Protein AF-A0A1C5LSB3-F1 (afdb_monomer_lite)

Secondary structure (DSSP, 8-state):
--BGGGBSSSEEEEEEEHHHHHTT---EEEEEES--HHHHHHHHHHHTTTSB-TTS-B---EEEEEEEE-STTGGGG--TT--HHHHHHHHHHHHH--HHHHHHHHHHHTT-S--SSHHHHHHHHHTGGGEEEETT--SHHHHHHIIIIIS-SS---HHHHTT--HHHHHHHHHHHHT-EEETTEEEEE--PPPP-S--S-GGGS-GGG--THHHHHT-TT-----HHHHHHHHHHHHHHHHHHTT---EEEEEEEEEETTEEEEEEEEEETT-S--EEEEHHHHHHHHHHH--HHHHHHHHHHHHHHHHHT-----HHHHT-HHHHGGGEEEEEEETTTTHHHHTTS-EEEETTEEEEEEEEEEEETTEEEEEEPPHHHHHHHT--HHHHHHHHHHHHHHHS--EEEEHHHHHHHHH-HHHHHHTT--TTPPPS-EEEE-TT-SSGGGGGGSTTHHHHHHHHHTS-EEEEE--SS-EEEEE-SSSS-HHHHHHHHHHHHHHTS-TTT---S--EEEETTTTEEEEHHHHHHHHHHHHHHHHHHHHHHHHHHHHHHHHHHHHHTSPP-----------------

Foldseek 3Di:
DQFPPRDPFQKKWWKFQPVVVVVVDTQTDIDGAPDALVVVVVRCVRSQQQHADPVGDGRPDIWTPAMGGSQPPVRVADDGHDDQLLRNLLRVLCVPDDPVLSLLLSQCCVPPPQRNHSLSSSLSSVPSVQKDFDAPAQAQLSQLCCCCPVVVVDDDDPVCPVVDPSSVNSVVVCVVQVWDGDPRHIMGGPPDDRDRPDDPDSVSRPPRSRSNCVVCVVVVPDDLQPLVSLVVVLVVLLQVLVVVVPAAGWDWDWDWDDDFLDIAIWIWIGGPPDPDADTHGSVVLSVVCVVPVCNPVSSVVRSVVRNVCVVPPDPDPVVCLLACVNQLLQKAKFKAQCVSCVVVPVWFQWDDDARMIIFMWGFDDQDLVGTDIDTHTPVSCVSSVHDSVRSVVSRLVNHCVNWNKDKAFPLRVVCVVCPVVVSVVVVDDPPDQGQKIKIATPSLAQGCRCVVHPCSLVVVCVVNVFKWKWAPLWSSIIMTGDPPPPDAQVRSLVVSVVCCVPPNDSSGHGDSFMWIAHNVVRDIDTSVVVVVVVVVVVVVVVVVVVVVVVVVVVVVVVVVVVVPDDDDDDDDDDDDDDDDDDDD

Radius of gyration: 38.53 Å; chains: 1; bounding box: 81×89×125 Å

pLDDT: mean 85.52, std 13.93, range [32.59, 98.0]

Structure (mmCIF, N/CA/C/O backbone):
data_AF-A0A1C5LSB3-F1
#
_entry.id   AF-A0A1C5LSB3-F1
#
loop_
_atom_site.group_PDB
_atom_site.id
_atom_site.type_symbol
_atom_site.label_atom_id
_atom_site.label_alt_id
_atom_site.label_comp_id
_atom_site.label_asym_id
_atom_site.label_entity_id
_atom_site.label_seq_id
_atom_site.pdbx_PDB_ins_code
_atom_site.Cartn_x
_atom_site.Cartn_y
_atom_site.Cartn_z
_atom_site.occupancy
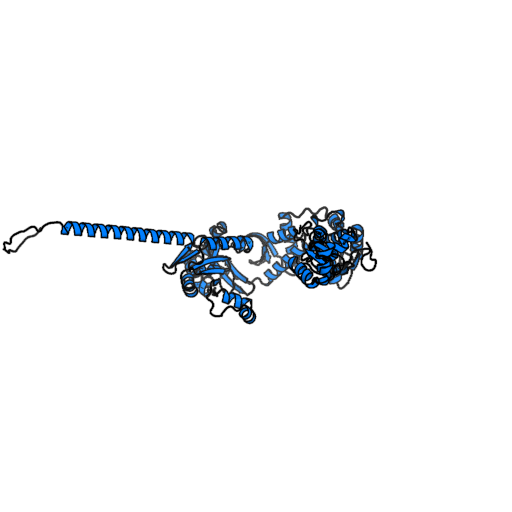_atom_site.B_iso_or_equiv
_atom_site.auth_seq_id
_atom_site.auth_comp_id
_atom_site.auth_asym_id
_atom_site.auth_atom_id
_atom_site.pdbx_PDB_model_num
ATOM 1 N N . MET A 1 1 ? 29.524 -7.918 -32.718 1.00 50.97 1 MET A N 1
ATOM 2 C CA . MET A 1 1 ? 28.368 -8.592 -33.330 1.00 50.97 1 MET A CA 1
ATOM 3 C C . MET A 1 1 ? 27.783 -7.723 -34.425 1.00 50.97 1 MET A C 1
ATOM 5 O O . MET A 1 1 ? 28.102 -6.543 -34.473 1.00 50.97 1 MET A O 1
ATOM 9 N N . ALA A 1 2 ? 26.999 -8.314 -35.318 1.00 51.28 2 ALA A N 1
ATOM 10 C CA . ALA A 1 2 ? 26.075 -7.592 -36.179 1.00 51.28 2 ALA A CA 1
ATOM 11 C C . ALA A 1 2 ? 24.682 -8.019 -35.712 1.00 51.28 2 ALA A C 1
ATOM 13 O O . ALA A 1 2 ? 24.393 -9.217 -35.742 1.00 51.28 2 ALA A O 1
ATOM 14 N N . TYR A 1 3 ? 23.880 -7.079 -35.212 1.00 61.69 3 TYR A N 1
ATOM 15 C CA . TYR A 1 3 ? 22.488 -7.349 -34.839 1.00 61.69 3 TYR A CA 1
ATOM 16 C C . TYR A 1 3 ? 21.677 -7.674 -36.103 1.00 61.69 3 TYR A C 1
ATOM 18 O O . TYR A 1 3 ? 22.217 -7.605 -37.219 1.00 61.69 3 TYR A O 1
ATOM 26 N N . GLU A 1 4 ? 20.402 -8.058 -35.969 1.00 60.97 4 GLU A N 1
ATOM 27 C CA . GLU A 1 4 ? 19.581 -8.336 -37.152 1.00 60.97 4 GLU A CA 1
ATOM 28 C C . GLU A 1 4 ? 19.728 -7.224 -38.207 1.00 60.97 4 GLU A C 1
ATOM 30 O O . GLU A 1 4 ? 19.787 -6.037 -37.893 1.00 60.97 4 GLU A O 1
ATOM 35 N N . TYR A 1 5 ? 19.833 -7.616 -39.479 1.00 56.50 5 TYR A N 1
ATOM 36 C CA . TYR A 1 5 ? 20.020 -6.703 -40.616 1.00 56.50 5 TYR A CA 1
ATOM 37 C C . TYR A 1 5 ? 21.330 -5.877 -40.636 1.00 56.50 5 TYR A C 1
ATOM 39 O O . TYR A 1 5 ? 21.414 -4.918 -41.403 1.00 56.50 5 TYR A O 1
ATOM 47 N N . ASP A 1 6 ? 22.381 -6.306 -39.920 1.00 62.25 6 ASP A N 1
ATOM 48 C CA . ASP A 1 6 ? 23.736 -5.705 -39.930 1.00 62.25 6 ASP A CA 1
ATOM 49 C C . ASP A 1 6 ? 23.804 -4.319 -39.255 1.00 62.25 6 ASP A C 1
ATOM 51 O O . ASP A 1 6 ? 24.592 -3.453 -39.645 1.00 62.25 6 ASP A O 1
ATOM 55 N N . HIS A 1 7 ? 22.954 -4.106 -38.243 1.00 73.75 7 HIS A N 1
ATOM 56 C CA . HIS A 1 7 ? 22.948 -2.888 -37.431 1.00 73.75 7 HIS A CA 1
ATOM 57 C C . HIS A 1 7 ? 24.112 -2.846 -36.430 1.00 73.75 7 HIS A C 1
ATOM 59 O O . HIS A 1 7 ? 24.609 -3.877 -35.971 1.00 73.75 7 HIS A O 1
ATOM 65 N N . ASP A 1 8 ? 24.557 -1.626 -36.115 1.00 83.19 8 ASP A N 1
ATOM 66 C CA . ASP A 1 8 ? 25.724 -1.316 -35.280 1.00 83.19 8 ASP A CA 1
ATOM 67 C C . ASP A 1 8 ? 25.386 -1.069 -33.801 1.00 83.19 8 ASP A C 1
ATOM 69 O O . ASP A 1 8 ? 26.274 -0.706 -33.033 1.00 83.19 8 ASP A O 1
ATOM 73 N N . CYS A 1 9 ? 24.126 -1.256 -33.402 1.00 90.38 9 CYS A N 1
ATOM 74 C CA . CYS A 1 9 ? 23.649 -1.072 -32.035 1.00 90.38 9 CYS A CA 1
ATOM 75 C C . CYS A 1 9 ? 22.472 -2.020 -31.715 1.00 90.38 9 CYS A C 1
ATOM 77 O O . CYS A 1 9 ? 21.782 -2.433 -32.648 1.00 90.38 9 CYS A O 1
ATOM 79 N N . PRO A 1 10 ? 22.221 -2.362 -30.433 1.00 92.94 10 PRO A N 1
ATOM 80 C CA . PRO A 1 10 ? 21.069 -3.171 -30.024 1.00 92.94 10 PRO A CA 1
ATOM 81 C C . PRO A 1 10 ? 19.705 -2.546 -30.343 1.00 92.94 10 PRO A C 1
ATOM 83 O O . PRO A 1 10 ? 18.787 -3.246 -30.771 1.00 92.94 10 PRO A O 1
ATOM 86 N N . PHE A 1 11 ? 19.551 -1.239 -30.115 1.00 96.00 11 PHE A N 1
ATOM 87 C CA . PHE A 1 11 ? 18.311 -0.510 -30.384 1.00 96.00 11 PHE A CA 1
ATOM 88 C C . PHE A 1 11 ? 18.537 1.005 -30.479 1.00 96.00 11 PHE A C 1
ATOM 90 O O . PHE A 1 11 ? 19.579 1.538 -30.082 1.00 96.00 11 PHE A O 1
ATOM 97 N N . GLU A 1 12 ? 17.534 1.703 -31.001 1.00 96.88 12 GLU A N 1
ATOM 98 C CA . GLU A 1 12 ? 17.419 3.159 -31.015 1.00 96.88 12 GLU A CA 1
ATOM 99 C C . GLU A 1 12 ? 16.106 3.574 -30.336 1.00 96.88 12 GLU A C 1
ATOM 101 O O . GLU A 1 12 ? 15.113 2.853 -30.409 1.00 96.88 12 GLU A O 1
ATOM 106 N N . ALA A 1 13 ? 16.087 4.738 -29.687 1.00 97.19 13 ALA A N 1
ATOM 107 C CA . ALA A 1 13 ? 14.891 5.306 -29.067 1.00 97.19 13 ALA A CA 1
ATOM 108 C C . ALA A 1 13 ? 14.610 6.706 -29.624 1.00 97.19 13 ALA A C 1
ATOM 110 O O . ALA A 1 13 ? 15.528 7.522 -29.757 1.00 97.19 13 ALA A O 1
ATOM 111 N N . PHE A 1 14 ? 13.350 7.008 -29.932 1.00 96.94 14 PHE A N 1
ATOM 112 C CA . PHE A 1 14 ? 12.933 8.337 -30.369 1.00 96.94 14 PHE A CA 1
ATOM 113 C C . PHE A 1 14 ? 12.558 9.203 -29.165 1.00 96.94 14 PHE A C 1
ATOM 115 O O . PHE A 1 14 ? 11.461 9.089 -28.615 1.00 96.94 14 PHE A O 1
ATOM 122 N N . ILE A 1 15 ? 13.470 10.089 -28.765 1.00 96.50 15 ILE A N 1
ATOM 123 C CA . ILE A 1 15 ? 13.298 10.955 -27.596 1.00 96.50 15 ILE A CA 1
ATOM 124 C C . ILE A 1 15 ? 12.574 12.234 -28.015 1.00 96.50 15 ILE A C 1
ATOM 126 O O . ILE A 1 15 ? 13.093 13.012 -28.820 1.00 96.50 15 ILE A O 1
ATOM 130 N N . THR A 1 16 ? 11.400 12.475 -27.435 1.00 91.56 16 THR A N 1
ATOM 131 C CA . THR A 1 16 ? 10.520 13.607 -27.747 1.00 91.56 16 THR A CA 1
ATOM 132 C C . THR A 1 16 ? 10.443 14.588 -26.583 1.00 91.56 16 THR A C 1
ATOM 134 O O . THR A 1 16 ? 10.286 14.202 -25.430 1.00 91.56 16 THR A O 1
ATOM 137 N N . ASN A 1 17 ? 10.507 15.884 -26.889 1.00 92.94 17 ASN A N 1
ATOM 138 C CA . ASN A 1 17 ? 10.313 16.965 -25.926 1.00 92.94 17 ASN A CA 1
ATOM 139 C C . ASN A 1 17 ? 8.825 17.082 -25.547 1.00 92.94 17 ASN A C 1
ATOM 141 O O . ASN A 1 17 ? 7.998 17.451 -26.388 1.00 92.94 17 ASN A O 1
ATOM 145 N N . LEU A 1 18 ? 8.492 16.799 -24.285 1.00 83.69 18 LEU A N 1
ATOM 146 C CA . LEU A 1 18 ? 7.107 16.751 -23.810 1.00 83.69 18 LEU A CA 1
ATOM 147 C C . LEU A 1 18 ? 6.460 18.141 -23.781 1.00 83.69 18 LEU A C 1
ATOM 149 O O . LEU A 1 18 ? 5.311 18.301 -24.194 1.00 83.69 18 LEU A O 1
ATOM 153 N N . GLY A 1 19 ? 7.203 19.167 -23.360 1.00 82.50 19 GLY A N 1
ATOM 154 C CA . GLY A 1 19 ? 6.690 20.536 -23.306 1.00 82.50 19 GLY A CA 1
ATOM 155 C C . GLY A 1 19 ? 6.300 21.060 -24.688 1.00 82.50 19 GLY A C 1
ATOM 156 O O . GLY A 1 19 ? 5.177 21.518 -24.881 1.00 82.50 19 GLY A O 1
ATOM 157 N N . LYS A 1 20 ? 7.171 20.892 -25.689 1.00 84.75 20 LYS A N 1
ATOM 158 C CA . LYS A 1 20 ? 6.853 21.275 -27.076 1.00 84.75 20 LYS A CA 1
ATOM 159 C C . LYS A 1 20 ? 5.725 20.445 -27.675 1.00 84.75 20 LYS A C 1
ATOM 161 O O . LYS A 1 20 ? 4.886 20.982 -28.398 1.00 84.75 20 LYS A O 1
ATOM 166 N N . TYR A 1 21 ? 5.660 19.160 -27.338 1.00 81.19 21 TYR A N 1
ATOM 167 C CA . TYR A 1 21 ? 4.552 18.307 -27.751 1.00 81.19 21 TYR A CA 1
ATOM 168 C C . TYR A 1 21 ? 3.207 18.833 -27.225 1.00 81.19 21 TYR A C 1
ATOM 170 O O . TYR A 1 21 ? 2.244 18.931 -27.989 1.00 81.19 21 TYR A O 1
ATOM 178 N N . ASN A 1 22 ? 3.158 19.274 -25.964 1.00 75.00 22 ASN A N 1
ATOM 179 C CA . ASN A 1 22 ? 1.978 19.897 -25.354 1.00 75.00 22 ASN A CA 1
ATOM 180 C C . ASN A 1 22 ? 1.605 21.248 -25.995 1.00 75.00 22 ASN A C 1
ATOM 182 O O . ASN A 1 22 ? 0.432 21.626 -26.009 1.00 75.00 22 ASN A O 1
ATOM 186 N N . GLU A 1 23 ? 2.570 21.947 -26.592 1.00 84.25 23 GLU A N 1
ATOM 187 C CA . GLU A 1 23 ? 2.350 23.151 -27.407 1.00 84.25 23 GLU A CA 1
ATOM 188 C C . GLU A 1 23 ? 1.897 22.844 -28.848 1.00 84.25 23 GLU A C 1
ATOM 190 O O . GLU A 1 23 ? 1.594 23.752 -29.627 1.00 84.25 23 GLU A O 1
ATOM 195 N N . GLY A 1 24 ? 1.794 21.562 -29.210 1.00 84.75 24 GLY A N 1
ATOM 196 C CA . GLY A 1 24 ? 1.402 21.099 -30.540 1.00 84.75 24 GLY A CA 1
ATOM 197 C C . GLY A 1 24 ? 2.562 20.976 -31.533 1.00 84.75 24 GLY A C 1
ATOM 198 O O . GLY A 1 24 ? 2.313 20.808 -32.730 1.00 84.75 24 GLY A O 1
ATOM 199 N N . GLU A 1 25 ? 3.813 21.040 -31.070 1.00 85.88 25 GLU A N 1
ATOM 200 C CA . GLU A 1 25 ? 5.018 20.826 -31.873 1.00 85.88 25 GLU A CA 1
ATOM 201 C C . GLU A 1 25 ? 5.652 19.458 -31.570 1.00 85.88 25 GLU A C 1
ATOM 203 O O . GLU A 1 25 ? 6.214 19.228 -30.502 1.00 85.88 25 GLU A O 1
ATOM 208 N N . LEU A 1 26 ? 5.627 18.539 -32.540 1.00 87.62 26 LEU A N 1
ATOM 209 C CA . LEU A 1 26 ? 6.330 17.259 -32.419 1.00 87.62 26 LEU A CA 1
ATOM 210 C C . LEU A 1 26 ? 7.833 17.464 -32.667 1.00 87.62 26 LEU A C 1
ATOM 212 O O . LEU A 1 26 ? 8.283 17.485 -33.817 1.00 87.62 26 LEU A O 1
ATOM 216 N N . VAL A 1 27 ? 8.600 17.637 -31.590 1.00 94.00 27 VAL A N 1
ATOM 217 C CA . VAL A 1 27 ? 10.057 17.820 -31.632 1.00 94.00 27 VAL A CA 1
ATOM 218 C C . VAL A 1 27 ? 10.739 16.677 -30.888 1.00 94.00 27 VAL A C 1
ATOM 220 O O . VAL A 1 27 ? 10.650 16.595 -29.667 1.00 94.00 27 VAL A O 1
ATOM 223 N N . GLY A 1 28 ? 11.448 15.828 -31.628 1.00 94.88 28 GLY A N 1
ATOM 224 C CA . GLY A 1 28 ? 12.202 14.702 -31.087 1.00 94.88 28 GLY A CA 1
ATOM 225 C C . GLY A 1 28 ? 13.298 14.228 -32.038 1.00 94.88 28 GLY A C 1
ATOM 226 O O . GLY A 1 28 ? 13.391 14.708 -33.175 1.00 94.88 28 GLY A O 1
ATOM 227 N N . GLU A 1 29 ? 14.147 13.319 -31.569 1.00 97.50 29 GLU A N 1
ATOM 228 C CA . GLU A 1 29 ? 15.274 12.774 -32.329 1.00 97.50 29 GLU A CA 1
ATOM 229 C C . GLU A 1 29 ? 15.554 11.312 -31.948 1.00 97.50 29 GLU A C 1
ATOM 231 O O . GLU A 1 29 ? 15.423 10.930 -30.787 1.00 97.50 29 GLU A O 1
ATOM 236 N N . TRP A 1 30 ? 15.959 10.509 -32.937 1.00 97.19 30 TRP A N 1
ATOM 237 C CA . TRP A 1 30 ? 16.430 9.138 -32.730 1.00 97.19 30 TRP A CA 1
ATOM 238 C C . TRP A 1 30 ? 17.809 9.129 -32.069 1.00 97.19 30 TRP A C 1
ATOM 240 O O . TRP A 1 30 ? 18.738 9.789 -32.544 1.00 97.19 30 TRP A O 1
ATOM 250 N N . VAL A 1 31 ? 17.943 8.351 -30.998 1.00 97.44 31 VAL A N 1
ATOM 251 C CA . VAL A 1 31 ? 19.196 8.128 -30.274 1.00 97.44 31 VAL A CA 1
ATOM 252 C C . VAL A 1 31 ? 19.535 6.649 -30.300 1.00 97.44 31 VAL A C 1
ATOM 254 O O . VAL A 1 31 ? 18.741 5.821 -29.865 1.00 97.44 31 VAL A O 1
ATOM 257 N N . LYS A 1 32 ? 20.735 6.333 -30.784 1.00 96.81 32 LYS A N 1
ATOM 258 C CA . LYS A 1 32 ? 21.295 4.982 -30.745 1.00 96.81 32 LYS A CA 1
ATOM 259 C C . LYS A 1 32 ? 21.814 4.670 -29.352 1.00 96.81 32 LYS A C 1
ATOM 261 O O . LYS A 1 32 ? 22.516 5.508 -28.796 1.00 96.81 32 LYS A O 1
ATOM 266 N N . PHE A 1 33 ? 21.537 3.478 -28.834 1.00 96.56 33 PHE A N 1
ATOM 267 C CA . PHE A 1 33 ? 22.115 2.997 -27.580 1.00 96.56 33 PHE A CA 1
ATOM 268 C C . PHE A 1 33 ? 23.006 1.773 -27.837 1.00 96.56 33 PHE A C 1
ATOM 270 O O . PHE A 1 33 ? 22.601 0.923 -28.623 1.00 96.56 33 PHE A O 1
ATOM 277 N N . PRO A 1 34 ? 24.184 1.651 -27.195 1.00 96.56 34 PRO A N 1
ATOM 278 C CA . PRO A 1 34 ? 24.713 2.577 -26.196 1.00 96.56 34 PRO A CA 1
ATOM 279 C C . PRO A 1 34 ? 25.178 3.910 -26.813 1.00 96.56 34 PRO A C 1
ATOM 281 O O . PRO A 1 34 ? 25.605 3.974 -27.964 1.00 96.56 34 PRO A O 1
ATOM 284 N N . THR A 1 35 ? 25.075 4.985 -26.036 1.00 95.88 35 THR A N 1
ATOM 285 C CA . THR A 1 35 ? 25.453 6.360 -26.389 1.00 95.88 35 THR A CA 1
ATOM 286 C C . THR A 1 35 ? 26.433 6.925 -25.364 1.00 95.88 35 THR A C 1
ATOM 288 O O . THR A 1 35 ? 26.713 6.328 -24.325 1.00 95.88 35 THR A O 1
ATOM 291 N N . THR A 1 36 ? 26.960 8.115 -25.638 1.00 95.00 36 THR A N 1
ATOM 292 C CA . THR A 1 36 ? 27.749 8.884 -24.677 1.00 95.00 36 THR A CA 1
ATOM 293 C C . THR A 1 36 ? 26.967 10.060 -24.103 1.00 95.00 36 THR A C 1
ATOM 295 O O . THR A 1 36 ? 26.097 10.648 -24.749 1.00 95.00 36 THR A O 1
ATOM 298 N N . SER A 1 37 ? 27.357 10.475 -22.898 1.00 93.31 37 SER A N 1
ATOM 299 C CA . SER A 1 37 ? 26.815 11.660 -22.227 1.00 93.31 37 SER A CA 1
ATOM 300 C C . SER A 1 37 ? 26.905 12.927 -23.096 1.00 93.31 37 SER A C 1
ATOM 302 O O . SER A 1 37 ? 25.954 13.697 -23.205 1.00 93.31 37 SER A O 1
ATOM 304 N N . GLU A 1 38 ? 28.023 13.106 -23.812 1.00 92.25 38 GLU A N 1
ATOM 305 C CA . GLU A 1 38 ? 28.218 14.237 -24.728 1.00 92.25 38 GLU A CA 1
ATOM 306 C C . GLU A 1 38 ? 27.300 14.194 -25.959 1.00 92.25 38 GLU A C 1
ATOM 308 O O . GLU A 1 38 ? 26.938 15.241 -26.502 1.00 92.25 38 GLU A O 1
ATOM 313 N N . GLU A 1 39 ? 26.988 13.008 -26.478 1.00 94.44 39 GLU A N 1
ATOM 314 C CA . GLU A 1 39 ? 26.101 12.851 -27.632 1.00 94.44 39 GLU A CA 1
ATOM 315 C C . GLU A 1 39 ? 24.651 13.083 -27.233 1.00 94.44 39 GLU A C 1
ATOM 317 O O . GLU A 1 39 ? 23.963 13.856 -27.907 1.00 94.44 39 GLU A O 1
ATOM 322 N N . LEU A 1 40 ? 24.232 12.512 -26.103 1.00 95.62 40 LEU A N 1
ATOM 323 C CA . LEU A 1 40 ? 22.892 12.689 -25.559 1.00 95.62 40 LEU A CA 1
ATOM 324 C C . LEU A 1 40 ? 22.622 14.152 -25.180 1.00 95.62 40 LEU A C 1
ATOM 326 O O . LEU A 1 40 ? 21.587 14.701 -25.555 1.00 95.62 40 LEU A O 1
ATOM 330 N N . GLN A 1 41 ? 23.594 14.840 -24.573 1.00 93.50 41 GLN A N 1
ATOM 331 C CA . GLN A 1 41 ? 23.499 16.278 -24.308 1.00 93.50 41 GLN A CA 1
ATOM 332 C C . GLN A 1 41 ? 23.260 17.088 -25.589 1.00 93.50 41 GLN A C 1
ATOM 334 O O . GLN A 1 41 ? 22.401 17.968 -25.629 1.00 93.50 41 GLN A O 1
ATOM 339 N N . LYS A 1 42 ? 23.984 16.782 -26.672 1.00 93.88 42 LYS A N 1
ATOM 340 C CA . LYS A 1 42 ? 23.784 17.473 -27.955 1.00 93.88 42 LYS A CA 1
ATOM 341 C C . LYS A 1 42 ? 22.422 17.157 -28.571 1.00 93.88 42 LYS A C 1
ATOM 343 O O . LYS A 1 42 ? 21.909 17.998 -29.307 1.00 93.88 42 LYS A O 1
ATOM 348 N N . VAL A 1 43 ? 21.872 15.960 -28.354 1.00 96.00 43 VAL A N 1
ATOM 349 C CA . VAL A 1 43 ? 20.499 15.624 -28.768 1.00 96.00 43 VAL A CA 1
ATOM 350 C C . VAL A 1 43 ? 19.517 16.510 -28.010 1.00 96.00 43 VAL A C 1
ATOM 352 O O . VAL A 1 43 ? 18.727 17.204 -28.644 1.00 96.00 43 VAL A O 1
ATOM 355 N N . PHE A 1 44 ? 19.638 16.582 -26.683 1.00 94.38 44 PHE A N 1
ATOM 356 C CA . PHE A 1 44 ? 18.792 17.410 -25.818 1.00 94.38 44 PHE A CA 1
ATOM 357 C C . PHE A 1 44 ? 18.796 18.880 -26.252 1.00 94.38 44 PHE A C 1
ATOM 359 O O . PHE A 1 44 ? 17.733 19.469 -26.452 1.00 94.38 44 PHE A O 1
ATOM 366 N N . GLU A 1 45 ? 19.975 19.443 -26.533 1.00 92.31 45 GLU A N 1
ATOM 367 C CA . GLU A 1 45 ? 20.112 20.80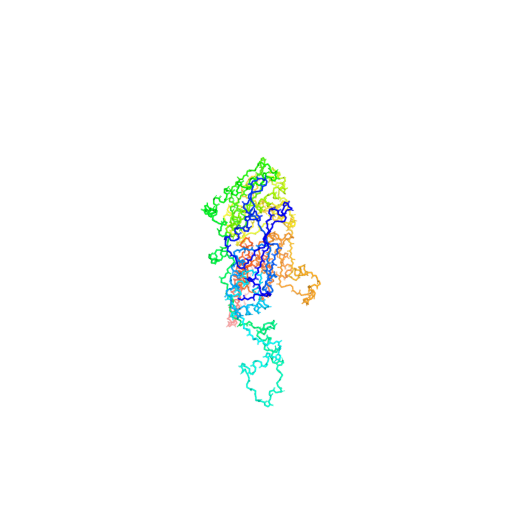0 -27.077 1.00 92.31 45 GLU A CA 1
ATOM 368 C C . GLU A 1 45 ? 19.369 20.989 -28.414 1.00 92.31 45 GLU A C 1
ATOM 370 O O . GLU A 1 45 ? 18.766 22.041 -28.643 1.00 92.31 45 GLU A O 1
ATOM 375 N N . ARG A 1 46 ? 19.393 19.990 -29.310 1.00 95.06 46 ARG A N 1
ATOM 376 C CA . ARG A 1 46 ? 18.720 20.052 -30.622 1.00 95.06 46 ARG A CA 1
ATOM 377 C C . ARG A 1 46 ? 17.203 19.958 -30.506 1.00 95.06 46 ARG A C 1
ATOM 379 O O . ARG A 1 46 ? 16.507 20.711 -31.191 1.00 95.06 46 ARG A O 1
ATOM 386 N N . ILE A 1 47 ? 16.695 19.084 -29.640 1.00 94.56 47 ILE A N 1
ATOM 387 C CA . ILE A 1 47 ? 15.250 18.938 -29.402 1.00 94.56 47 ILE A CA 1
ATOM 388 C C . ILE A 1 47 ? 14.702 20.041 -28.474 1.00 94.56 47 ILE A C 1
ATOM 390 O O . ILE A 1 47 ? 13.495 20.279 -28.395 1.00 94.56 47 ILE A O 1
ATOM 394 N N . GLY A 1 48 ? 15.590 20.816 -27.848 1.00 89.75 48 GLY A N 1
ATOM 395 C CA . GLY A 1 48 ? 15.267 22.003 -27.063 1.00 89.75 48 GLY A CA 1
ATOM 396 C C . GLY A 1 48 ? 15.066 21.743 -25.572 1.00 89.75 48 GLY A C 1
ATOM 397 O O . GLY A 1 48 ? 14.549 22.630 -24.897 1.00 89.75 48 GLY A O 1
ATOM 398 N N . ILE A 1 49 ? 15.478 20.586 -25.057 1.00 87.62 49 ILE A N 1
ATOM 399 C CA . ILE A 1 49 ? 15.570 20.345 -23.612 1.00 87.62 49 ILE A CA 1
ATOM 400 C C . ILE A 1 49 ? 16.676 21.249 -23.035 1.00 87.62 49 ILE A C 1
ATOM 402 O O . ILE A 1 49 ? 17.741 21.412 -23.632 1.00 87.62 49 ILE A O 1
ATOM 406 N N . GLY A 1 50 ? 16.382 21.934 -21.930 1.00 80.00 50 GLY A N 1
ATOM 407 C CA . GLY A 1 50 ? 17.192 23.000 -21.330 1.00 80.00 50 GLY A CA 1
ATOM 408 C C . GLY A 1 50 ? 17.019 24.393 -21.963 1.00 80.00 50 GLY A C 1
ATOM 409 O O . GLY A 1 50 ? 17.539 25.380 -21.435 1.00 80.00 50 GLY A O 1
ATOM 410 N N . SER A 1 51 ? 16.287 24.520 -23.079 1.00 82.81 51 SER A N 1
ATOM 411 C CA . SER A 1 51 ? 15.933 25.825 -23.668 1.00 82.81 51 SER A CA 1
ATOM 412 C C . SER A 1 51 ? 14.660 26.402 -23.037 1.00 82.81 51 SER A C 1
ATOM 414 O O . SER A 1 51 ? 13.887 25.653 -22.458 1.00 82.81 51 SER A O 1
ATOM 416 N N . LYS A 1 52 ? 14.447 27.725 -23.112 1.00 79.81 52 LYS A N 1
ATOM 417 C CA . LYS A 1 52 ? 13.301 28.391 -22.465 1.00 79.81 52 LYS A CA 1
ATOM 418 C C . LYS A 1 52 ? 12.077 28.493 -23.377 1.00 79.81 52 LYS A C 1
ATOM 420 O O . LYS A 1 52 ? 12.235 28.829 -24.551 1.00 79.81 52 LYS A O 1
ATOM 425 N N . ASP A 1 53 ? 10.897 28.278 -22.806 1.00 77.75 53 ASP A N 1
ATOM 426 C CA . ASP A 1 53 ? 9.588 28.537 -23.406 1.00 77.75 53 ASP A CA 1
ATOM 427 C C . ASP A 1 53 ? 9.283 30.050 -23.523 1.00 77.75 53 ASP A C 1
ATOM 429 O O . ASP A 1 53 ? 10.075 30.916 -23.117 1.00 77.75 53 ASP A O 1
ATOM 433 N N . ASP A 1 54 ? 8.107 30.377 -24.067 1.00 75.75 54 ASP A N 1
ATOM 434 C CA . ASP A 1 54 ? 7.618 31.756 -24.224 1.00 75.75 54 ASP A CA 1
ATOM 435 C C . ASP A 1 54 ? 7.392 32.490 -22.882 1.00 75.75 54 ASP A C 1
ATOM 437 O O . ASP A 1 54 ? 7.298 33.724 -22.849 1.00 75.75 54 ASP A O 1
ATOM 441 N N . PHE A 1 55 ? 7.344 31.756 -21.768 1.00 70.94 55 PHE A N 1
ATOM 442 C CA . PHE A 1 55 ? 7.170 32.260 -20.405 1.00 70.94 55 PHE A CA 1
ATOM 443 C C . PHE A 1 55 ? 8.496 32.351 -19.626 1.00 70.94 55 PHE A C 1
ATOM 445 O O . PHE A 1 55 ? 8.547 32.953 -18.553 1.00 70.94 55 PHE A O 1
ATOM 452 N N . GLY A 1 56 ? 9.598 31.861 -20.199 1.00 72.38 56 GLY A N 1
ATOM 453 C CA . GLY A 1 56 ? 10.935 31.879 -19.619 1.00 72.38 56 GLY A CA 1
ATOM 454 C C . GLY A 1 56 ? 11.301 30.648 -18.781 1.00 72.38 56 GLY A C 1
ATOM 455 O O . GLY A 1 56 ? 12.379 30.679 -18.166 1.00 72.38 56 GLY A O 1
ATOM 456 N N . ASN A 1 57 ? 10.470 29.603 -18.774 1.00 68.50 57 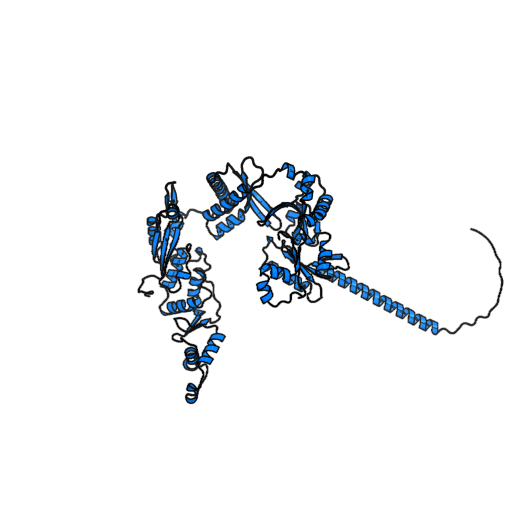ASN A N 1
ATOM 457 C CA . ASN A 1 57 ? 10.704 28.329 -18.091 1.00 68.50 57 ASN A CA 1
ATOM 458 C C . ASN A 1 57 ? 11.512 27.381 -18.987 1.00 68.50 57 ASN A C 1
ATOM 460 O O . ASN A 1 57 ? 11.265 27.343 -20.191 1.00 68.50 57 ASN A O 1
ATOM 464 N N . PRO A 1 58 ? 12.498 26.646 -18.457 1.00 74.56 58 PRO A N 1
ATOM 465 C CA . PRO A 1 58 ? 13.221 25.642 -19.232 1.00 74.56 58 PRO A CA 1
ATOM 466 C C . PRO A 1 58 ? 12.330 24.431 -19.569 1.00 74.56 58 PRO A C 1
ATOM 468 O O . PRO A 1 58 ? 11.553 23.974 -18.739 1.00 74.56 58 PRO A O 1
ATOM 471 N N . TYR A 1 59 ? 12.471 23.884 -20.777 1.00 75.25 59 TYR A N 1
ATOM 472 C CA . TYR A 1 59 ? 11.928 22.571 -21.123 1.00 75.25 59 TYR A CA 1
ATOM 473 C C . TYR A 1 59 ? 12.779 21.485 -20.471 1.00 75.25 59 TYR A C 1
ATOM 475 O O . TYR A 1 59 ? 13.911 21.270 -20.898 1.00 75.25 59 TYR A O 1
ATOM 483 N N . GLU A 1 60 ? 12.255 20.814 -19.454 1.00 79.56 60 GLU A N 1
ATOM 484 C CA . GLU A 1 60 ? 13.001 19.800 -18.693 1.00 79.56 60 GLU A CA 1
ATOM 485 C C . GLU A 1 60 ? 12.459 18.382 -18.903 1.00 79.56 60 GLU A C 1
ATOM 487 O O . GLU A 1 60 ? 13.169 17.426 -18.631 1.00 79.56 60 GLU A O 1
ATOM 492 N N . GLU A 1 61 ? 11.253 18.237 -19.458 1.00 81.88 61 GLU A N 1
ATOM 493 C CA . GLU A 1 61 ? 10.568 16.948 -19.590 1.00 81.88 61 GLU A CA 1
ATOM 494 C C . GLU A 1 61 ? 10.657 16.368 -21.011 1.00 81.88 61 GLU A C 1
ATOM 496 O O . GLU A 1 61 ? 10.450 17.061 -22.018 1.00 81.88 61 GLU A O 1
ATOM 501 N N . TRP A 1 62 ? 10.895 15.061 -21.093 1.00 90.19 62 TRP A N 1
ATOM 502 C CA . TRP A 1 62 ? 10.887 14.275 -22.325 1.00 90.19 62 TRP A CA 1
ATOM 503 C C . TRP A 1 62 ? 10.195 12.928 -22.098 1.00 90.19 62 TRP A C 1
ATOM 505 O O . TRP A 1 62 ? 9.992 12.499 -20.966 1.00 90.19 62 TRP A O 1
ATOM 515 N N . PHE A 1 63 ? 9.844 12.260 -23.189 1.00 88.75 63 PHE A N 1
ATOM 516 C CA . PHE A 1 63 ? 9.372 10.876 -23.186 1.00 88.75 63 PHE A CA 1
ATOM 517 C C . PHE A 1 63 ? 9.861 10.173 -24.453 1.00 88.75 63 PHE A C 1
ATOM 519 O O . PHE A 1 63 ? 10.300 10.827 -25.407 1.00 88.75 63 PHE A O 1
ATOM 526 N N . ILE A 1 64 ? 9.796 8.849 -24.472 1.00 93.50 64 ILE A N 1
ATOM 527 C CA . ILE A 1 64 ? 10.183 8.036 -25.620 1.00 93.50 64 ILE A CA 1
ATOM 528 C C . ILE A 1 64 ? 8.919 7.687 -26.390 1.00 93.50 64 ILE A C 1
ATOM 530 O O . ILE A 1 64 ? 8.002 7.069 -25.861 1.00 93.50 64 ILE A O 1
ATOM 534 N N . SER A 1 65 ? 8.841 8.145 -27.636 1.00 89.88 65 SER A N 1
ATOM 535 C CA . SER A 1 65 ? 7.638 7.956 -28.455 1.00 89.88 65 SER A CA 1
ATOM 536 C C . SER A 1 65 ? 7.663 6.681 -29.285 1.00 89.88 65 SER A C 1
ATOM 538 O O . SER A 1 65 ? 6.610 6.253 -29.746 1.00 89.88 65 SER A O 1
ATOM 540 N N . ASP A 1 66 ? 8.851 6.142 -29.552 1.00 95.38 66 ASP A N 1
ATOM 541 C CA . ASP A 1 66 ? 9.019 4.917 -30.329 1.00 95.38 66 ASP A CA 1
ATOM 542 C C . ASP A 1 66 ? 10.417 4.321 -30.123 1.00 95.38 66 ASP A C 1
ATOM 544 O O . ASP A 1 66 ? 11.341 5.020 -29.687 1.00 95.38 66 ASP A O 1
ATOM 548 N N . TYR A 1 67 ? 10.570 3.054 -30.500 1.00 96.31 67 TYR A N 1
ATOM 549 C CA . TYR A 1 67 ? 11.833 2.320 -30.481 1.00 96.31 67 TYR A CA 1
ATOM 550 C C . TYR A 1 67 ? 12.065 1.591 -31.807 1.00 96.31 67 TYR A C 1
ATOM 552 O O . TYR A 1 67 ? 11.146 1.023 -32.386 1.00 96.31 67 TYR A O 1
ATOM 560 N N . ASP A 1 68 ? 13.315 1.536 -32.250 1.00 95.00 68 ASP A N 1
ATOM 561 C CA . ASP A 1 68 ? 13.761 0.630 -33.308 1.00 95.00 68 ASP A CA 1
ATOM 562 C C . ASP A 1 68 ? 14.690 -0.397 -32.649 1.00 95.00 68 ASP A C 1
ATOM 564 O O . ASP A 1 68 ? 15.841 -0.096 -32.334 1.00 95.00 68 ASP A O 1
ATOM 568 N N . CYS A 1 69 ? 14.175 -1.599 -32.378 1.00 93.69 69 CYS A N 1
ATOM 569 C CA . CYS A 1 69 ? 14.919 -2.668 -31.707 1.00 93.69 69 CYS A CA 1
ATOM 570 C C . CYS A 1 69 ? 15.440 -3.705 -32.707 1.00 93.69 69 CYS A C 1
ATOM 572 O O . CYS A 1 69 ? 14.695 -4.190 -33.554 1.00 93.69 69 CYS A O 1
ATOM 574 N N . TYR A 1 70 ? 16.704 -4.101 -32.546 1.00 91.69 70 TYR A N 1
ATOM 575 C CA . TYR A 1 70 ? 17.375 -5.131 -33.353 1.00 91.69 70 TYR A CA 1
ATOM 576 C C . TYR A 1 70 ? 17.700 -6.393 -32.533 1.00 91.69 70 TYR A C 1
ATOM 578 O O . TYR A 1 70 ? 18.480 -7.250 -32.951 1.00 91.69 70 TYR A O 1
ATOM 586 N N . VAL A 1 71 ? 17.104 -6.475 -31.343 1.00 91.00 71 VAL A N 1
ATOM 587 C CA . VAL A 1 71 ? 17.117 -7.602 -30.413 1.00 91.00 71 VAL A CA 1
ATOM 588 C C . VAL A 1 71 ? 15.690 -8.136 -30.375 1.00 91.00 71 VAL A C 1
ATOM 590 O O . VAL A 1 71 ? 14.770 -7.386 -30.039 1.00 91.00 71 VAL A O 1
ATOM 593 N N . ASP A 1 72 ? 15.504 -9.400 -30.758 1.00 88.94 72 ASP A N 1
ATOM 594 C CA . ASP A 1 72 ? 14.167 -9.987 -30.872 1.00 88.94 72 ASP A CA 1
ATOM 595 C C . ASP A 1 72 ? 13.423 -9.966 -29.526 1.00 88.94 72 ASP A C 1
ATOM 597 O O . ASP A 1 72 ? 14.025 -10.077 -28.456 1.00 88.94 72 ASP A O 1
ATOM 601 N N . GLY A 1 73 ? 12.116 -9.712 -29.582 1.00 88.19 73 GLY A N 1
ATOM 602 C CA . GLY A 1 73 ? 11.242 -9.560 -28.415 1.00 88.19 73 GLY A CA 1
ATOM 603 C C . GLY A 1 73 ? 11.494 -8.335 -27.521 1.00 88.19 73 GLY A C 1
ATOM 604 O O . GLY A 1 73 ? 10.663 -8.059 -26.657 1.00 88.19 73 GLY A O 1
ATOM 605 N N . LEU A 1 74 ? 12.580 -7.570 -27.707 1.00 91.94 74 LEU A N 1
ATOM 606 C CA . LEU A 1 74 ? 12.941 -6.469 -26.801 1.00 91.94 74 LEU A CA 1
ATOM 607 C C . LEU A 1 74 ? 11.953 -5.296 -26.858 1.00 91.94 74 LEU A C 1
ATOM 609 O O . LEU A 1 74 ? 11.639 -4.731 -25.817 1.00 91.94 74 LEU A O 1
ATOM 613 N N . TYR A 1 75 ? 11.428 -4.959 -28.042 1.00 91.12 75 TYR A N 1
ATOM 614 C CA . TYR A 1 75 ? 10.478 -3.846 -28.220 1.00 91.12 75 TYR A CA 1
ATOM 615 C C . TYR A 1 75 ? 9.262 -3.963 -27.290 1.00 91.12 75 TYR A C 1
ATOM 617 O O . TYR A 1 75 ? 8.801 -2.975 -26.731 1.00 91.12 75 TYR A O 1
ATOM 625 N N . GLU A 1 76 ? 8.766 -5.184 -27.072 1.00 88.62 76 GLU A N 1
ATOM 626 C CA . GLU A 1 76 ? 7.595 -5.448 -26.227 1.00 88.62 76 GLU A CA 1
ATOM 627 C C . GLU A 1 76 ? 7.867 -5.243 -24.726 1.00 88.62 76 GLU A C 1
ATOM 629 O O . GLU A 1 76 ? 6.939 -5.313 -23.920 1.00 88.62 76 GLU A O 1
ATOM 634 N N . LYS A 1 77 ? 9.133 -5.031 -24.341 1.00 87.50 77 LYS A N 1
ATOM 635 C CA . LYS A 1 77 ? 9.587 -4.900 -22.950 1.00 87.50 77 LYS A CA 1
ATOM 636 C C . LYS A 1 77 ? 9.944 -3.465 -22.557 1.00 87.50 77 LYS A C 1
ATOM 638 O O . LYS A 1 77 ? 10.308 -3.251 -21.406 1.00 87.50 77 LYS A O 1
ATOM 643 N N . LEU A 1 78 ? 9.874 -2.514 -23.491 1.00 90.31 78 LEU A N 1
ATOM 644 C CA . LEU A 1 78 ? 10.264 -1.117 -23.284 1.00 90.31 78 LEU A CA 1
ATOM 645 C C . LEU A 1 78 ? 9.028 -0.203 -23.258 1.00 90.31 78 LEU A C 1
ATOM 647 O O . LEU A 1 78 ? 8.149 -0.310 -24.113 1.00 90.31 78 LEU A O 1
ATOM 651 N N . GLY A 1 79 ? 8.956 0.695 -22.275 1.00 85.69 79 GLY A N 1
ATOM 652 C CA . GLY A 1 79 ? 7.879 1.671 -22.092 1.00 85.69 79 GLY A CA 1
ATOM 653 C C . GLY A 1 79 ? 8.200 3.093 -22.574 1.00 85.69 79 GLY A C 1
ATOM 654 O O . GLY A 1 79 ? 9.298 3.411 -23.005 1.00 85.69 79 GLY A O 1
ATOM 655 N N . GLU A 1 80 ? 7.233 4.007 -22.474 1.00 85.00 80 GLU A N 1
ATOM 656 C CA . GLU A 1 80 ? 7.393 5.404 -22.935 1.00 85.00 80 GLU A CA 1
ATOM 657 C C . GLU A 1 80 ? 8.227 6.287 -21.980 1.00 85.00 80 GLU A C 1
ATOM 659 O O . GLU A 1 80 ? 8.649 7.385 -22.347 1.00 85.00 80 GLU A O 1
ATOM 664 N N . TYR A 1 81 ? 8.468 5.822 -20.750 1.00 87.50 81 TYR A N 1
ATOM 665 C CA . TYR A 1 81 ? 9.091 6.593 -19.663 1.00 87.50 81 TYR A CA 1
ATOM 666 C C . TYR A 1 81 ? 10.343 5.918 -19.091 1.00 87.50 81 TYR A C 1
ATOM 668 O O . TYR A 1 81 ? 10.681 6.111 -17.925 1.00 87.50 81 TYR A O 1
ATOM 676 N N . GLU A 1 82 ? 11.026 5.113 -19.903 1.00 89.94 82 GLU A N 1
ATOM 677 C CA . GLU A 1 82 ? 12.232 4.408 -19.469 1.00 89.94 82 GLU A CA 1
ATOM 678 C C . GLU A 1 82 ? 13.378 5.369 -19.135 1.00 89.94 82 GLU A C 1
ATOM 680 O O . GLU A 1 82 ? 13.588 6.398 -19.791 1.00 89.94 82 GLU A O 1
ATOM 685 N N . ASN A 1 83 ? 14.165 5.004 -18.122 1.00 92.81 83 ASN A N 1
ATOM 686 C CA . ASN A 1 83 ? 15.332 5.774 -17.716 1.00 92.81 83 ASN A CA 1
ATOM 687 C C . ASN A 1 83 ? 16.448 5.653 -18.774 1.00 92.81 83 ASN A C 1
ATOM 689 O O . ASN A 1 83 ? 16.853 4.556 -19.154 1.00 92.81 83 ASN A O 1
ATOM 693 N N . LEU A 1 84 ? 16.979 6.787 -19.248 1.00 95.56 84 LEU A N 1
ATOM 694 C CA . LEU A 1 84 ? 17.996 6.798 -20.310 1.00 95.56 84 LEU A CA 1
ATOM 695 C C . LEU A 1 84 ? 19.352 6.220 -19.869 1.00 95.56 84 LEU A C 1
ATOM 697 O O . LEU A 1 84 ? 20.079 5.703 -20.716 1.00 95.56 84 LEU A O 1
ATOM 701 N N . ASP A 1 85 ? 19.691 6.279 -18.577 1.00 96.25 85 ASP A N 1
ATOM 702 C CA . ASP A 1 85 ? 20.882 5.612 -18.034 1.00 96.25 85 ASP A CA 1
ATOM 703 C C . ASP A 1 85 ? 20.682 4.096 -17.975 1.00 96.25 85 ASP A C 1
ATOM 705 O O . ASP A 1 85 ? 21.602 3.348 -18.302 1.00 96.25 85 ASP A O 1
ATOM 709 N N . GLU A 1 86 ? 19.478 3.631 -17.634 1.00 96.00 86 GLU A N 1
ATOM 710 C CA . GLU A 1 86 ? 19.144 2.202 -17.654 1.00 96.00 86 GLU A CA 1
ATOM 711 C C . GLU A 1 86 ? 19.108 1.632 -19.069 1.00 96.00 86 GLU A C 1
ATOM 713 O O . GLU A 1 86 ? 19.690 0.576 -19.314 1.00 96.00 86 GLU A O 1
ATOM 718 N N . LEU A 1 87 ? 18.503 2.345 -20.026 1.00 97.06 87 LEU A N 1
ATOM 719 C CA . LEU A 1 87 ? 18.550 1.971 -21.442 1.00 97.06 87 LEU A CA 1
ATOM 720 C C . LEU A 1 87 ? 19.992 1.892 -21.938 1.00 97.06 87 LEU A C 1
ATOM 722 O O . LEU A 1 87 ? 20.356 0.957 -22.652 1.00 97.06 87 LEU A O 1
ATOM 726 N N . ASN A 1 88 ? 20.828 2.853 -21.541 1.00 97.75 88 ASN A N 1
ATOM 727 C CA . ASN A 1 88 ? 22.233 2.834 -21.905 1.00 97.75 88 ASN A CA 1
ATOM 728 C C . ASN A 1 88 ? 22.979 1.658 -21.272 1.00 97.75 88 ASN A C 1
ATOM 730 O O . ASN A 1 88 ? 23.760 1.003 -21.956 1.00 97.75 88 ASN A O 1
ATOM 734 N N . TYR A 1 89 ? 22.698 1.345 -20.010 1.00 97.69 89 TYR A N 1
ATOM 735 C CA . TYR A 1 89 ? 23.298 0.211 -19.321 1.00 97.69 89 TYR A CA 1
ATOM 736 C C . TYR A 1 89 ? 22.884 -1.130 -19.938 1.00 97.69 89 TYR A C 1
ATOM 738 O O . TYR A 1 89 ? 23.748 -1.959 -20.227 1.00 97.69 89 TYR A O 1
ATOM 746 N N . LEU A 1 90 ? 21.593 -1.320 -20.229 1.00 97.38 90 LEU A N 1
ATOM 747 C CA . LEU A 1 90 ? 21.087 -2.489 -20.946 1.00 97.38 90 LEU A CA 1
ATOM 748 C C . LEU A 1 90 ? 21.769 -2.639 -22.310 1.00 97.38 90 LEU A C 1
ATOM 750 O O . LEU A 1 90 ? 22.273 -3.713 -22.635 1.00 97.38 90 LEU A O 1
ATOM 754 N N . ALA A 1 91 ? 21.815 -1.569 -23.104 1.00 97.12 91 ALA A N 1
ATOM 755 C CA . ALA A 1 91 ? 22.426 -1.615 -24.425 1.00 97.12 91 ALA A CA 1
ATOM 756 C C . ALA A 1 91 ? 23.929 -1.916 -24.360 1.00 97.12 91 ALA A C 1
ATOM 758 O O . ALA A 1 91 ? 24.427 -2.688 -25.173 1.00 97.12 91 ALA A O 1
ATOM 759 N N . SER A 1 92 ? 24.645 -1.361 -23.378 1.00 96.25 92 SER A N 1
ATOM 760 C CA . SER A 1 92 ? 26.052 -1.689 -23.147 1.00 96.25 92 SER A CA 1
ATOM 761 C C . SER A 1 92 ? 26.250 -3.154 -22.773 1.00 96.25 92 SER A C 1
ATOM 763 O O . SER A 1 92 ? 27.128 -3.794 -23.342 1.00 96.25 92 SER A O 1
ATOM 765 N N . LYS A 1 93 ? 25.409 -3.718 -21.897 1.00 96.25 93 LYS A N 1
ATOM 766 C CA . LYS A 1 93 ? 25.468 -5.151 -21.579 1.00 96.25 93 LYS A CA 1
ATOM 767 C C . LYS A 1 93 ? 25.239 -6.020 -22.805 1.00 96.25 93 LYS A C 1
ATOM 769 O O . LYS A 1 93 ? 25.992 -6.959 -23.024 1.00 96.25 93 LYS A O 1
ATOM 774 N N . LEU A 1 94 ? 24.236 -5.689 -23.616 1.00 95.56 94 LEU A N 1
ATOM 775 C CA . LEU A 1 94 ? 23.946 -6.406 -24.858 1.00 95.56 94 LEU A CA 1
ATOM 776 C C . LEU A 1 94 ? 25.115 -6.333 -25.853 1.00 95.56 94 LEU A C 1
ATOM 778 O O . LEU A 1 94 ? 25.406 -7.328 -26.512 1.00 95.56 94 LEU A O 1
ATOM 782 N N . ASP A 1 95 ? 25.800 -5.189 -25.929 1.00 92.31 95 ASP A N 1
ATOM 783 C CA . ASP A 1 95 ? 26.953 -4.986 -26.815 1.00 92.31 95 ASP A CA 1
ATOM 784 C C . ASP A 1 95 ? 28.232 -5.692 -26.345 1.00 92.31 95 ASP A C 1
ATOM 786 O O . ASP A 1 95 ? 29.098 -6.026 -27.157 1.00 92.31 95 ASP A O 1
ATOM 790 N N . GLU A 1 96 ? 28.336 -5.963 -25.044 1.00 92.75 96 GLU A N 1
ATOM 791 C CA . GLU A 1 96 ? 29.449 -6.690 -24.431 1.00 92.75 96 GLU A CA 1
ATOM 792 C C . GLU A 1 96 ? 29.330 -8.215 -24.530 1.00 92.75 96 GLU A C 1
ATOM 794 O O . GLU A 1 96 ? 30.342 -8.904 -24.352 1.00 92.75 96 GLU A O 1
ATOM 799 N N . LEU A 1 97 ? 28.140 -8.748 -24.829 1.00 93.56 97 LEU A N 1
ATOM 800 C CA . LEU A 1 97 ? 27.960 -10.184 -25.049 1.00 93.56 97 LEU A CA 1
ATOM 801 C C . LEU A 1 97 ? 28.840 -10.658 -26.212 1.00 93.56 97 LEU A C 1
ATOM 803 O O . LEU A 1 97 ? 29.261 -9.883 -27.072 1.00 93.56 97 LEU A O 1
ATOM 807 N N . ASP A 1 98 ? 29.136 -11.953 -26.257 1.00 90.62 98 ASP A N 1
ATOM 808 C CA . ASP A 1 98 ? 29.659 -12.591 -27.462 1.00 90.62 98 ASP A CA 1
ATOM 809 C C . ASP A 1 98 ? 28.538 -13.334 -28.211 1.00 90.62 98 ASP A C 1
ATOM 811 O O . ASP A 1 98 ? 27.405 -13.417 -27.740 1.00 90.62 98 ASP A O 1
ATOM 815 N N . ASP A 1 99 ? 28.828 -13.860 -29.407 1.00 88.38 99 ASP A N 1
ATOM 816 C CA . ASP A 1 99 ? 27.816 -14.556 -30.216 1.00 88.38 99 ASP A CA 1
ATOM 817 C C . ASP A 1 99 ? 27.182 -15.748 -29.463 1.00 88.38 99 ASP A C 1
ATOM 819 O O . ASP A 1 99 ? 26.048 -16.131 -29.750 1.00 88.38 99 ASP A O 1
ATOM 823 N N . HIS A 1 100 ? 27.914 -16.378 -28.536 1.00 88.88 100 HIS A N 1
ATOM 824 C CA . HIS A 1 100 ? 27.402 -17.495 -27.750 1.00 88.88 100 HIS A CA 1
ATOM 825 C C . HIS A 1 100 ? 26.417 -16.987 -26.696 1.00 88.88 100 HIS A C 1
ATOM 827 O O . HIS A 1 100 ? 25.264 -17.420 -26.686 1.00 88.88 100 HIS A O 1
ATOM 833 N N . ASP A 1 101 ? 26.840 -16.031 -25.874 1.00 93.00 101 ASP A N 1
ATOM 834 C CA . ASP A 1 101 ? 26.036 -15.513 -24.769 1.00 93.00 101 ASP A CA 1
ATOM 835 C C . ASP A 1 101 ? 24.830 -14.705 -25.268 1.00 93.00 101 ASP A C 1
ATOM 837 O O . ASP A 1 101 ? 23.766 -14.747 -24.656 1.00 93.00 101 ASP A O 1
ATOM 841 N N . TYR A 1 102 ? 24.930 -14.051 -26.429 1.00 92.38 102 TYR A N 1
ATOM 842 C CA . TYR A 1 102 ? 23.796 -13.379 -27.068 1.00 92.38 102 TYR A CA 1
ATOM 843 C C . TYR A 1 102 ? 22.702 -14.359 -27.504 1.00 92.38 102 TYR A C 1
ATOM 845 O O . TYR A 1 102 ? 21.524 -14.147 -27.217 1.00 92.38 102 TYR A O 1
ATOM 853 N N . ASN A 1 103 ? 23.075 -15.461 -28.167 1.00 90.44 103 ASN A N 1
ATOM 854 C CA . ASN A 1 103 ? 22.113 -16.513 -28.512 1.00 90.44 103 ASN A CA 1
ATOM 855 C C . ASN A 1 103 ? 21.526 -17.153 -27.250 1.00 90.44 103 ASN A C 1
ATOM 857 O O . ASN A 1 103 ? 20.356 -17.530 -27.231 1.00 90.44 103 ASN A O 1
ATOM 861 N N . HIS A 1 104 ? 22.331 -17.249 -26.189 1.00 93.31 104 HIS A N 1
ATOM 862 C CA . HIS A 1 104 ? 21.880 -17.774 -24.910 1.00 93.31 104 HIS A CA 1
ATOM 863 C C . HIS A 1 104 ? 20.833 -16.869 -24.262 1.00 93.31 104 HIS A C 1
ATOM 865 O O . HIS A 1 104 ? 19.765 -17.330 -23.860 1.00 93.31 104 HIS A O 1
ATOM 871 N N . PHE A 1 105 ? 21.103 -15.569 -24.240 1.00 95.31 105 PHE A N 1
ATOM 872 C CA . PHE A 1 105 ? 20.182 -14.540 -23.780 1.00 95.31 105 PHE A CA 1
ATOM 873 C C . PHE A 1 105 ? 18.870 -14.530 -24.571 1.00 95.31 105 PHE A C 1
ATOM 875 O O . PHE A 1 105 ? 17.801 -14.534 -23.966 1.00 95.31 105 PHE A O 1
ATOM 882 N N . GLN A 1 106 ? 18.932 -14.596 -25.901 1.00 93.31 106 GLN A N 1
ATOM 883 C CA . GLN A 1 106 ? 17.744 -14.662 -26.756 1.00 93.31 106 GLN A CA 1
ATOM 884 C C . GLN A 1 106 ? 16.872 -15.889 -26.456 1.00 93.31 106 GLN A C 1
ATOM 886 O O . GLN A 1 106 ? 15.653 -15.785 -26.312 1.00 93.31 106 GLN A O 1
ATOM 891 N N . ALA A 1 107 ? 17.496 -17.054 -26.279 1.00 93.06 107 ALA A N 1
ATOM 892 C CA . ALA A 1 107 ? 16.787 -18.269 -25.901 1.00 93.06 107 ALA A CA 1
ATOM 893 C C . ALA A 1 107 ? 16.127 -18.141 -24.515 1.00 93.06 107 ALA A C 1
ATOM 895 O O . ALA A 1 107 ? 14.984 -18.562 -24.331 1.00 93.06 107 ALA A O 1
ATOM 896 N N . ALA A 1 108 ? 16.826 -17.531 -23.552 1.00 94.00 108 ALA A N 1
ATOM 897 C CA . ALA A 1 108 ? 16.304 -17.276 -22.214 1.00 94.00 108 ALA A CA 1
ATOM 898 C C . ALA A 1 108 ? 15.141 -16.268 -22.229 1.00 94.00 108 ALA A C 1
ATOM 900 O O . ALA A 1 108 ? 14.149 -16.480 -21.533 1.00 94.00 108 ALA A O 1
ATOM 901 N N . MET A 1 109 ? 15.202 -15.217 -23.054 1.00 93.62 109 MET A N 1
ATOM 902 C CA . MET A 1 109 ? 14.130 -14.223 -23.196 1.00 93.62 109 MET A CA 1
ATOM 903 C C . MET A 1 109 ? 12.786 -14.831 -23.616 1.00 93.62 109 MET A C 1
ATOM 905 O O . MET A 1 109 ? 11.746 -14.319 -23.205 1.00 93.62 109 MET A O 1
ATOM 909 N N . GLN A 1 110 ? 12.786 -15.917 -24.399 1.00 91.88 110 GLN A N 1
ATOM 910 C CA . GLN A 1 110 ? 11.548 -16.562 -24.855 1.00 91.88 110 GLN A CA 1
ATOM 911 C C . GLN A 1 110 ? 10.828 -17.362 -23.755 1.00 91.88 110 GLN A C 1
ATOM 913 O O . GLN A 1 110 ? 9.629 -17.611 -23.881 1.00 91.88 110 GLN A O 1
ATOM 918 N N . ILE A 1 111 ? 11.532 -17.777 -22.693 1.00 90.88 111 ILE A N 1
ATOM 919 C CA . ILE A 1 111 ? 10.982 -18.695 -21.677 1.00 90.88 111 ILE A CA 1
ATOM 920 C C . ILE A 1 111 ? 11.046 -18.164 -20.240 1.00 90.88 111 ILE A C 1
ATOM 922 O O . ILE A 1 111 ? 10.403 -18.731 -19.361 1.00 90.88 111 ILE A O 1
ATOM 926 N N . SER A 1 112 ? 11.843 -17.124 -19.988 1.00 90.88 112 SER A N 1
ATOM 927 C CA . SER A 1 112 ? 12.077 -16.560 -18.658 1.00 90.88 112 SER A CA 1
ATOM 928 C C . SER A 1 112 ? 10.879 -15.745 -18.172 1.00 90.88 112 SER A C 1
ATOM 930 O O . SER A 1 112 ? 10.421 -14.823 -18.853 1.00 90.88 112 SER A O 1
ATOM 932 N N . ASP A 1 113 ? 10.459 -15.998 -16.932 1.00 89.44 113 ASP A N 1
ATOM 933 C CA . ASP A 1 113 ? 9.488 -15.156 -16.223 1.00 89.44 113 ASP A CA 1
ATOM 934 C C . ASP A 1 113 ? 10.084 -13.785 -15.818 1.00 89.44 113 ASP A C 1
ATOM 936 O O . ASP A 1 113 ? 9.350 -12.841 -15.528 1.00 89.44 113 ASP A O 1
ATOM 940 N N . TYR A 1 114 ? 11.416 -13.634 -15.847 1.00 89.31 114 TYR A N 1
ATOM 941 C CA . TYR A 1 114 ? 12.146 -12.404 -15.508 1.00 89.31 114 TYR A CA 1
ATOM 942 C C . TYR A 1 114 ? 12.368 -11.519 -16.742 1.00 89.31 114 TYR A C 1
ATOM 944 O O . TYR A 1 114 ? 13.499 -11.260 -17.149 1.00 89.31 114 TYR A O 1
ATOM 952 N N . THR A 1 115 ? 11.281 -11.088 -17.383 1.00 89.31 115 THR A N 1
ATOM 953 C CA . THR A 1 115 ? 11.324 -10.193 -18.558 1.00 89.31 115 THR A CA 1
ATOM 954 C C . THR A 1 115 ? 10.289 -9.066 -18.476 1.00 89.31 115 THR A C 1
ATOM 956 O O . THR A 1 115 ? 9.864 -8.545 -19.504 1.00 89.31 115 THR A O 1
ATOM 959 N N . GLY A 1 116 ? 9.824 -8.720 -17.269 1.00 85.50 116 GLY A N 1
ATOM 960 C CA . GLY A 1 116 ? 8.729 -7.765 -17.054 1.00 85.50 116 GLY A CA 1
ATOM 961 C C . GLY A 1 116 ? 9.135 -6.289 -17.073 1.00 85.50 116 GLY A C 1
ATOM 962 O O . GLY A 1 116 ? 8.263 -5.430 -17.162 1.00 85.50 116 GLY A O 1
ATOM 963 N N . SER A 1 117 ? 10.431 -5.993 -16.982 1.00 90.19 117 SER A N 1
ATOM 964 C CA . SER A 1 117 ? 10.985 -4.636 -16.919 1.00 90.19 117 SER A CA 1
ATOM 965 C C . SER A 1 117 ? 12.424 -4.595 -17.444 1.00 90.19 117 SER A C 1
ATOM 967 O O . SER A 1 117 ? 13.070 -5.642 -17.542 1.00 90.19 117 SER A O 1
ATOM 969 N N . ILE A 1 118 ? 12.968 -3.399 -17.718 1.00 92.81 118 ILE A N 1
ATOM 970 C CA . ILE A 1 118 ? 14.393 -3.229 -18.066 1.00 92.81 118 ILE A CA 1
ATOM 971 C C . ILE A 1 118 ? 15.295 -3.834 -16.989 1.00 92.81 118 ILE A C 1
ATOM 973 O O . ILE A 1 118 ? 16.224 -4.574 -17.314 1.00 92.81 118 ILE A O 1
ATOM 977 N N . LYS A 1 119 ? 14.982 -3.588 -15.711 1.00 94.06 119 LYS A N 1
ATOM 978 C CA . LYS A 1 119 ? 15.679 -4.193 -14.574 1.00 94.06 119 LYS A CA 1
ATOM 979 C C . LYS A 1 119 ? 15.746 -5.716 -14.700 1.00 94.06 119 LYS A C 1
ATOM 981 O O . LYS A 1 119 ? 16.820 -6.298 -14.546 1.00 94.06 119 LYS A O 1
ATOM 986 N N . ASP A 1 120 ? 14.621 -6.369 -14.981 1.00 94.75 120 ASP A N 1
ATOM 987 C CA . ASP A 1 120 ? 14.579 -7.830 -15.087 1.00 94.75 120 ASP A CA 1
ATOM 988 C C . ASP A 1 120 ? 15.407 -8.329 -16.274 1.00 94.75 120 ASP A C 1
ATOM 990 O O . ASP A 1 120 ? 16.162 -9.287 -16.129 1.00 94.75 120 ASP A O 1
ATOM 994 N N . VAL A 1 121 ? 15.338 -7.641 -17.420 1.00 95.62 121 VAL A N 1
ATOM 995 C CA . VAL A 1 121 ? 16.120 -7.986 -18.619 1.00 95.62 121 VAL A CA 1
ATOM 996 C C . VAL A 1 121 ? 17.624 -7.810 -18.377 1.00 95.62 121 VAL A C 1
ATOM 998 O O . VAL A 1 121 ? 18.405 -8.673 -18.772 1.00 95.62 121 VAL A O 1
ATOM 1001 N N . ILE A 1 122 ? 18.049 -6.749 -17.682 1.00 96.56 122 ILE A N 1
ATOM 1002 C CA . ILE A 1 122 ? 19.452 -6.551 -17.280 1.00 96.56 122 ILE A CA 1
ATOM 1003 C C . ILE A 1 122 ? 19.915 -7.703 -16.386 1.00 96.56 122 ILE A C 1
ATOM 1005 O O . ILE A 1 122 ? 20.967 -8.289 -16.632 1.00 96.56 122 ILE A O 1
ATOM 1009 N N . ASN A 1 123 ? 19.122 -8.060 -15.373 1.00 96.75 123 ASN A N 1
ATOM 1010 C CA . ASN A 1 123 ? 19.459 -9.173 -14.489 1.00 96.75 123 ASN A CA 1
ATOM 1011 C C . ASN A 1 123 ? 19.442 -10.519 -15.221 1.00 96.75 123 ASN A C 1
ATOM 1013 O O . ASN A 1 123 ? 20.237 -11.394 -14.889 1.00 96.75 123 ASN A O 1
ATOM 1017 N N . LEU A 1 124 ? 18.586 -10.699 -16.229 1.00 96.44 124 LEU A N 1
ATOM 1018 C CA . LEU A 1 124 ? 18.555 -11.912 -17.041 1.00 96.44 124 LEU A CA 1
ATOM 1019 C C . LEU A 1 124 ? 19.889 -12.143 -17.761 1.00 96.44 124 LEU A C 1
ATOM 1021 O O . LEU A 1 124 ? 20.364 -13.276 -17.786 1.00 96.44 124 LEU A O 1
ATOM 1025 N N . ILE A 1 125 ? 20.520 -11.080 -18.274 1.00 96.31 125 ILE A N 1
ATOM 1026 C CA . ILE A 1 125 ? 21.856 -11.145 -18.891 1.00 96.31 125 ILE A CA 1
ATOM 1027 C C . ILE A 1 125 ? 22.911 -11.653 -17.892 1.00 96.31 125 ILE A C 1
ATOM 1029 O O . ILE A 1 125 ? 23.823 -12.382 -18.272 1.00 96.31 125 ILE A O 1
ATOM 1033 N N . ASP A 1 126 ? 22.775 -11.322 -16.607 1.00 94.81 126 ASP A N 1
ATOM 1034 C CA . ASP A 1 126 ? 23.702 -11.766 -15.557 1.00 94.81 126 ASP A CA 1
ATOM 1035 C C . ASP A 1 126 ? 23.375 -13.154 -14.974 1.00 94.81 126 ASP A C 1
ATOM 1037 O O . ASP A 1 126 ? 24.140 -13.665 -14.158 1.00 94.81 126 ASP A O 1
ATOM 1041 N N . ASN A 1 127 ? 22.255 -13.766 -15.373 1.00 96.06 127 ASN A N 1
ATOM 1042 C CA . ASN A 1 127 ? 21.768 -15.053 -14.856 1.00 96.06 127 ASN A CA 1
ATOM 1043 C C . ASN A 1 127 ? 21.535 -16.080 -15.983 1.00 96.06 127 ASN A C 1
ATOM 1045 O O . ASN A 1 127 ? 20.629 -16.915 -15.907 1.00 96.06 127 ASN A O 1
ATOM 1049 N N . LEU A 1 128 ? 22.319 -16.019 -17.064 1.00 94.44 128 LEU A N 1
ATOM 1050 C CA . LEU A 1 128 ? 22.173 -16.945 -18.197 1.00 94.44 128 LEU A CA 1
ATOM 1051 C C . LEU A 1 128 ? 22.435 -18.409 -17.814 1.00 94.44 128 LEU A C 1
ATOM 1053 O O . LEU A 1 128 ? 21.855 -19.310 -18.414 1.00 94.44 128 LEU A O 1
ATOM 1057 N N . ASP A 1 129 ? 23.236 -18.659 -16.780 1.00 91.75 129 ASP A N 1
ATOM 1058 C CA . ASP A 1 129 ? 23.524 -19.983 -16.214 1.00 91.75 129 ASP A CA 1
ATOM 1059 C C . ASP A 1 129 ? 22.294 -20.695 -15.623 1.00 91.75 129 ASP A C 1
ATOM 1061 O O . ASP A 1 129 ? 22.258 -21.928 -15.551 1.00 91.75 129 ASP A O 1
ATOM 1065 N N . LYS A 1 130 ? 21.236 -19.946 -15.293 1.00 93.56 130 LYS A N 1
ATOM 1066 C CA . LYS A 1 130 ? 19.929 -20.508 -14.930 1.00 93.56 130 LYS A CA 1
ATOM 1067 C C . LYS A 1 130 ? 19.265 -21.272 -16.082 1.00 93.56 130 LYS A C 1
ATOM 1069 O O . LYS A 1 130 ? 18.402 -22.117 -15.849 1.00 93.56 130 LYS A O 1
ATOM 1074 N N . TYR A 1 131 ? 19.658 -21.000 -17.321 1.00 94.19 131 TYR A N 1
ATOM 1075 C CA . TYR A 1 131 ? 19.061 -21.600 -18.505 1.00 94.19 131 TYR A CA 1
ATOM 1076 C C . TYR A 1 131 ? 20.086 -22.486 -19.200 1.00 94.19 131 TYR A C 1
ATOM 1078 O O . TYR A 1 131 ? 21.179 -22.044 -19.528 1.00 94.19 131 TYR A O 1
ATOM 1086 N N . GLU A 1 132 ? 19.748 -23.748 -19.446 1.00 93.50 132 GLU A N 1
ATOM 1087 C CA . GLU A 1 132 ? 20.576 -24.621 -20.277 1.00 93.50 132 GLU A CA 1
ATOM 1088 C C . GLU A 1 132 ? 19.924 -24.799 -21.644 1.00 93.50 132 GLU A C 1
ATOM 1090 O O . GLU A 1 132 ? 18.720 -25.042 -21.736 1.00 93.50 132 GLU A O 1
ATOM 1095 N N . ILE A 1 133 ? 20.729 -24.687 -22.700 1.00 94.25 133 ILE A N 1
ATOM 1096 C CA . ILE A 1 133 ? 20.274 -24.738 -24.088 1.00 94.25 133 ILE A CA 1
ATOM 1097 C C . ILE A 1 133 ? 20.867 -25.969 -24.758 1.00 94.25 133 ILE A C 1
ATOM 1099 O O . ILE A 1 133 ? 22.070 -26.221 -24.667 1.00 94.25 133 ILE A O 1
ATOM 1103 N N . TYR A 1 134 ? 20.028 -26.697 -25.489 1.00 93.94 134 TYR A N 1
ATOM 1104 C CA . TYR A 1 134 ? 20.421 -27.775 -26.390 1.00 93.94 134 TYR A CA 1
ATOM 1105 C C . TYR A 1 134 ? 20.179 -27.337 -27.838 1.00 93.94 134 TYR A C 1
ATOM 1107 O O . TYR A 1 134 ? 19.073 -27.503 -28.369 1.00 93.94 134 TYR A O 1
ATOM 1115 N N . PRO A 1 135 ? 21.207 -26.763 -28.496 1.00 91.38 135 PRO A N 1
ATOM 1116 C CA . PRO A 1 135 ? 21.082 -26.282 -29.864 1.00 91.38 135 PRO A CA 1
ATOM 1117 C C . PRO A 1 135 ? 20.753 -27.420 -30.834 1.00 91.38 135 PRO A C 1
ATOM 1119 O O . PRO A 1 135 ? 21.324 -28.509 -30.747 1.00 91.38 135 PRO A O 1
ATOM 1122 N N . GLY A 1 136 ? 19.862 -27.157 -31.792 1.00 90.19 136 GLY A N 1
ATOM 1123 C CA . GLY A 1 136 ? 19.454 -28.128 -32.818 1.00 90.19 136 GLY A CA 1
ATOM 1124 C C . GLY A 1 136 ? 18.476 -29.206 -32.337 1.00 90.19 136 GLY A C 1
ATOM 1125 O O . GLY A 1 136 ? 18.162 -30.120 -33.097 1.00 90.19 136 GLY A O 1
ATOM 1126 N N . VAL A 1 137 ? 17.991 -29.108 -31.096 1.00 96.00 137 VAL A N 1
ATOM 1127 C CA . VAL A 1 137 ? 16.902 -29.935 -30.574 1.00 96.00 137 VAL A CA 1
ATOM 1128 C C . VAL A 1 137 ? 15.583 -29.187 -30.768 1.00 96.00 137 VAL A C 1
ATOM 1130 O O . VAL A 1 137 ? 15.250 -28.298 -29.993 1.00 96.00 137 VAL A O 1
ATOM 1133 N N . GLU A 1 138 ? 14.836 -29.536 -31.815 1.00 95.00 138 GLU A N 1
ATOM 1134 C CA . GLU A 1 138 ? 13.645 -28.783 -32.256 1.00 95.00 138 GLU A CA 1
ATOM 1135 C C . GLU A 1 138 ? 12.325 -29.529 -31.993 1.00 95.00 138 GLU A C 1
ATOM 1137 O O . GLU A 1 138 ? 11.233 -29.004 -32.217 1.00 95.00 138 GLU A O 1
ATOM 1142 N N . SER A 1 139 ? 12.398 -30.777 -31.527 1.00 96.81 139 SER A N 1
ATOM 1143 C CA . SER A 1 139 ? 11.223 -31.599 -31.258 1.00 96.81 139 SER A CA 1
ATOM 1144 C C . SER A 1 139 ? 11.435 -32.571 -30.101 1.00 96.81 139 SER A C 1
ATOM 1146 O O . SER A 1 139 ? 12.560 -32.900 -29.726 1.00 96.81 139 SER A O 1
ATOM 1148 N N . ASN A 1 140 ? 10.333 -33.105 -29.563 1.00 97.12 140 ASN A N 1
ATOM 1149 C CA . ASN A 1 140 ? 10.387 -34.155 -28.541 1.00 97.12 140 ASN A CA 1
ATOM 1150 C C . ASN A 1 140 ? 11.157 -35.396 -29.022 1.00 97.12 140 ASN A C 1
ATOM 1152 O O . ASN A 1 140 ? 11.825 -36.047 -28.226 1.00 97.12 140 ASN A O 1
ATOM 1156 N N . ALA A 1 141 ? 11.089 -35.727 -30.314 1.00 96.19 141 ALA A N 1
ATOM 1157 C CA . ALA A 1 141 ? 11.859 -36.836 -30.867 1.00 96.19 141 ALA A CA 1
ATOM 1158 C C . ALA A 1 141 ? 13.367 -36.545 -30.829 1.00 96.19 141 ALA A C 1
ATOM 1160 O O . ALA A 1 141 ? 14.137 -37.399 -30.387 1.00 96.19 141 ALA A O 1
ATOM 1161 N N . ASP A 1 142 ? 13.777 -35.334 -31.219 1.00 97.06 142 ASP A N 1
ATOM 1162 C CA . ASP A 1 142 ? 15.181 -34.909 -31.181 1.00 97.06 142 ASP A CA 1
ATOM 1163 C C . ASP A 1 142 ? 15.707 -34.867 -29.745 1.00 97.06 142 ASP A C 1
ATOM 1165 O O . ASP A 1 142 ? 16.805 -35.347 -29.478 1.00 97.06 142 ASP A O 1
ATOM 1169 N N . LEU A 1 143 ? 14.894 -34.378 -28.802 1.00 96.38 143 LEU A N 1
ATOM 1170 C CA . LEU A 1 143 ? 15.244 -34.320 -27.382 1.00 96.38 143 LEU A CA 1
ATOM 1171 C C . LEU A 1 143 ? 15.444 -35.723 -26.806 1.00 96.38 143 LEU A C 1
ATOM 1173 O O . LEU A 1 143 ? 16.422 -35.983 -26.105 1.00 96.38 143 LEU A O 1
ATOM 1177 N N . GLY A 1 144 ? 14.549 -36.656 -27.144 1.00 95.31 144 GLY A N 1
ATOM 1178 C CA . GLY A 1 144 ? 14.683 -38.046 -26.730 1.00 95.31 144 GLY A CA 1
ATOM 1179 C C . GLY A 1 144 ? 15.946 -38.701 -27.290 1.00 95.31 144 GLY A C 1
ATOM 1180 O O . GLY A 1 144 ? 16.642 -39.408 -26.559 1.00 95.31 144 GLY A O 1
ATOM 1181 N N . HIS A 1 145 ? 16.269 -38.441 -28.561 1.00 93.88 145 HIS A N 1
ATOM 1182 C CA . HIS A 1 145 ? 17.518 -38.895 -29.176 1.00 93.88 145 HIS A CA 1
ATOM 1183 C C . HIS A 1 145 ? 18.744 -38.292 -28.487 1.00 93.88 145 HIS A C 1
ATOM 1185 O O . HIS A 1 145 ? 19.659 -39.031 -28.127 1.00 93.88 145 HIS A O 1
ATOM 1191 N N . TYR A 1 146 ? 18.741 -36.981 -28.248 1.00 94.69 146 TYR A N 1
ATOM 1192 C CA . TYR A 1 146 ? 19.831 -36.261 -27.596 1.00 94.69 146 TYR A CA 1
ATOM 1193 C C . TYR A 1 146 ? 20.130 -36.822 -26.197 1.00 94.69 146 TYR A C 1
ATOM 1195 O O . TYR A 1 146 ? 21.275 -37.138 -25.877 1.00 94.69 146 TYR A O 1
ATOM 1203 N N . TYR A 1 147 ? 19.102 -37.054 -25.377 1.00 92.94 147 TYR A N 1
ATOM 1204 C CA . TYR A 1 147 ? 19.287 -37.575 -24.018 1.00 92.94 147 TYR A CA 1
ATOM 1205 C C . TYR A 1 147 ? 19.827 -39.008 -23.989 1.00 92.94 147 TYR A C 1
ATOM 1207 O O . TYR A 1 147 ? 20.625 -39.357 -23.116 1.00 92.94 147 TYR A O 1
ATOM 1215 N N . ILE A 1 148 ? 19.379 -39.862 -24.908 1.00 91.19 148 ILE A N 1
ATOM 1216 C CA . ILE A 1 148 ? 19.777 -41.272 -24.926 1.00 91.19 148 ILE A CA 1
ATOM 1217 C C . ILE A 1 148 ? 21.167 -41.439 -25.544 1.00 91.19 148 ILE A C 1
ATOM 1219 O O . ILE A 1 148 ? 22.017 -42.089 -24.939 1.00 91.19 148 ILE A O 1
ATOM 1223 N N . GLU A 1 149 ? 21.402 -40.851 -26.715 1.00 87.19 149 GLU A N 1
ATOM 1224 C CA . GLU A 1 149 ? 22.600 -41.109 -27.521 1.00 87.19 149 GLU A CA 1
ATOM 1225 C C . GLU A 1 149 ? 23.754 -40.153 -27.180 1.00 87.19 149 GLU A C 1
ATOM 1227 O O . GLU A 1 149 ? 24.890 -40.601 -27.033 1.00 87.19 149 GLU A O 1
ATOM 1232 N N . GLU A 1 150 ? 23.480 -38.853 -27.013 1.00 89.12 150 GLU A N 1
ATOM 1233 C CA . GLU A 1 150 ? 24.524 -37.837 -26.796 1.00 89.12 150 GLU A CA 1
ATOM 1234 C C . GLU A 1 150 ? 24.862 -37.668 -25.307 1.00 89.12 150 GLU A C 1
ATOM 1236 O O . GLU A 1 150 ? 26.035 -37.685 -24.928 1.00 89.12 150 GLU A O 1
ATOM 1241 N N . LEU A 1 151 ? 23.851 -37.568 -24.433 1.00 89.25 151 LEU A N 1
ATOM 1242 C CA . LEU A 1 151 ? 24.062 -37.481 -22.978 1.00 89.25 151 LEU A CA 1
ATOM 1243 C C . LEU A 1 151 ? 24.292 -38.849 -22.316 1.00 89.25 151 LEU A C 1
ATOM 1245 O O . LEU A 1 151 ? 24.756 -38.916 -21.176 1.00 89.25 151 LEU A O 1
ATOM 1249 N N . GLY A 1 152 ? 23.983 -39.949 -23.012 1.00 87.69 152 GLY A N 1
ATOM 1250 C CA . GLY A 1 152 ? 24.208 -41.306 -22.513 1.00 87.69 152 GLY A CA 1
ATOM 1251 C C . GLY A 1 152 ? 23.340 -41.678 -21.307 1.00 87.69 152 GLY A C 1
ATOM 1252 O O . GLY A 1 152 ? 23.750 -42.504 -20.489 1.00 87.69 152 GLY A O 1
ATOM 1253 N N . MET A 1 153 ? 22.146 -41.088 -21.172 1.00 88.94 153 MET A N 1
ATOM 1254 C CA . MET A 1 153 ? 21.239 -41.344 -20.041 1.00 88.94 153 MET A CA 1
ATOM 1255 C C . MET A 1 153 ? 20.740 -42.798 -19.990 1.00 88.94 153 MET A C 1
ATOM 1257 O O . MET A 1 153 ? 20.290 -43.270 -18.943 1.00 88.94 153 MET A O 1
ATOM 1261 N N . MET A 1 154 ? 20.825 -43.528 -21.108 1.00 85.06 154 MET A N 1
ATOM 1262 C CA . MET A 1 154 ? 20.466 -44.940 -21.209 1.00 85.06 154 MET A CA 1
ATOM 1263 C C . MET A 1 154 ? 21.385 -45.669 -22.195 1.00 85.06 154 MET A C 1
ATOM 1265 O O . MET A 1 154 ? 21.494 -45.278 -23.350 1.00 85.06 154 MET A O 1
ATOM 1269 N N . GLU A 1 155 ? 21.989 -46.786 -21.777 1.00 86.19 155 GLU A N 1
ATOM 1270 C CA . GLU A 1 155 ? 22.717 -47.657 -22.707 1.00 86.19 155 GLU A CA 1
ATOM 1271 C C . GLU A 1 155 ? 21.735 -48.503 -23.530 1.00 86.19 155 GLU A C 1
ATOM 1273 O O . GLU A 1 155 ? 21.124 -49.452 -23.026 1.00 86.19 155 GLU A O 1
ATOM 1278 N N . VAL A 1 156 ? 21.613 -48.181 -24.817 1.00 87.25 156 VAL A N 1
ATOM 1279 C CA . VAL A 1 156 ? 20.753 -48.893 -25.765 1.00 87.25 156 VAL A CA 1
ATOM 1280 C C . VAL A 1 156 ? 21.618 -49.722 -26.717 1.00 87.25 156 VAL A C 1
ATOM 1282 O O . VAL A 1 156 ? 22.434 -49.173 -27.450 1.00 87.25 156 VAL A O 1
ATOM 1285 N N . PRO A 1 157 ? 21.468 -51.058 -26.754 1.00 90.62 157 PRO A N 1
ATOM 1286 C CA . PRO A 1 157 ? 22.139 -51.868 -27.765 1.00 90.62 157 PRO A CA 1
ATOM 1287 C C . PRO A 1 157 ? 21.661 -51.521 -29.185 1.00 90.62 157 PRO A C 1
ATOM 1289 O O . PRO A 1 157 ? 20.453 -51.459 -29.400 1.00 90.62 157 PRO A O 1
ATOM 1292 N N . ASP A 1 158 ? 22.567 -51.448 -30.171 1.00 87.69 158 ASP A N 1
ATOM 1293 C CA . ASP A 1 158 ? 22.272 -51.059 -31.570 1.00 87.69 158 ASP A CA 1
ATOM 1294 C C . ASP A 1 158 ? 21.040 -51.752 -32.182 1.00 87.69 158 ASP A C 1
ATOM 1296 O O . ASP A 1 158 ? 20.296 -51.172 -32.963 1.00 87.69 158 ASP A O 1
ATOM 1300 N N . TYR A 1 159 ? 20.805 -53.022 -31.837 1.00 90.38 159 TYR A N 1
ATOM 1301 C CA . TYR A 1 159 ? 19.686 -53.802 -32.377 1.00 90.38 159 TYR A CA 1
ATOM 1302 C C . TYR A 1 159 ? 18.315 -53.451 -31.767 1.00 90.38 159 TYR A C 1
ATOM 1304 O O . TYR A 1 159 ? 17.304 -53.990 -32.224 1.00 90.38 159 TYR A O 1
ATOM 1312 N N . LEU A 1 160 ? 18.276 -52.612 -30.728 1.00 91.56 160 LEU A N 1
ATOM 1313 C CA . LEU A 1 160 ? 17.066 -52.096 -30.081 1.00 91.56 160 LEU A CA 1
ATOM 1314 C C . LEU A 1 160 ? 16.813 -50.610 -30.362 1.00 91.56 160 LEU A C 1
ATOM 1316 O O . LEU A 1 160 ? 15.695 -50.175 -30.106 1.00 91.56 160 LEU A O 1
ATOM 1320 N N . ALA A 1 161 ? 17.786 -49.866 -30.903 1.00 87.00 161 ALA A N 1
ATOM 1321 C CA . ALA A 1 161 ? 17.670 -48.424 -31.145 1.00 87.00 161 ALA A CA 1
ATOM 1322 C C . ALA A 1 161 ? 16.422 -48.071 -31.975 1.00 87.00 161 ALA A C 1
ATOM 1324 O O . ALA A 1 161 ? 15.587 -47.288 -31.538 1.00 87.00 161 ALA A O 1
ATOM 1325 N N . ASP A 1 162 ? 16.190 -48.779 -33.087 1.00 88.62 162 ASP A N 1
ATOM 1326 C CA . ASP A 1 162 ? 15.021 -48.571 -33.965 1.00 88.62 162 ASP A CA 1
ATOM 1327 C C . ASP A 1 162 ? 13.655 -48.918 -33.322 1.00 88.62 162 ASP A C 1
ATOM 1329 O O . ASP A 1 162 ? 12.610 -48.748 -33.953 1.00 88.62 162 ASP A O 1
ATOM 1333 N N . TYR A 1 163 ? 13.636 -49.463 -32.100 1.00 92.88 163 TYR A N 1
ATOM 1334 C CA . TYR A 1 163 ? 12.416 -49.845 -31.376 1.00 92.88 163 TYR A CA 1
ATOM 1335 C C . TYR A 1 163 ? 12.090 -48.916 -30.201 1.00 92.88 163 TYR A C 1
ATOM 1337 O O . TYR A 1 163 ? 11.075 -49.137 -29.534 1.00 92.88 163 TYR A O 1
ATOM 1345 N N . ILE A 1 164 ? 12.928 -47.917 -29.923 1.00 92.62 164 ILE A N 1
ATOM 1346 C CA . ILE A 1 164 ? 12.671 -46.929 -28.875 1.00 92.62 164 ILE A CA 1
ATOM 1347 C C . ILE A 1 164 ? 11.742 -45.840 -29.410 1.00 92.62 164 ILE A C 1
ATOM 1349 O O . ILE A 1 164 ? 11.919 -45.325 -30.510 1.00 92.62 164 ILE A O 1
ATOM 1353 N N . ASP A 1 165 ? 10.744 -45.485 -28.604 1.00 95.50 165 ASP A N 1
ATOM 1354 C CA . ASP A 1 165 ? 9.867 -44.344 -28.857 1.00 95.50 165 ASP A CA 1
ATOM 1355 C C . ASP A 1 165 ? 10.517 -43.069 -28.295 1.00 95.50 165 ASP A C 1
ATOM 1357 O O . ASP A 1 165 ? 10.248 -42.649 -27.166 1.00 95.50 165 ASP A O 1
ATOM 1361 N N . TYR A 1 166 ? 11.447 -42.504 -29.069 1.00 94.31 166 TYR A N 1
ATOM 1362 C CA . TYR A 1 166 ? 12.207 -41.315 -28.677 1.00 94.31 166 TYR A CA 1
ATOM 1363 C C . TYR A 1 166 ? 11.304 -40.089 -28.478 1.00 94.31 166 TYR A C 1
ATOM 1365 O O . TYR A 1 166 ? 11.556 -39.293 -27.580 1.00 94.31 166 TYR A O 1
ATOM 1373 N N . GLU A 1 167 ? 10.215 -39.967 -29.245 1.00 96.12 167 GLU A N 1
ATOM 1374 C CA . GLU A 1 167 ? 9.252 -38.868 -29.106 1.00 96.12 167 GLU A CA 1
ATOM 1375 C C . GLU A 1 167 ? 8.527 -38.919 -27.757 1.00 96.12 167 GLU A C 1
ATOM 1377 O O . GLU A 1 167 ? 8.430 -37.903 -27.064 1.00 96.12 167 GLU A O 1
ATOM 1382 N N . ALA A 1 168 ? 8.044 -40.098 -27.349 1.00 96.56 168 ALA A N 1
ATOM 1383 C CA . ALA A 1 168 ? 7.410 -40.258 -26.044 1.00 96.56 168 ALA A CA 1
ATOM 1384 C C . ALA A 1 168 ? 8.391 -39.984 -24.896 1.00 96.56 168 ALA A C 1
ATOM 1386 O O . ALA A 1 168 ? 8.024 -39.299 -23.943 1.00 96.56 168 ALA A O 1
ATOM 1387 N N . TYR A 1 169 ? 9.629 -40.477 -25.001 1.00 94.81 169 TYR A N 1
ATOM 1388 C CA . TYR A 1 169 ? 10.651 -40.252 -23.980 1.00 94.81 169 TYR A CA 1
ATOM 1389 C C . TYR A 1 169 ? 11.028 -38.771 -23.854 1.00 94.81 169 TYR A C 1
ATOM 1391 O O . TYR A 1 169 ? 11.008 -38.235 -22.750 1.00 94.81 169 TYR A O 1
ATOM 1399 N N . GLY A 1 170 ? 11.307 -38.089 -24.969 1.00 96.00 170 GLY A N 1
ATOM 1400 C CA . GLY A 1 170 ? 11.647 -36.668 -24.944 1.00 96.00 170 GLY A CA 1
ATOM 1401 C C . GLY A 1 170 ? 10.499 -35.791 -24.448 1.00 96.00 170 GLY A C 1
ATOM 1402 O O . GLY A 1 170 ? 10.740 -34.866 -23.684 1.00 96.00 170 GLY A O 1
ATOM 1403 N N . ARG A 1 171 ? 9.237 -36.125 -24.760 1.00 96.06 171 ARG A N 1
ATOM 1404 C CA . ARG A 1 171 ? 8.084 -35.415 -24.178 1.00 96.06 171 ARG A CA 1
ATOM 1405 C C . ARG A 1 171 ? 8.058 -35.522 -22.653 1.00 96.06 171 ARG A C 1
ATOM 1407 O O . ARG A 1 171 ? 7.774 -34.538 -21.976 1.00 96.06 171 ARG A O 1
ATOM 1414 N N . ASP A 1 172 ? 8.326 -36.708 -22.115 1.00 95.50 172 ASP A N 1
ATOM 1415 C CA . ASP A 1 172 ? 8.345 -36.915 -20.668 1.00 95.50 172 ASP A CA 1
ATOM 1416 C C . ASP A 1 172 ? 9.530 -36.169 -20.020 1.00 95.50 172 ASP A C 1
ATOM 1418 O O . ASP A 1 172 ? 9.364 -35.591 -18.947 1.00 95.50 172 ASP A O 1
ATOM 1422 N N . VAL A 1 173 ? 10.696 -36.114 -20.679 1.00 94.25 173 VAL A N 1
ATOM 1423 C CA . VAL A 1 173 ? 11.835 -35.268 -20.265 1.00 94.25 173 VAL A CA 1
ATOM 1424 C C . VAL A 1 173 ? 11.424 -33.794 -20.219 1.00 94.25 173 VAL A C 1
ATOM 1426 O O . VAL A 1 173 ? 11.590 -33.161 -19.178 1.00 94.25 173 VAL A O 1
ATOM 1429 N N . ALA A 1 174 ? 10.805 -33.286 -21.290 1.00 93.19 174 ALA A N 1
ATOM 1430 C CA . ALA A 1 174 ? 10.375 -31.894 -21.385 1.00 93.19 174 ALA A CA 1
ATOM 1431 C C . ALA A 1 174 ? 9.436 -31.475 -20.249 1.00 93.19 174 ALA A C 1
ATOM 1433 O O . ALA A 1 174 ? 9.627 -30.436 -19.621 1.00 93.19 174 ALA A O 1
ATOM 1434 N N . ILE A 1 175 ? 8.461 -32.328 -19.926 1.00 91.00 175 ILE A N 1
ATOM 1435 C CA . ILE A 1 175 ? 7.525 -32.095 -18.820 1.00 91.00 175 ILE A CA 1
ATOM 1436 C C . ILE A 1 175 ? 8.245 -32.094 -17.466 1.00 91.00 175 ILE A C 1
ATOM 1438 O O . ILE A 1 175 ? 7.964 -31.243 -16.624 1.00 91.00 175 ILE A O 1
ATOM 1442 N N . ASN A 1 176 ? 9.147 -33.051 -17.234 1.00 89.06 176 ASN A N 1
ATOM 1443 C CA . ASN A 1 176 ? 9.801 -33.213 -15.934 1.00 89.06 176 ASN A CA 1
ATOM 1444 C C . ASN A 1 176 ? 10.798 -32.091 -15.623 1.00 89.06 176 ASN A C 1
ATOM 1446 O O . ASN A 1 176 ? 10.980 -31.749 -14.456 1.00 89.06 176 ASN A O 1
ATOM 1450 N N . GLU A 1 177 ? 11.437 -31.536 -16.649 1.00 89.50 177 GLU A N 1
ATOM 1451 C CA . GLU A 1 177 ? 12.421 -30.459 -16.511 1.00 89.50 177 GLU A CA 1
ATOM 1452 C C . GLU A 1 177 ? 11.829 -29.070 -16.777 1.00 89.50 177 GLU A C 1
ATOM 1454 O O . GLU A 1 177 ? 12.554 -28.084 -16.717 1.00 89.50 177 GLU A O 1
ATOM 1459 N N . MET A 1 178 ? 10.518 -28.991 -17.046 1.00 85.44 178 MET A N 1
ATOM 1460 C CA . MET A 1 178 ? 9.807 -27.754 -17.397 1.00 85.44 178 MET A CA 1
ATOM 1461 C C . MET A 1 178 ? 10.453 -26.998 -18.570 1.00 85.44 178 MET A C 1
ATOM 1463 O O . MET A 1 178 ? 10.400 -25.772 -18.630 1.00 85.44 178 MET A O 1
ATOM 1467 N N . GLY A 1 179 ? 11.087 -27.723 -19.493 1.00 90.69 179 GLY A N 1
ATOM 1468 C CA . GLY A 1 179 ? 11.757 -27.114 -20.634 1.00 90.69 179 GLY A CA 1
ATOM 1469 C C . GLY A 1 179 ? 10.818 -26.866 -21.808 1.00 90.69 179 GLY A C 1
ATOM 1470 O O . GLY A 1 179 ? 9.733 -27.447 -21.920 1.00 90.69 179 GLY A O 1
ATOM 1471 N N . GLN A 1 180 ? 11.245 -25.975 -22.694 1.00 94.25 180 GLN A N 1
ATOM 1472 C CA . GLN A 1 180 ? 10.464 -25.483 -23.822 1.00 94.25 180 GLN A CA 1
ATOM 1473 C C . GLN A 1 180 ? 11.316 -25.442 -25.092 1.00 94.25 180 GLN A C 1
ATOM 1475 O O . GLN A 1 180 ? 12.533 -25.276 -25.042 1.00 94.25 180 GLN A O 1
ATOM 1480 N N . PHE A 1 181 ? 10.664 -25.601 -26.243 1.00 94.31 181 PHE A N 1
ATOM 1481 C CA . PHE A 1 181 ? 11.305 -25.441 -27.547 1.00 94.31 181 PHE A CA 1
ATOM 1482 C C . PHE A 1 181 ? 11.231 -23.972 -27.965 1.00 94.31 181 PHE A C 1
ATOM 1484 O O . PHE A 1 181 ? 10.140 -23.401 -27.986 1.00 94.31 181 PHE A O 1
ATOM 1491 N N . THR A 1 182 ? 12.378 -23.396 -28.302 1.00 92.69 182 THR A N 1
ATOM 1492 C CA . THR A 1 182 ? 12.561 -22.016 -28.764 1.00 92.69 182 THR A CA 1
ATOM 1493 C C . THR A 1 182 ? 13.158 -22.016 -30.169 1.00 92.69 182 THR A C 1
ATOM 1495 O O . THR A 1 182 ? 13.585 -23.058 -30.679 1.00 92.69 182 THR A O 1
ATOM 1498 N N . ASP A 1 183 ? 13.263 -20.840 -30.786 1.00 90.50 183 ASP A N 1
ATOM 1499 C CA . ASP A 1 183 ? 13.957 -20.688 -32.075 1.00 90.50 183 ASP A CA 1
ATOM 1500 C C . ASP A 1 183 ? 15.466 -21.012 -31.995 1.00 90.50 183 ASP A C 1
ATOM 1502 O O . ASP A 1 183 ? 16.132 -21.180 -33.019 1.00 90.50 183 ASP A O 1
ATOM 1506 N N . TYR A 1 184 ? 16.001 -21.160 -30.778 1.00 90.81 184 TYR A N 1
ATOM 1507 C CA . TYR A 1 184 ? 17.407 -21.446 -30.487 1.00 90.81 184 TYR A CA 1
ATOM 1508 C C . TYR A 1 184 ? 17.659 -22.908 -30.071 1.00 90.81 184 TYR A C 1
ATOM 1510 O O . TYR A 1 184 ? 18.804 -23.299 -29.824 1.00 90.81 184 TYR A O 1
ATOM 1518 N N . GLY A 1 185 ? 16.614 -23.740 -30.036 1.00 93.88 185 GLY A N 1
ATOM 1519 C CA . GLY A 1 185 ? 16.665 -25.146 -29.632 1.00 93.88 185 GLY A CA 1
ATOM 1520 C C . GLY A 1 185 ? 15.811 -25.420 -28.398 1.00 93.88 185 GLY A C 1
ATOM 1521 O O . GLY A 1 185 ? 14.871 -24.694 -28.092 1.00 93.88 185 GLY A O 1
ATOM 1522 N N . TYR A 1 186 ? 16.117 -26.489 -27.671 1.00 95.88 186 TYR A N 1
ATOM 1523 C CA . TYR A 1 186 ? 15.404 -26.800 -26.436 1.00 95.88 186 TYR A CA 1
ATOM 1524 C C . TYR A 1 186 ? 16.088 -26.116 -25.254 1.00 95.88 186 TYR A C 1
ATOM 1526 O O . TYR A 1 186 ? 17.294 -26.271 -25.069 1.00 95.88 186 TYR A O 1
ATOM 1534 N N . VAL A 1 187 ? 15.323 -25.382 -24.451 1.00 95.75 187 VAL A N 1
ATOM 1535 C CA . VAL A 1 187 ? 15.815 -24.639 -23.287 1.00 95.75 187 VAL A CA 1
ATOM 1536 C C . VAL A 1 187 ? 15.151 -25.180 -22.030 1.00 95.75 187 VAL A C 1
ATOM 1538 O O . VAL A 1 187 ? 13.934 -25.371 -22.004 1.00 95.75 187 VAL A O 1
ATOM 1541 N N . ARG A 1 188 ? 15.928 -25.406 -20.972 1.00 92.75 188 ARG A N 1
ATOM 1542 C CA . ARG A 1 188 ? 15.405 -25.800 -19.657 1.00 92.75 188 ARG A CA 1
ATOM 1543 C C . ARG A 1 188 ? 15.899 -24.875 -18.553 1.00 92.75 188 ARG A C 1
ATOM 1545 O O . ARG A 1 188 ? 17.049 -24.441 -18.574 1.00 92.75 188 ARG A O 1
ATOM 1552 N N . ASP A 1 189 ? 15.039 -24.638 -17.568 1.00 90.06 189 ASP A N 1
ATOM 1553 C CA . ASP A 1 189 ? 15.427 -24.000 -16.310 1.00 90.06 189 ASP A CA 1
ATOM 1554 C C . ASP A 1 189 ? 16.204 -25.021 -15.462 1.00 90.06 189 ASP A C 1
ATOM 1556 O O . ASP A 1 189 ? 15.732 -26.128 -15.176 1.00 90.06 189 ASP A O 1
ATOM 1560 N N . THR A 1 190 ? 17.428 -24.676 -15.072 1.00 88.56 190 THR A N 1
ATOM 1561 C CA . THR A 1 190 ? 18.288 -25.518 -14.229 1.00 88.56 190 THR A CA 1
ATOM 1562 C C . THR A 1 190 ? 17.813 -25.581 -12.774 1.00 88.56 190 THR A C 1
ATOM 1564 O O . THR A 1 190 ? 18.321 -26.392 -11.999 1.00 88.56 190 THR A O 1
ATOM 1567 N N . GLN A 1 191 ? 16.804 -24.780 -12.418 1.00 85.19 191 GLN A N 1
ATOM 1568 C CA . GLN A 1 191 ? 16.290 -24.511 -11.073 1.00 85.19 191 GLN A CA 1
ATOM 1569 C C . GLN A 1 191 ? 17.312 -23.836 -10.153 1.00 85.19 191 GLN A C 1
ATOM 1571 O O . GLN A 1 191 ? 17.139 -23.820 -8.931 1.00 85.19 191 GLN A O 1
ATOM 1576 N N . GLU A 1 192 ? 18.366 -23.251 -10.722 1.00 86.38 192 GLU A N 1
ATOM 1577 C CA . GLU A 1 192 ? 19.276 -22.394 -9.973 1.00 86.38 192 GLU A CA 1
ATOM 1578 C C . GLU A 1 192 ? 18.579 -21.091 -9.548 1.00 86.38 192 GLU A C 1
ATOM 1580 O O . GLU A 1 192 ? 17.559 -20.668 -10.113 1.00 86.38 192 GLU A O 1
ATOM 1585 N N . SER A 1 193 ? 19.086 -20.487 -8.472 1.00 88.31 193 SER A N 1
ATOM 1586 C CA . SER A 1 193 ? 18.526 -19.256 -7.921 1.00 88.31 193 SER A CA 1
ATOM 1587 C C . SER A 1 193 ? 18.812 -18.082 -8.847 1.00 88.31 193 SER A C 1
ATOM 1589 O O . SER A 1 193 ? 19.972 -17.826 -9.152 1.00 88.31 193 SER A O 1
ATOM 1591 N N . PHE A 1 194 ? 17.776 -17.327 -9.205 1.00 92.38 194 PHE A N 1
ATOM 1592 C CA . PHE A 1 194 ? 17.936 -16.052 -9.894 1.00 92.38 194 PHE A CA 1
ATOM 1593 C C . PHE A 1 194 ? 18.406 -14.985 -8.897 1.00 92.38 194 PHE A C 1
ATOM 1595 O O . PHE A 1 194 ? 17.757 -14.765 -7.870 1.00 92.38 194 PHE A O 1
ATOM 1602 N N . THR A 1 195 ? 19.543 -14.352 -9.170 1.00 94.38 195 THR A N 1
ATOM 1603 C CA . THR A 1 195 ? 20.127 -13.309 -8.320 1.00 94.38 195 THR A CA 1
ATOM 1604 C C . THR A 1 195 ? 19.852 -11.937 -8.918 1.00 94.38 195 THR A C 1
ATOM 1606 O O . THR A 1 195 ? 20.200 -11.675 -10.064 1.00 94.38 195 THR A O 1
ATOM 1609 N N . GLU A 1 196 ? 19.268 -11.041 -8.125 1.00 94.69 196 GLU A N 1
ATOM 1610 C CA . GLU A 1 196 ? 19.118 -9.633 -8.499 1.00 94.69 196 GLU A CA 1
ATOM 1611 C C . GLU A 1 196 ? 20.446 -8.896 -8.239 1.00 94.69 196 GLU A C 1
ATOM 1613 O O . GLU A 1 196 ? 20.815 -8.631 -7.094 1.00 94.69 196 GLU A O 1
ATOM 1618 N N . TYR A 1 197 ? 21.204 -8.631 -9.305 1.00 91.62 197 TYR A N 1
ATOM 1619 C CA . TYR A 1 197 ? 22.450 -7.856 -9.291 1.00 91.62 197 TYR A CA 1
ATOM 1620 C C . TYR A 1 197 ? 22.210 -6.356 -9.466 1.00 91.62 197 TYR A C 1
ATOM 1622 O O . TYR A 1 197 ? 23.022 -5.548 -9.013 1.00 91.62 197 TYR A O 1
ATOM 1630 N N . TYR A 1 198 ? 21.109 -5.998 -10.122 1.00 93.56 198 TYR A N 1
ATOM 1631 C CA . TYR A 1 198 ? 20.666 -4.632 -10.342 1.00 93.56 198 TYR A CA 1
ATOM 1632 C C . TYR A 1 198 ? 19.246 -4.449 -9.801 1.00 93.56 198 TYR A C 1
ATOM 1634 O O . TYR A 1 198 ? 18.337 -5.182 -10.183 1.00 93.56 198 TYR A O 1
ATOM 1642 N N . ASP A 1 199 ? 19.050 -3.476 -8.917 1.00 90.94 199 ASP A N 1
ATOM 1643 C CA . ASP A 1 199 ? 17.800 -3.251 -8.180 1.00 90.94 199 ASP A CA 1
ATOM 1644 C C . ASP A 1 199 ? 16.856 -2.236 -8.847 1.00 90.94 199 ASP A C 1
ATOM 1646 O O . ASP A 1 199 ? 15.748 -2.019 -8.355 1.00 90.94 199 ASP A O 1
ATOM 1650 N N . GLY A 1 200 ? 17.249 -1.660 -9.988 1.00 87.94 200 GLY A N 1
ATOM 1651 C CA . GLY A 1 200 ? 16.504 -0.585 -10.652 1.00 87.94 200 GLY A CA 1
ATOM 1652 C C . GLY A 1 200 ? 16.824 0.804 -10.097 1.00 87.94 200 GLY A C 1
ATOM 1653 O O . GLY A 1 200 ? 16.230 1.785 -10.527 1.00 87.94 200 GLY A O 1
ATOM 1654 N N . ASP A 1 201 ? 17.758 0.921 -9.148 1.00 85.56 201 ASP A N 1
ATOM 1655 C CA . ASP A 1 201 ? 18.245 2.222 -8.700 1.00 85.56 201 ASP A CA 1
ATOM 1656 C C . ASP A 1 201 ? 19.359 2.696 -9.640 1.00 85.56 201 ASP A C 1
ATOM 1658 O O . ASP A 1 201 ? 20.415 2.067 -9.778 1.00 85.56 201 ASP A O 1
ATOM 1662 N N . ARG A 1 202 ? 19.147 3.842 -10.290 1.00 84.44 202 ARG A N 1
ATOM 1663 C CA . ARG A 1 202 ? 20.141 4.526 -11.127 1.00 84.44 202 ARG A CA 1
ATOM 1664 C C . ARG A 1 202 ? 21.506 4.644 -10.436 1.00 84.44 202 ARG A C 1
ATOM 1666 O O . ARG A 1 202 ? 22.545 4.520 -11.089 1.00 84.44 202 ARG A O 1
ATOM 1673 N N . GLU A 1 203 ? 21.534 4.859 -9.123 1.00 86.50 203 GLU A N 1
ATOM 1674 C CA . GLU A 1 203 ? 22.770 5.032 -8.360 1.00 86.50 203 GLU A CA 1
ATOM 1675 C C . GLU A 1 203 ? 23.606 3.754 -8.220 1.00 86.50 203 GLU A C 1
ATOM 1677 O O . GLU A 1 203 ? 24.773 3.829 -7.822 1.00 86.50 203 GLU A O 1
ATOM 1682 N N . ASN A 1 204 ? 23.074 2.603 -8.628 1.00 89.44 204 ASN A N 1
ATOM 1683 C CA . ASN A 1 204 ? 23.810 1.345 -8.715 1.00 89.44 204 ASN A CA 1
ATOM 1684 C C . ASN A 1 204 ? 24.307 1.024 -10.136 1.00 89.44 204 ASN A C 1
ATOM 1686 O O . ASN A 1 204 ? 25.062 0.067 -10.317 1.00 89.44 204 ASN A O 1
ATOM 1690 N N . ILE A 1 205 ? 23.969 1.842 -11.140 1.00 91.81 205 ILE A N 1
ATOM 1691 C CA . ILE A 1 205 ? 24.529 1.734 -12.496 1.00 91.81 205 ILE A CA 1
ATOM 1692 C C . ILE A 1 205 ? 25.997 2.192 -12.468 1.00 91.81 205 ILE A C 1
ATOM 1694 O O . ILE A 1 205 ? 26.280 3.252 -11.909 1.00 91.81 205 ILE A O 1
ATOM 1698 N N . PRO A 1 206 ? 26.964 1.473 -13.063 1.00 93.00 206 PRO A N 1
ATOM 1699 C CA . PRO A 1 206 ? 28.344 1.958 -13.136 1.00 93.00 206 PRO A CA 1
ATOM 1700 C C . PRO A 1 206 ? 28.464 3.311 -13.864 1.00 93.00 206 PRO A C 1
ATOM 1702 O O . PRO A 1 206 ? 27.843 3.512 -14.905 1.00 93.00 206 PRO A O 1
ATOM 1705 N N . ASP A 1 207 ? 29.297 4.222 -13.342 1.00 89.88 207 ASP A N 1
ATOM 1706 C CA . ASP A 1 207 ? 29.448 5.609 -13.833 1.00 89.88 207 ASP A CA 1
ATOM 1707 C C . ASP A 1 207 ? 29.663 5.718 -15.354 1.00 89.88 207 ASP A C 1
ATOM 1709 O O . ASP A 1 207 ? 29.206 6.664 -15.987 1.00 89.88 207 ASP A O 1
ATOM 1713 N N . GLU A 1 208 ? 30.364 4.757 -15.958 1.00 90.56 208 GLU A N 1
ATOM 1714 C CA . GLU A 1 208 ? 30.664 4.758 -17.395 1.00 90.56 208 GLU A CA 1
ATOM 1715 C C . GLU A 1 208 ? 29.441 4.539 -18.294 1.00 90.56 208 GLU A C 1
ATOM 1717 O O . GLU A 1 208 ? 29.473 4.928 -19.462 1.00 90.56 208 GLU A O 1
ATOM 1722 N N . TYR A 1 209 ? 28.355 3.997 -17.741 1.00 94.12 209 TYR A N 1
ATOM 1723 C CA . TYR A 1 209 ? 27.085 3.811 -18.438 1.00 94.12 209 TYR A CA 1
ATOM 1724 C C . TYR A 1 209 ? 26.058 4.906 -18.107 1.00 94.12 209 TYR A C 1
ATOM 1726 O O . TYR A 1 209 ? 25.016 4.961 -18.759 1.00 94.12 209 TYR A O 1
ATOM 1734 N N . ARG A 1 210 ? 26.349 5.812 -17.159 1.00 93.56 210 ARG A N 1
ATOM 1735 C CA . ARG A 1 210 ? 25.482 6.955 -16.826 1.00 93.56 210 ARG A CA 1
ATOM 1736 C C . ARG A 1 210 ? 25.691 8.092 -17.821 1.00 93.56 210 ARG A C 1
ATOM 1738 O O . ARG A 1 210 ? 26.644 8.869 -17.752 1.00 93.56 210 ARG A O 1
ATOM 1745 N N . VAL A 1 211 ? 24.778 8.213 -18.769 1.00 93.75 211 VAL A N 1
ATOM 1746 C CA . VAL A 1 211 ? 24.796 9.223 -19.826 1.00 93.75 211 VAL A CA 1
ATOM 1747 C C . VAL A 1 211 ? 24.105 10.521 -19.421 1.00 93.75 211 VAL A C 1
ATOM 1749 O O . VAL A 1 211 ? 24.412 11.551 -20.014 1.00 93.75 211 VAL A O 1
ATOM 1752 N N . MET A 1 212 ? 23.270 10.531 -18.383 1.00 89.44 212 MET A N 1
ATOM 1753 C CA . MET A 1 212 ? 22.503 11.699 -17.926 1.00 89.44 212 MET A CA 1
ATOM 1754 C C . MET A 1 212 ? 23.236 12.598 -16.920 1.00 89.44 212 MET A C 1
ATOM 1756 O O . MET A 1 212 ? 22.725 13.653 -16.543 1.00 89.44 212 MET A O 1
ATOM 1760 N N . ASP A 1 213 ? 24.466 12.258 -16.530 1.00 81.62 213 ASP A N 1
ATOM 1761 C CA . ASP A 1 213 ? 25.262 13.003 -15.541 1.00 81.62 213 ASP A CA 1
ATOM 1762 C C . ASP A 1 213 ? 25.481 14.491 -15.885 1.00 81.62 213 ASP A C 1
ATOM 1764 O O . ASP A 1 213 ? 25.738 15.310 -14.998 1.00 81.62 213 ASP A O 1
ATOM 1768 N N . PHE A 1 214 ? 25.378 14.886 -17.158 1.00 77.62 214 PHE A N 1
ATOM 1769 C CA . PHE A 1 214 ? 25.478 16.293 -17.559 1.00 77.62 214 PHE A CA 1
ATOM 1770 C C . PHE A 1 214 ? 24.309 17.141 -17.038 1.00 77.62 214 PHE A C 1
ATOM 1772 O O . PHE A 1 214 ? 24.535 18.306 -16.700 1.00 77.62 214 PHE A O 1
ATOM 1779 N N . MET A 1 215 ? 23.112 16.561 -16.907 1.00 66.62 215 MET A N 1
ATOM 1780 C CA . MET A 1 215 ? 21.960 17.206 -16.267 1.00 66.62 215 MET A CA 1
ATOM 1781 C C . MET A 1 215 ? 22.243 17.403 -14.771 1.00 66.62 215 MET A C 1
ATOM 1783 O O . MET A 1 215 ? 22.089 18.506 -14.253 1.00 66.62 215 MET A O 1
ATOM 1787 N N . VAL A 1 216 ? 22.861 16.403 -14.135 1.00 53.00 216 VAL A N 1
ATOM 1788 C CA . VAL A 1 216 ? 23.313 16.449 -12.732 1.00 53.00 216 VAL A CA 1
ATOM 1789 C C . VAL A 1 216 ? 24.485 17.432 -12.527 1.00 53.00 216 VAL A C 1
ATOM 1791 O O . VAL A 1 216 ? 24.685 17.991 -11.449 1.00 53.00 216 VAL A O 1
ATOM 1794 N N . SER A 1 217 ? 25.294 17.707 -13.558 1.00 40.56 217 SER A N 1
ATOM 1795 C CA . SER A 1 217 ? 26.462 18.601 -13.466 1.00 40.56 217 SER A CA 1
ATOM 1796 C C . SER A 1 217 ? 26.108 20.095 -13.401 1.00 40.56 217 SER A C 1
ATOM 1798 O O . SER A 1 217 ? 26.895 20.882 -12.865 1.00 40.56 217 SER A O 1
ATOM 1800 N N . GLY A 1 218 ? 24.910 20.477 -13.862 1.00 40.31 218 GLY A N 1
ATOM 1801 C CA . GLY A 1 218 ? 24.283 21.771 -13.560 1.00 40.31 218 GLY A CA 1
ATOM 1802 C C . GLY A 1 218 ? 23.724 21.847 -12.133 1.00 40.31 218 GLY A C 1
ATOM 1803 O O . GLY A 1 218 ? 23.504 22.941 -11.614 1.00 40.31 218 GLY A O 1
ATOM 1804 N N . GLU A 1 219 ? 23.587 20.692 -11.480 1.00 41.22 219 GLU A N 1
ATOM 1805 C CA . GLU A 1 219 ? 23.002 20.488 -10.154 1.00 41.22 219 GLU A CA 1
ATOM 1806 C C . GLU A 1 219 ? 24.023 20.067 -9.089 1.00 41.22 219 GLU A C 1
ATOM 1808 O O . GLU A 1 219 ? 23.659 19.781 -7.947 1.00 41.22 219 GLU A O 1
ATOM 1813 N N . LYS A 1 220 ? 25.334 20.168 -9.366 1.00 34.81 220 LYS A N 1
ATOM 1814 C CA . LYS A 1 220 ? 26.386 20.129 -8.325 1.00 34.81 220 LYS A CA 1
ATOM 1815 C C . LYS A 1 220 ? 26.435 21.419 -7.492 1.00 34.81 220 LYS A C 1
ATOM 1817 O O . LYS A 1 220 ? 27.497 21.959 -7.195 1.00 34.81 220 LYS A O 1
ATOM 1822 N N . GLU A 1 221 ? 25.257 21.879 -7.084 1.00 36.16 221 GLU A N 1
ATOM 1823 C CA . GLU A 1 221 ? 25.003 22.621 -5.854 1.00 36.16 221 GLU A CA 1
ATOM 1824 C C . GLU A 1 221 ? 23.557 22.423 -5.339 1.00 36.16 221 GLU A C 1
ATOM 1826 O O . GLU A 1 221 ? 23.030 23.295 -4.659 1.00 36.16 221 GLU A O 1
ATOM 1831 N N . ARG A 1 222 ? 22.898 21.279 -5.575 1.00 40.12 222 ARG A N 1
ATOM 1832 C CA . ARG A 1 222 ? 21.734 20.884 -4.768 1.00 40.12 222 ARG A CA 1
ATOM 1833 C C . ARG A 1 222 ? 22.152 19.791 -3.799 1.00 40.12 222 ARG A C 1
ATOM 1835 O O . ARG A 1 222 ? 22.354 18.636 -4.139 1.00 40.12 222 ARG A O 1
ATOM 1842 N N . LYS A 1 223 ? 22.357 20.206 -2.548 1.00 43.38 223 LYS A N 1
ATOM 1843 C CA . LYS A 1 223 ? 22.285 19.282 -1.414 1.00 43.38 223 LYS A CA 1
ATOM 1844 C C . LYS A 1 223 ? 20.955 18.546 -1.545 1.00 43.38 223 LYS A C 1
ATOM 1846 O O . LYS A 1 223 ? 19.953 19.238 -1.703 1.00 43.38 223 LYS A O 1
ATOM 1851 N N . THR A 1 224 ? 20.947 17.221 -1.406 1.00 51.81 224 THR A N 1
ATOM 1852 C CA . THR A 1 224 ? 19.740 16.459 -1.065 1.00 51.81 224 THR A CA 1
ATOM 1853 C C . THR A 1 224 ? 18.961 17.288 -0.055 1.00 51.81 224 THR A C 1
ATOM 1855 O O . THR A 1 224 ? 19.514 17.698 0.982 1.00 51.81 224 THR A O 1
ATOM 1858 N N . MET A 1 225 ? 17.754 17.692 -0.437 1.00 71.06 225 MET A N 1
ATOM 1859 C CA . MET A 1 225 ? 16.999 18.643 0.352 1.00 71.06 225 MET A CA 1
ATOM 1860 C C . MET A 1 225 ? 16.645 17.933 1.651 1.00 71.06 225 MET A C 1
ATOM 1862 O O . MET A 1 225 ? 15.905 16.961 1.651 1.00 71.06 225 MET A O 1
ATOM 1866 N N . ASN A 1 226 ? 17.244 18.345 2.768 1.00 85.06 226 ASN A N 1
ATOM 1867 C CA . ASN A 1 226 ? 16.877 17.741 4.046 1.00 85.06 226 ASN A CA 1
ATOM 1868 C C . ASN A 1 226 ? 15.400 18.056 4.333 1.00 85.06 226 ASN A C 1
ATOM 1870 O O . ASN A 1 226 ? 14.900 19.092 3.893 1.00 85.06 226 ASN A O 1
ATOM 1874 N N . TYR A 1 227 ? 14.745 17.205 5.118 1.00 85.25 227 TYR A N 1
ATOM 1875 C CA . TYR A 1 227 ? 13.316 17.300 5.423 1.00 85.25 227 TYR A CA 1
ATOM 1876 C C . TYR A 1 227 ? 12.825 18.711 5.805 1.00 85.25 227 TYR A C 1
ATOM 1878 O O . TYR A 1 227 ? 11.780 19.159 5.341 1.00 85.25 227 TYR A O 1
ATOM 1886 N N . GLU A 1 228 ? 13.595 19.463 6.598 1.00 88.81 228 GLU A N 1
ATOM 1887 C CA . GLU A 1 228 ? 13.215 20.825 7.002 1.00 88.81 228 GLU A CA 1
ATOM 1888 C C . GLU A 1 228 ? 13.309 21.840 5.858 1.00 88.81 228 GLU A C 1
ATOM 1890 O O . GLU A 1 228 ? 12.499 22.763 5.782 1.00 88.81 228 GLU A O 1
ATOM 1895 N N . THR A 1 229 ? 14.281 21.678 4.959 1.00 85.00 229 THR A N 1
ATOM 1896 C CA . THR A 1 229 ? 14.368 22.482 3.735 1.00 85.00 229 THR A CA 1
ATOM 1897 C C . THR A 1 229 ? 13.238 22.111 2.774 1.00 85.00 229 THR A C 1
ATOM 1899 O O . THR A 1 229 ? 12.561 23.017 2.298 1.00 85.00 229 THR A O 1
ATOM 1902 N N . PHE A 1 230 ? 12.949 20.813 2.610 1.00 89.94 230 PHE A N 1
ATOM 1903 C CA . PHE A 1 230 ? 11.829 20.323 1.799 1.00 89.94 230 PHE A CA 1
ATOM 1904 C C . PHE A 1 230 ? 10.512 20.916 2.256 1.00 89.94 230 PHE A C 1
ATOM 1906 O O . PHE A 1 230 ? 9.833 21.554 1.468 1.00 89.94 230 PHE A O 1
ATOM 1913 N N . LYS A 1 231 ? 10.188 20.827 3.546 1.00 91.81 231 LYS A N 1
ATOM 1914 C CA . LYS A 1 231 ? 8.963 21.421 4.093 1.00 91.81 231 LYS A CA 1
ATOM 1915 C C . LYS A 1 231 ? 8.799 22.892 3.722 1.00 91.81 231 LYS A C 1
ATOM 1917 O O . LYS A 1 231 ? 7.711 23.303 3.335 1.00 91.81 231 LYS A O 1
ATOM 1922 N N . GLN A 1 232 ? 9.854 23.691 3.883 1.00 89.88 232 GLN A N 1
ATOM 1923 C CA . GLN A 1 232 ? 9.776 25.132 3.649 1.00 89.88 232 GLN A CA 1
ATOM 1924 C C . GLN A 1 232 ? 9.609 25.470 2.169 1.00 89.88 232 GLN A C 1
ATOM 1926 O O . GLN A 1 232 ? 8.734 26.268 1.845 1.00 89.88 232 GLN A O 1
ATOM 1931 N N . GLU A 1 233 ? 10.414 24.863 1.296 1.00 90.06 233 GLU A N 1
ATOM 1932 C CA . GLU A 1 233 ? 10.335 25.092 -0.152 1.00 90.06 233 GLU A CA 1
ATOM 1933 C C . GLU A 1 233 ? 9.004 24.567 -0.706 1.00 90.06 233 GLU A C 1
ATOM 1935 O O . GLU A 1 233 ? 8.261 25.313 -1.340 1.00 90.06 233 GLU A O 1
ATOM 1940 N N . PHE A 1 234 ? 8.614 23.353 -0.312 1.00 93.56 234 PHE A N 1
ATOM 1941 C CA . PHE A 1 234 ? 7.375 22.711 -0.747 1.00 93.56 234 PHE A CA 1
ATOM 1942 C C . PHE A 1 234 ? 6.129 23.510 -0.367 1.00 93.56 234 PHE A C 1
ATOM 1944 O O . PHE A 1 234 ? 5.196 23.619 -1.157 1.00 93.56 234 PHE A O 1
ATOM 1951 N N . ALA A 1 235 ? 6.095 24.113 0.823 1.00 94.12 235 ALA A N 1
ATOM 1952 C CA . ALA A 1 235 ? 4.973 24.961 1.214 1.00 94.12 235 ALA A CA 1
ATOM 1953 C C . ALA A 1 235 ? 4.860 26.237 0.367 1.00 94.12 235 ALA A C 1
ATOM 1955 O O . ALA A 1 235 ? 3.749 26.605 -0.019 1.00 94.12 235 ALA A O 1
ATOM 1956 N N . GLU A 1 236 ? 5.971 26.921 0.084 1.00 91.88 236 GLU A N 1
ATOM 1957 C CA . GLU A 1 236 ? 5.942 28.126 -0.755 1.00 91.88 236 GLU A CA 1
ATOM 1958 C C . GLU A 1 236 ? 5.547 27.784 -2.198 1.00 91.88 236 GLU A C 1
ATOM 1960 O O . GLU A 1 236 ? 4.685 28.457 -2.768 1.00 91.88 236 GLU A O 1
ATOM 1965 N N . ASP A 1 237 ? 6.062 26.683 -2.741 1.00 92.56 237 ASP A N 1
ATOM 1966 C CA . ASP A 1 237 ? 5.737 26.232 -4.094 1.00 92.56 237 ASP A CA 1
ATOM 1967 C C . ASP A 1 237 ? 4.270 25.802 -4.219 1.00 92.56 237 ASP A C 1
ATOM 1969 O O . ASP A 1 237 ? 3.587 26.164 -5.178 1.00 92.56 237 ASP A O 1
ATOM 1973 N N . ILE A 1 238 ? 3.727 25.096 -3.220 1.00 94.75 238 ILE A N 1
ATOM 1974 C CA . ILE A 1 238 ? 2.294 24.771 -3.156 1.00 94.75 238 ILE A CA 1
ATOM 1975 C C . ILE A 1 238 ? 1.456 26.047 -3.127 1.00 94.75 238 ILE A C 1
ATOM 1977 O O . ILE A 1 238 ? 0.429 26.133 -3.805 1.00 94.75 238 ILE A O 1
ATOM 1981 N N . LYS A 1 239 ? 1.878 27.055 -2.357 1.00 92.94 239 LYS A N 1
ATOM 1982 C CA . LYS A 1 239 ? 1.179 28.338 -2.292 1.00 92.94 239 LYS A CA 1
ATOM 1983 C C . LYS A 1 239 ? 1.152 29.026 -3.658 1.00 92.94 239 LYS A C 1
ATOM 1985 O O . LYS A 1 239 ? 0.095 29.510 -4.064 1.00 92.94 239 LYS A O 1
ATOM 1990 N N . GLU A 1 240 ? 2.275 29.043 -4.373 1.00 90.31 240 GLU A N 1
ATOM 1991 C CA . GLU A 1 240 ? 2.366 29.592 -5.729 1.00 90.31 240 GLU A CA 1
ATOM 1992 C C . GLU A 1 240 ? 1.493 28.808 -6.718 1.00 90.31 240 GLU A C 1
ATOM 1994 O O . GLU A 1 240 ? 0.669 29.400 -7.416 1.00 90.31 240 GLU A O 1
ATOM 1999 N N . LYS A 1 241 ? 1.574 27.473 -6.715 1.00 90.62 241 LYS A N 1
ATOM 2000 C CA . LYS A 1 241 ? 0.799 26.602 -7.613 1.00 90.62 241 LYS A CA 1
ATOM 2001 C C . LYS A 1 241 ? -0.708 26.701 -7.392 1.00 90.62 241 LYS A C 1
ATOM 2003 O O . LYS A 1 241 ? -1.481 26.661 -8.352 1.00 90.62 241 LYS A O 1
ATOM 2008 N N . LEU A 1 242 ? -1.154 26.853 -6.146 1.00 92.19 242 LEU A N 1
ATOM 2009 C CA . LEU A 1 242 ? -2.562 27.113 -5.841 1.00 92.19 242 LEU A CA 1
ATOM 2010 C C . LEU A 1 242 ? -2.985 28.508 -6.325 1.00 92.19 242 LEU A C 1
ATOM 2012 O O . LEU A 1 242 ? -4.051 28.648 -6.926 1.00 92.19 242 LEU A O 1
ATOM 2016 N N . TYR A 1 243 ? -2.143 29.527 -6.153 1.00 90.38 243 TYR A N 1
ATOM 2017 C CA . TYR A 1 243 ? -2.427 30.865 -6.674 1.00 90.38 243 TYR A CA 1
ATOM 2018 C C . TYR A 1 243 ? -2.566 30.875 -8.208 1.00 90.38 243 TYR A C 1
ATOM 2020 O O . TYR A 1 243 ? -3.522 31.440 -8.741 1.00 90.38 243 TYR A O 1
ATOM 2028 N N . GLU A 1 244 ? -1.677 30.183 -8.929 1.00 87.88 244 GLU A N 1
ATOM 2029 C CA . GLU A 1 244 ? -1.750 30.008 -10.392 1.00 87.88 244 GLU A CA 1
ATOM 2030 C C . GLU A 1 244 ? -3.060 29.343 -10.845 1.00 87.88 244 GLU A C 1
ATOM 2032 O O . GLU A 1 244 ? -3.591 29.660 -11.912 1.00 87.88 244 GLU A O 1
ATOM 2037 N N . ARG A 1 245 ? -3.615 28.451 -10.017 1.00 86.88 245 ARG A N 1
ATOM 2038 C CA . ARG A 1 245 ? -4.896 27.766 -10.256 1.00 86.88 245 ARG A CA 1
ATOM 2039 C C . ARG A 1 245 ? -6.127 28.604 -9.895 1.00 86.88 245 ARG A C 1
ATOM 2041 O O . ARG A 1 245 ? -7.248 28.151 -10.109 1.00 86.88 245 ARG A O 1
ATOM 2048 N N . GLY A 1 246 ? -5.940 29.830 -9.409 1.00 86.94 246 GLY A N 1
ATOM 2049 C CA . GLY A 1 246 ? -7.021 30.766 -9.106 1.00 86.94 246 GLY A CA 1
ATOM 2050 C C . GLY A 1 246 ? -7.572 30.672 -7.684 1.00 86.94 246 GLY A C 1
ATOM 2051 O O . GLY A 1 246 ? -8.634 31.241 -7.426 1.00 86.94 246 GLY A O 1
ATOM 2052 N N . TYR A 1 247 ? -6.876 29.991 -6.769 1.00 86.50 247 TYR A N 1
ATOM 2053 C CA . TYR A 1 247 ? -7.173 30.088 -5.340 1.00 86.50 247 TYR A CA 1
ATOM 2054 C C . TYR A 1 247 ? -6.676 31.438 -4.792 1.00 86.50 247 TYR A C 1
ATOM 2056 O O . TYR A 1 247 ? -5.630 31.944 -5.201 1.00 86.50 247 TYR A O 1
ATOM 2064 N N . ASP A 1 248 ? -7.438 32.026 -3.864 1.00 82.25 248 ASP A N 1
ATOM 2065 C CA . ASP A 1 248 ? -7.006 33.206 -3.104 1.00 82.25 248 ASP A CA 1
ATOM 2066 C C . ASP A 1 248 ? -5.807 32.867 -2.191 1.00 82.25 248 ASP A C 1
ATOM 2068 O O . ASP A 1 248 ? -5.368 31.717 -2.110 1.00 82.25 248 ASP A O 1
ATOM 2072 N N . ASP A 1 249 ? -5.277 33.861 -1.471 1.00 87.56 249 ASP A N 1
ATOM 2073 C CA . ASP A 1 249 ? -4.207 33.637 -0.496 1.00 87.56 249 ASP A CA 1
ATOM 2074 C C . ASP A 1 249 ? -4.568 32.496 0.478 1.00 87.56 249 ASP A C 1
ATOM 2076 O O . ASP A 1 249 ? -5.649 32.450 1.074 1.00 87.56 249 ASP A O 1
ATOM 2080 N N . VAL A 1 250 ? -3.635 31.557 0.647 1.00 91.00 250 VAL A N 1
ATOM 2081 C CA . VAL A 1 250 ? -3.750 30.445 1.596 1.00 91.00 250 VAL A CA 1
ATOM 2082 C C . VAL A 1 250 ? -2.765 30.619 2.748 1.00 91.00 250 VAL A C 1
ATOM 2084 O O . VAL A 1 250 ? -1.635 31.093 2.589 1.00 91.00 250 VAL A O 1
ATOM 2087 N N . ARG A 1 251 ? -3.191 30.200 3.938 1.00 92.44 251 ARG A N 1
ATOM 2088 C CA . ARG A 1 251 ? -2.351 30.059 5.122 1.00 92.44 251 ARG A CA 1
ATOM 2089 C C . ARG A 1 251 ? -1.894 28.613 5.233 1.00 92.44 251 ARG A C 1
ATOM 2091 O O . ARG A 1 251 ? -2.720 27.724 5.427 1.00 92.44 251 ARG A O 1
ATOM 2098 N N . ILE A 1 252 ? -0.582 28.415 5.189 1.00 93.75 252 ILE A N 1
ATOM 2099 C CA . ILE A 1 252 ? 0.044 27.111 5.397 1.00 93.75 252 ILE A CA 1
ATOM 2100 C C . ILE A 1 252 ? 0.633 27.042 6.808 1.00 93.75 252 ILE A C 1
ATOM 2102 O O . ILE A 1 252 ? 1.222 28.007 7.303 1.00 93.75 252 ILE A O 1
ATOM 2106 N N . SER A 1 253 ? 0.440 25.916 7.488 1.00 92.06 253 SER A N 1
ATOM 2107 C CA . SER A 1 253 ? 1.070 25.629 8.778 1.00 92.06 253 SER A CA 1
ATOM 2108 C C . SER A 1 253 ? 1.369 24.147 8.930 1.00 92.06 253 SER A C 1
ATOM 2110 O O . SER A 1 253 ? 0.571 23.324 8.498 1.00 92.06 253 SER A O 1
ATOM 2112 N N . PHE A 1 254 ? 2.464 23.819 9.610 1.00 91.12 254 PHE A N 1
ATOM 2113 C CA . PHE A 1 254 ? 2.820 22.441 9.934 1.00 91.12 254 PHE A CA 1
ATOM 2114 C C . PHE A 1 254 ? 2.331 22.074 11.327 1.00 91.12 254 PHE A C 1
ATOM 2116 O O . PHE A 1 254 ? 2.467 22.856 12.275 1.00 91.12 254 PHE A O 1
ATOM 2123 N N . ASN A 1 255 ? 1.759 20.887 11.455 1.00 86.12 255 ASN A N 1
ATOM 2124 C CA . ASN A 1 255 ? 1.320 20.352 12.730 1.00 86.12 255 ASN A CA 1
ATOM 2125 C C . ASN A 1 255 ? 1.392 18.835 12.716 1.00 86.12 255 ASN A C 1
ATOM 2127 O O . ASN A 1 255 ? 1.093 18.195 11.713 1.00 86.12 255 ASN A O 1
ATOM 2131 N N . ASN A 1 256 ? 1.706 18.272 13.875 1.00 82.88 256 ASN A N 1
ATOM 2132 C CA . ASN A 1 256 ? 1.584 16.845 14.088 1.00 82.88 256 ASN A CA 1
ATOM 2133 C C . ASN A 1 256 ? 0.103 16.445 14.031 1.00 82.88 256 ASN A C 1
ATOM 2135 O O . ASN A 1 256 ? -0.742 17.096 14.658 1.00 82.88 256 ASN A O 1
ATOM 2139 N N . VAL A 1 257 ? -0.218 15.418 13.255 1.00 79.44 257 VAL A N 1
ATOM 2140 C CA . VAL A 1 257 ? -1.556 14.843 13.152 1.00 79.44 257 VAL A CA 1
ATOM 2141 C C . VAL A 1 257 ? -1.531 13.479 13.816 1.00 79.44 257 VAL A C 1
ATOM 2143 O O . VAL A 1 257 ? -0.945 12.527 13.315 1.00 79.44 257 VAL A O 1
ATOM 2146 N N . GLU A 1 258 ? -2.226 13.400 14.944 1.00 71.62 258 GLU A N 1
ATOM 2147 C CA . GLU A 1 258 ? -2.519 12.140 15.614 1.00 71.62 258 GLU A CA 1
ATOM 2148 C C . GLU A 1 258 ? -3.857 11.622 15.084 1.00 71.62 258 GLU A C 1
ATOM 2150 O O . GLU A 1 258 ? -4.925 12.178 15.368 1.00 71.62 258 GLU A O 1
ATOM 2155 N N . LYS A 1 259 ? -3.796 10.573 14.268 1.00 71.94 259 LYS A N 1
ATOM 2156 C CA . LYS A 1 259 ? -4.950 9.775 13.857 1.00 71.94 259 LYS A CA 1
ATOM 2157 C C . LYS A 1 259 ? -4.906 8.432 14.581 1.00 71.94 259 LYS A C 1
ATOM 2159 O O . LYS A 1 259 ? -3.896 8.024 15.141 1.00 71.94 259 LYS A O 1
ATOM 2164 N N . THR A 1 260 ? -6.034 7.738 14.592 1.00 69.88 260 THR A N 1
ATOM 2165 C CA . THR A 1 260 ? -6.093 6.362 15.090 1.00 69.88 260 THR A CA 1
ATOM 2166 C C . THR A 1 260 ? -5.106 5.501 14.304 1.00 69.88 260 THR A C 1
ATOM 2168 O O . THR A 1 260 ? -5.153 5.502 13.077 1.00 69.88 260 THR A O 1
ATOM 2171 N N . ASN A 1 261 ? -4.203 4.823 15.014 1.00 70.62 261 ASN A N 1
ATOM 2172 C CA . ASN A 1 261 ? -3.111 4.007 14.474 1.00 70.62 261 ASN A CA 1
ATOM 2173 C C . ASN A 1 261 ? -2.088 4.751 13.585 1.00 70.62 261 ASN A C 1
ATOM 2175 O O . ASN A 1 261 ? -1.283 4.100 12.924 1.00 70.62 261 ASN A O 1
ATOM 2179 N N . GLN A 1 262 ? -2.082 6.090 13.553 1.00 69.94 262 GLN A N 1
ATOM 2180 C CA . GLN A 1 262 ? -1.169 6.869 12.706 1.00 69.94 262 GLN A CA 1
ATOM 2181 C C . GLN A 1 262 ? -0.693 8.147 13.396 1.00 69.94 262 GLN A C 1
ATOM 2183 O O . GLN A 1 262 ? -1.474 8.898 13.980 1.00 69.94 262 GLN A O 1
ATOM 2188 N N . ASN A 1 263 ? 0.591 8.444 13.248 1.00 77.69 263 ASN A N 1
ATOM 2189 C CA . ASN A 1 263 ? 1.175 9.705 13.672 1.00 77.69 263 ASN A CA 1
ATOM 2190 C C . ASN A 1 263 ? 2.089 10.211 12.559 1.00 77.69 263 ASN A C 1
ATOM 2192 O O . ASN A 1 263 ? 3.003 9.491 12.170 1.00 77.69 263 ASN A O 1
ATOM 2196 N N . TYR A 1 264 ? 1.803 11.399 12.038 1.00 82.19 264 TYR A N 1
ATOM 2197 C CA . TYR A 1 264 ? 2.591 12.015 10.976 1.00 82.19 264 TYR A CA 1
ATOM 2198 C C . TYR A 1 264 ? 2.508 13.536 11.059 1.00 82.19 264 TYR A C 1
ATOM 2200 O O . TYR A 1 264 ? 1.496 14.111 11.478 1.00 82.19 264 TYR A O 1
ATOM 2208 N N . GLU A 1 265 ? 3.548 14.220 10.608 1.00 88.31 265 GLU A N 1
ATOM 2209 C CA . GLU A 1 265 ? 3.500 15.653 10.385 1.00 88.31 265 GLU A CA 1
ATOM 2210 C C . GLU A 1 265 ? 2.683 15.972 9.126 1.00 88.31 265 GLU A C 1
ATOM 2212 O O . GLU A 1 265 ? 2.881 15.416 8.044 1.00 88.31 265 GLU A O 1
ATOM 2217 N N . ALA A 1 266 ? 1.733 16.894 9.262 1.00 91.06 266 ALA A N 1
ATOM 2218 C CA . ALA A 1 266 ? 0.921 17.368 8.156 1.00 91.06 266 ALA A CA 1
ATOM 2219 C C . ALA A 1 266 ? 1.217 18.830 7.834 1.00 91.06 266 ALA A C 1
ATOM 2221 O O . ALA A 1 266 ? 1.425 19.661 8.722 1.00 91.06 266 ALA A O 1
ATOM 2222 N N . MET A 1 267 ? 1.134 19.149 6.548 1.00 94.19 267 MET A N 1
ATOM 2223 C CA . MET A 1 267 ? 1.016 20.501 6.034 1.00 94.19 267 MET A CA 1
ATOM 2224 C C . MET A 1 267 ? -0.472 20.851 5.908 1.00 94.19 267 MET A C 1
ATOM 2226 O O . MET A 1 267 ? -1.182 20.330 5.048 1.00 94.19 267 MET A O 1
ATOM 2230 N N . SER A 1 268 ? -0.953 21.728 6.785 1.00 91.56 268 SER A N 1
ATOM 2231 C CA . SER A 1 268 ? -2.323 22.244 6.762 1.00 91.56 268 SER A CA 1
ATOM 2232 C C . SER A 1 268 ? -2.419 23.462 5.851 1.00 91.56 268 SER A C 1
ATOM 2234 O O . SER A 1 268 ? -1.778 24.477 6.130 1.00 91.56 268 SER A O 1
ATOM 2236 N N . VAL A 1 269 ? -3.255 23.393 4.817 1.00 92.62 269 VAL A N 1
ATOM 2237 C CA . VAL A 1 269 ? -3.512 24.470 3.852 1.00 92.62 269 VAL A CA 1
ATOM 2238 C C . VAL A 1 269 ? -4.927 25.006 4.053 1.00 92.62 269 VAL A C 1
ATOM 2240 O O . VAL A 1 269 ? -5.909 24.302 3.823 1.00 92.62 269 VAL A O 1
ATOM 2243 N N . VAL A 1 270 ? -5.045 26.255 4.506 1.00 90.12 270 VAL A N 1
ATOM 2244 C CA . VAL A 1 270 ? -6.325 26.891 4.862 1.00 90.12 270 VAL A CA 1
ATOM 2245 C C . VAL A 1 270 ? -6.526 28.162 4.032 1.00 90.12 270 VAL A C 1
ATOM 2247 O O . VAL A 1 270 ? -5.708 29.073 4.164 1.00 90.12 270 VAL A O 1
ATOM 2250 N N . PRO A 1 271 ? -7.602 28.290 3.235 1.00 87.81 271 PRO A N 1
ATOM 2251 C CA . PRO A 1 271 ? -7.902 29.534 2.524 1.00 87.81 271 PRO A CA 1
ATOM 2252 C C . PRO A 1 271 ? -8.084 30.717 3.481 1.00 87.81 271 PRO A C 1
ATOM 2254 O O . PRO A 1 271 ? -8.663 30.573 4.564 1.00 87.81 271 PRO A O 1
ATOM 2257 N N . GLU A 1 272 ? -7.602 31.900 3.103 1.00 83.31 272 GLU A N 1
ATOM 2258 C CA . GLU A 1 272 ? -7.699 33.085 3.950 1.00 83.31 272 GLU A CA 1
ATOM 2259 C C . GLU A 1 272 ? -9.166 33.468 4.220 1.00 83.31 272 GLU A C 1
ATOM 2261 O O . GLU A 1 272 ? -10.011 33.516 3.331 1.00 83.31 272 GLU A O 1
ATOM 2266 N N . GLY A 1 273 ? -9.492 33.701 5.495 1.00 76.25 273 GLY A N 1
ATOM 2267 C CA . GLY A 1 273 ? -10.865 33.955 5.947 1.00 76.25 273 GLY A CA 1
ATOM 2268 C C . GLY A 1 273 ? -11.683 32.703 6.288 1.00 76.25 273 GLY A C 1
ATOM 2269 O O . GLY A 1 273 ? -12.746 32.846 6.896 1.00 76.25 273 GLY A O 1
ATOM 2270 N N . ASN A 1 274 ? -11.180 31.497 5.995 1.00 75.00 274 ASN A N 1
ATOM 2271 C CA . ASN A 1 274 ? -11.786 30.233 6.413 1.00 75.00 274 ASN A CA 1
ATOM 2272 C C . ASN A 1 274 ? -11.125 29.660 7.678 1.00 75.00 274 ASN A C 1
ATOM 2274 O O . ASN A 1 274 ? -9.959 29.907 7.982 1.00 75.00 274 ASN A O 1
ATOM 2278 N N . ASN A 1 275 ? -11.897 28.864 8.424 1.00 71.12 275 ASN A N 1
ATOM 2279 C CA . ASN A 1 275 ? -11.422 28.126 9.604 1.00 71.12 275 ASN A CA 1
ATOM 2280 C C . ASN A 1 275 ? -11.146 26.640 9.310 1.00 71.12 275 ASN A C 1
ATOM 2282 O O . ASN A 1 275 ? -10.697 25.919 10.197 1.00 71.12 275 ASN A O 1
ATOM 2286 N N . VAL A 1 276 ? -11.448 26.186 8.093 1.00 75.50 276 VAL A N 1
ATOM 2287 C CA . VAL A 1 276 ? -11.334 24.796 7.641 1.00 75.50 276 VAL A CA 1
ATOM 2288 C C . VAL A 1 276 ? -10.412 24.768 6.427 1.00 75.50 276 VAL A C 1
ATOM 2290 O O . VAL A 1 276 ? -10.476 25.667 5.590 1.00 75.50 276 VAL A O 1
ATOM 2293 N N . GLY A 1 277 ? -9.552 23.759 6.358 1.00 81.00 277 GLY A N 1
ATOM 2294 C CA . GLY A 1 277 ? -8.615 23.551 5.262 1.00 81.00 277 GLY A CA 1
ATOM 2295 C C . GLY A 1 277 ? -8.256 22.078 5.110 1.00 81.00 277 GLY A C 1
ATOM 2296 O O . GLY A 1 277 ? -8.843 21.221 5.773 1.00 81.00 277 GLY A O 1
ATOM 2297 N N . VAL A 1 278 ? -7.293 21.799 4.239 1.00 86.50 278 VAL A N 1
ATOM 2298 C CA . VAL A 1 278 ? -6.849 20.444 3.899 1.00 86.50 278 VAL A CA 1
ATOM 2299 C C . VAL A 1 278 ? -5.549 20.131 4.630 1.00 86.50 278 VAL A C 1
ATOM 2301 O O . VAL A 1 278 ? -4.619 20.933 4.604 1.00 86.50 278 VAL A O 1
ATOM 2304 N N . ASN A 1 279 ? -5.475 18.954 5.255 1.00 87.25 279 ASN A N 1
ATOM 2305 C CA . ASN A 1 279 ? -4.243 18.445 5.857 1.00 87.25 279 ASN A CA 1
ATOM 2306 C C . ASN A 1 279 ? -3.591 17.449 4.902 1.00 87.25 279 ASN A C 1
ATOM 2308 O O . ASN A 1 279 ? -4.137 16.370 4.670 1.00 87.25 279 ASN A O 1
ATOM 2312 N N . PHE A 1 280 ? -2.414 17.795 4.396 1.00 88.69 280 PHE A N 1
ATOM 2313 C CA . PHE A 1 280 ? -1.625 16.959 3.501 1.00 88.69 280 PHE A CA 1
ATOM 2314 C C . PHE A 1 280 ? -0.467 16.304 4.267 1.00 88.69 280 PHE A C 1
ATOM 2316 O O . PHE A 1 280 ? 0.201 16.979 5.048 1.00 88.69 280 PHE A O 1
ATOM 2323 N N . ASN A 1 281 ? -0.244 14.998 4.095 1.00 87.81 281 ASN A N 1
ATOM 2324 C CA . ASN A 1 281 ? 0.845 14.286 4.774 1.00 87.81 281 ASN A CA 1
ATOM 2325 C C . ASN A 1 281 ? 2.187 14.655 4.118 1.00 87.81 281 ASN A C 1
ATOM 2327 O O . ASN A 1 281 ? 2.482 14.197 3.014 1.00 87.81 281 ASN A O 1
ATOM 2331 N N . ILE A 1 282 ? 2.975 15.505 4.787 1.00 91.12 282 ILE A N 1
ATOM 2332 C CA . ILE A 1 282 ? 4.227 16.024 4.221 1.00 91.12 282 ILE A CA 1
ATOM 2333 C C . ILE A 1 282 ? 5.377 15.018 4.355 1.00 91.12 282 ILE A C 1
ATOM 2335 O O . ILE A 1 282 ? 6.287 15.037 3.533 1.00 91.12 282 ILE A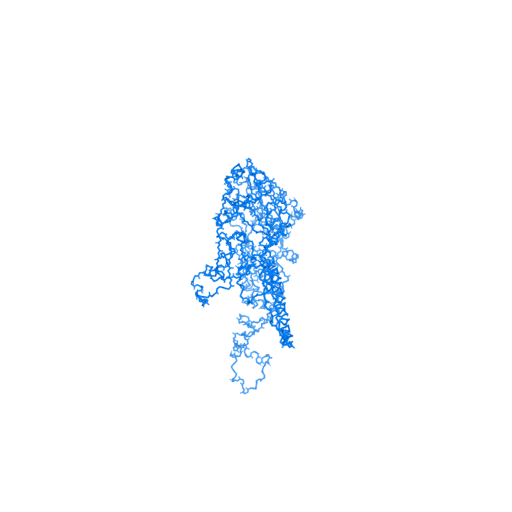 O 1
ATOM 2339 N N . GLU A 1 283 ? 5.308 14.100 5.323 1.00 86.94 283 GLU A N 1
ATOM 2340 C CA . GLU A 1 283 ? 6.277 13.008 5.468 1.00 86.94 283 GLU A CA 1
ATOM 2341 C C . GLU A 1 283 ? 6.197 12.044 4.285 1.00 86.94 283 GLU A C 1
ATOM 2343 O O . GLU A 1 283 ? 7.222 11.711 3.702 1.00 86.94 283 GLU A O 1
ATOM 2348 N N . ASN A 1 284 ? 4.986 11.666 3.859 1.00 85.38 284 ASN A N 1
ATOM 2349 C CA . ASN A 1 284 ? 4.808 10.799 2.690 1.00 85.38 284 ASN A CA 1
ATOM 2350 C C . ASN A 1 284 ? 5.290 11.468 1.399 1.00 85.38 284 ASN A C 1
ATOM 2352 O O . ASN A 1 284 ? 5.876 10.805 0.546 1.00 85.38 284 ASN A O 1
ATOM 2356 N N . ALA A 1 285 ? 5.056 12.773 1.246 1.00 86.50 285 ALA A N 1
ATOM 2357 C CA . ALA A 1 285 ? 5.565 13.518 0.099 1.00 86.50 285 ALA A CA 1
ATOM 2358 C C . ALA A 1 285 ? 7.093 13.596 0.114 1.00 86.50 285 ALA A C 1
ATOM 2360 O O . ALA A 1 285 ? 7.718 13.400 -0.923 1.00 86.50 285 ALA A O 1
ATOM 2361 N N . PHE A 1 286 ? 7.697 13.797 1.287 1.00 87.38 286 PHE A N 1
ATOM 2362 C CA . PHE A 1 286 ? 9.146 13.765 1.420 1.00 87.38 286 PHE A CA 1
ATOM 2363 C C . PHE A 1 286 ? 9.723 12.379 1.131 1.00 87.38 286 PHE A C 1
ATOM 2365 O O . PHE A 1 286 ? 10.667 12.283 0.365 1.00 87.38 286 PHE A O 1
ATOM 2372 N N . ALA A 1 287 ? 9.128 11.309 1.661 1.00 79.69 287 ALA A N 1
ATOM 2373 C CA . ALA A 1 287 ? 9.556 9.940 1.379 1.00 79.69 287 ALA A CA 1
ATOM 2374 C C . ALA A 1 287 ? 9.412 9.589 -0.111 1.00 79.69 287 ALA A C 1
ATOM 2376 O O . ALA A 1 287 ? 10.275 8.928 -0.679 1.00 79.69 287 ALA A O 1
ATOM 2377 N N . SER A 1 288 ? 8.346 10.072 -0.761 1.00 78.69 288 SER A N 1
ATOM 2378 C CA . SER A 1 288 ? 8.165 9.923 -2.210 1.00 78.69 288 SER A CA 1
ATOM 2379 C C . SER A 1 288 ? 9.258 10.664 -2.972 1.00 78.69 288 SER A C 1
ATOM 2381 O O . SER A 1 288 ? 9.833 10.105 -3.898 1.00 78.69 288 SER A O 1
ATOM 2383 N N . TYR A 1 289 ? 9.591 11.886 -2.552 1.00 81.44 289 TYR A N 1
ATOM 2384 C CA . TYR A 1 289 ? 10.717 12.635 -3.099 1.00 81.44 289 TYR A CA 1
ATOM 2385 C C . TYR A 1 289 ? 12.053 11.911 -2.861 1.00 81.44 289 TYR A C 1
ATOM 2387 O O . TYR A 1 289 ? 12.817 11.762 -3.798 1.00 81.44 289 TYR A O 1
ATOM 2395 N N . GLU A 1 290 ? 12.325 11.382 -1.666 1.00 81.81 290 GLU A N 1
ATOM 2396 C CA . GLU A 1 290 ? 13.560 10.630 -1.390 1.00 81.81 290 GLU A CA 1
ATOM 2397 C C . GLU A 1 290 ? 13.677 9.355 -2.231 1.00 81.81 290 GLU A C 1
ATOM 2399 O O . GLU A 1 290 ? 14.783 8.952 -2.575 1.00 81.81 290 GLU A O 1
ATOM 2404 N N . HIS A 1 291 ? 12.550 8.718 -2.550 1.00 72.56 291 HIS A N 1
ATOM 2405 C CA . HIS A 1 291 ? 12.532 7.495 -3.342 1.00 72.56 291 HIS A CA 1
ATOM 2406 C C . HIS A 1 291 ? 12.631 7.748 -4.851 1.00 72.56 291 HIS A C 1
ATOM 2408 O O . HIS A 1 291 ? 13.243 6.957 -5.559 1.00 72.56 291 HIS A O 1
ATOM 2414 N N . THR A 1 292 ? 12.012 8.821 -5.344 1.00 74.81 292 THR A N 1
ATOM 2415 C CA . THR A 1 292 ? 11.892 9.103 -6.788 1.00 74.81 292 THR A CA 1
ATOM 2416 C C . THR A 1 292 ? 12.862 10.172 -7.289 1.00 74.81 292 THR A C 1
ATOM 2418 O O . THR A 1 292 ? 13.046 10.299 -8.493 1.00 74.81 292 THR A O 1
ATOM 2421 N N . ASP A 1 293 ? 13.422 10.976 -6.380 1.00 75.81 293 ASP A N 1
ATOM 2422 C CA . ASP A 1 293 ? 14.098 12.261 -6.628 1.00 75.81 293 ASP A CA 1
ATOM 2423 C C . ASP A 1 293 ? 13.277 13.250 -7.492 1.00 75.81 293 ASP A C 1
ATOM 2425 O O . ASP A 1 293 ? 13.781 14.269 -7.962 1.00 75.81 293 ASP A O 1
ATOM 2429 N N . ASP A 1 294 ? 11.969 13.003 -7.659 1.00 79.75 294 ASP A N 1
ATOM 2430 C CA . ASP A 1 294 ? 11.066 13.796 -8.494 1.00 79.75 294 ASP A CA 1
ATOM 2431 C C . ASP A 1 294 ? 10.289 14.821 -7.659 1.00 79.75 294 ASP A C 1
ATOM 2433 O O . ASP A 1 294 ? 9.113 14.664 -7.314 1.00 79.75 294 ASP A O 1
ATOM 2437 N N . TYR A 1 295 ? 10.960 15.921 -7.315 1.00 83.19 295 TYR A N 1
ATOM 2438 C CA . TYR A 1 295 ? 10.322 17.012 -6.577 1.00 83.19 295 TYR A CA 1
ATOM 2439 C C . TYR A 1 295 ? 9.126 17.613 -7.339 1.00 83.19 295 TYR A C 1
ATOM 2441 O O . TYR A 1 295 ? 8.104 17.942 -6.732 1.00 83.19 295 TYR A O 1
ATOM 2449 N N . ALA A 1 296 ? 9.234 17.754 -8.664 1.00 79.75 296 ALA A N 1
ATOM 2450 C CA . ALA A 1 296 ? 8.221 18.406 -9.489 1.00 79.75 296 ALA A CA 1
ATOM 2451 C C . ALA A 1 296 ? 6.936 17.571 -9.589 1.00 79.75 296 ALA A C 1
ATOM 2453 O O . ALA A 1 296 ? 5.840 18.112 -9.404 1.00 79.75 296 ALA A O 1
ATOM 2454 N N . GLY A 1 297 ? 7.050 16.259 -9.805 1.00 79.06 297 GLY A N 1
ATOM 2455 C CA . GLY A 1 297 ? 5.916 15.340 -9.824 1.00 79.06 297 GLY A CA 1
ATOM 2456 C C . GLY A 1 297 ? 5.253 15.207 -8.457 1.00 79.06 297 GLY A C 1
ATOM 2457 O O . GLY A 1 297 ? 4.022 15.279 -8.362 1.00 79.06 297 GLY A O 1
ATOM 2458 N N . VAL A 1 298 ? 6.039 15.131 -7.375 1.00 85.00 298 VAL A N 1
ATOM 2459 C CA . VAL A 1 298 ? 5.504 15.134 -6.002 1.00 85.00 298 VAL A CA 1
ATOM 2460 C C . VAL A 1 298 ? 4.736 16.431 -5.721 1.00 85.00 298 VAL A C 1
ATOM 2462 O O . VAL A 1 298 ? 3.616 16.383 -5.203 1.00 85.00 298 VAL A O 1
ATOM 2465 N N . LEU A 1 299 ? 5.277 17.589 -6.112 1.00 89.50 299 LEU A N 1
ATOM 2466 C CA . LEU A 1 299 ? 4.618 18.891 -5.979 1.00 89.50 299 LEU A CA 1
ATOM 2467 C C . LEU A 1 299 ? 3.326 18.973 -6.805 1.00 89.50 299 LEU A C 1
ATOM 2469 O O . LEU A 1 299 ? 2.302 19.452 -6.307 1.00 89.50 299 LEU A O 1
ATOM 2473 N N . ALA A 1 300 ? 3.341 18.505 -8.053 1.00 84.06 300 ALA A N 1
ATOM 2474 C CA . ALA A 1 300 ? 2.175 18.518 -8.933 1.00 84.06 300 ALA A CA 1
ATOM 2475 C C . ALA A 1 300 ? 1.045 17.628 -8.388 1.00 84.06 300 ALA A C 1
ATOM 2477 O O . ALA A 1 300 ? -0.110 18.066 -8.318 1.00 84.06 300 ALA A O 1
ATOM 2478 N N . SER A 1 301 ? 1.390 16.419 -7.936 1.00 85.88 301 SER A N 1
ATOM 2479 C CA . SER A 1 301 ? 0.468 15.476 -7.299 1.00 85.88 301 SER A CA 1
ATOM 2480 C C . SER A 1 301 ? -0.136 16.066 -6.022 1.00 85.88 301 SER A C 1
ATOM 2482 O O . SER A 1 301 ? -1.360 16.146 -5.882 1.00 85.88 301 SER A O 1
ATOM 2484 N N . ALA A 1 302 ? 0.704 16.602 -5.132 1.00 90.88 302 ALA A N 1
ATOM 2485 C CA . ALA A 1 302 ? 0.258 17.250 -3.904 1.00 90.88 302 ALA A CA 1
ATOM 2486 C C . ALA A 1 302 ? -0.662 18.446 -4.178 1.00 90.88 302 ALA A C 1
ATOM 2488 O O . ALA A 1 302 ? -1.720 18.567 -3.558 1.00 90.88 302 ALA A O 1
ATOM 2489 N N . THR A 1 303 ? -0.308 19.299 -5.144 1.00 92.25 303 THR A N 1
ATOM 2490 C CA . THR A 1 303 ? -1.136 20.442 -5.560 1.00 92.25 303 THR A CA 1
ATOM 2491 C C . THR A 1 303 ? -2.516 19.976 -6.006 1.00 92.25 303 THR A C 1
ATOM 2493 O O . THR A 1 303 ? -3.519 20.574 -5.622 1.00 92.25 303 THR A O 1
ATOM 2496 N N . MET A 1 304 ? -2.585 18.917 -6.818 1.00 88.44 304 MET A N 1
ATOM 2497 C CA . MET A 1 304 ? -3.849 18.382 -7.318 1.00 88.44 304 MET A CA 1
ATOM 2498 C C . MET A 1 304 ? -4.730 17.858 -6.181 1.00 88.44 304 MET A C 1
ATOM 2500 O O . MET A 1 304 ? -5.905 18.216 -6.121 1.00 88.44 304 MET A O 1
ATOM 2504 N N . VAL A 1 305 ? -4.159 17.077 -5.261 1.00 84.88 305 VAL A N 1
ATOM 2505 C CA . VAL A 1 305 ? -4.874 16.536 -4.095 1.00 84.88 305 VAL A CA 1
ATOM 2506 C C . VAL A 1 305 ? -5.379 17.657 -3.185 1.00 84.88 305 VAL A C 1
ATOM 2508 O O . VAL A 1 305 ? -6.524 17.628 -2.736 1.00 84.88 305 VAL A O 1
ATOM 2511 N N . ILE A 1 306 ? -4.549 18.669 -2.924 1.00 90.75 306 ILE A N 1
ATOM 2512 C CA . ILE A 1 306 ? -4.922 19.802 -2.070 1.00 90.75 306 ILE A CA 1
ATOM 2513 C C . ILE A 1 306 ? -6.019 20.640 -2.733 1.00 90.75 306 ILE A C 1
ATOM 2515 O O . ILE A 1 306 ? -6.991 20.983 -2.067 1.00 90.75 306 ILE A O 1
ATOM 2519 N N . ALA A 1 307 ? -5.895 20.939 -4.027 1.00 89.06 307 ALA A N 1
ATOM 2520 C CA . ALA A 1 307 ? -6.892 21.692 -4.786 1.00 89.06 307 ALA A CA 1
ATOM 2521 C C . ALA A 1 307 ? -8.259 20.986 -4.790 1.00 89.06 307 ALA A C 1
ATOM 2523 O O . ALA A 1 307 ? -9.262 21.583 -4.404 1.00 89.06 307 ALA A O 1
ATOM 2524 N N . ASP A 1 308 ? -8.291 19.692 -5.123 1.00 84.12 308 ASP A N 1
ATOM 2525 C CA . ASP A 1 308 ? -9.527 18.899 -5.097 1.00 84.12 308 ASP A CA 1
ATOM 2526 C C . ASP A 1 308 ? -10.135 18.846 -3.685 1.00 84.12 308 ASP A C 1
ATOM 2528 O O . ASP A 1 308 ? -11.341 19.034 -3.512 1.00 84.12 308 ASP A O 1
ATOM 2532 N N . GLY A 1 309 ? -9.297 18.696 -2.654 1.00 83.31 309 GLY A N 1
ATOM 2533 C CA . GLY A 1 309 ? -9.732 18.744 -1.260 1.00 83.31 309 GLY A CA 1
ATOM 2534 C C . GLY A 1 309 ? -10.328 20.095 -0.850 1.00 83.31 309 GLY A C 1
ATOM 2535 O O . GLY A 1 309 ? -11.282 20.129 -0.072 1.00 83.31 309 GLY A O 1
ATOM 2536 N N . LEU A 1 310 ? -9.800 21.207 -1.370 1.00 85.38 310 LEU A N 1
ATOM 2537 C CA . LEU A 1 310 ? -10.328 22.551 -1.124 1.00 85.38 310 LEU A CA 1
ATOM 2538 C C . LEU A 1 310 ? -11.652 22.789 -1.860 1.00 85.38 310 LEU A C 1
ATOM 2540 O O . LEU A 1 310 ? -12.566 23.369 -1.276 1.00 85.38 310 LEU A O 1
ATOM 2544 N N . ASP A 1 311 ? -11.784 22.307 -3.094 1.00 83.25 311 ASP A N 1
ATOM 2545 C CA . ASP A 1 311 ? -13.004 22.453 -3.899 1.00 83.25 311 ASP A CA 1
ATOM 2546 C C . ASP A 1 311 ? -14.169 21.632 -3.342 1.00 83.25 311 ASP A C 1
ATOM 2548 O O . ASP A 1 311 ? -15.327 22.059 -3.387 1.00 83.25 311 ASP A O 1
ATOM 2552 N N . ARG A 1 312 ? -13.864 20.453 -2.792 1.00 74.62 312 ARG A N 1
ATOM 2553 C CA . ARG A 1 312 ? -14.841 19.563 -2.154 1.00 74.62 312 ARG A CA 1
ATOM 2554 C C . ARG A 1 312 ? -15.069 19.880 -0.680 1.00 74.62 312 ARG A C 1
ATOM 2556 O O . ARG A 1 312 ? -15.926 19.247 -0.063 1.00 74.62 312 ARG A O 1
ATOM 2563 N N . ALA A 1 313 ? -14.326 20.827 -0.102 1.00 69.75 313 ALA A N 1
ATOM 2564 C CA . ALA A 1 313 ? -14.433 21.146 1.313 1.00 69.75 313 ALA A CA 1
ATOM 2565 C C . ALA A 1 313 ? -15.869 21.595 1.648 1.00 69.75 313 ALA A C 1
ATOM 2567 O O . ALA A 1 313 ? -16.344 22.609 1.121 1.00 69.75 313 ALA A O 1
ATOM 2568 N N . PRO A 1 314 ? -16.587 20.883 2.536 1.00 63.56 314 PRO A N 1
ATOM 2569 C CA . PRO A 1 314 ? -17.943 21.267 2.880 1.00 63.56 314 PRO A CA 1
ATOM 2570 C C . PRO A 1 314 ? -17.939 22.607 3.621 1.00 63.56 314 PRO A C 1
ATOM 2572 O O . PRO A 1 314 ? -17.049 22.909 4.422 1.00 63.56 314 PRO A O 1
ATOM 2575 N N . ALA A 1 315 ? -18.981 23.409 3.403 1.00 62.56 315 ALA A N 1
ATOM 2576 C CA . ALA A 1 315 ? -19.227 24.599 4.206 1.00 62.56 315 ALA A CA 1
ATOM 2577 C C . ALA A 1 315 ? -19.651 24.173 5.623 1.00 62.56 315 ALA A C 1
ATOM 2579 O O . ALA A 1 315 ? -20.835 24.004 5.915 1.00 62.56 315 ALA A O 1
ATOM 2580 N N . ILE A 1 316 ? -18.673 23.954 6.504 1.00 63.91 316 ILE A N 1
ATOM 2581 C CA . ILE A 1 316 ? -18.921 23.524 7.880 1.00 63.91 316 ILE A CA 1
ATOM 2582 C C . ILE A 1 316 ? -19.294 24.735 8.735 1.00 63.91 316 ILE A C 1
ATOM 2584 O O . ILE A 1 316 ? -18.477 25.624 8.989 1.00 63.91 316 ILE A O 1
ATOM 2588 N N . ASP A 1 317 ? -20.516 24.729 9.262 1.00 68.50 317 ASP A N 1
ATOM 2589 C CA . ASP A 1 317 ? -20.886 25.619 10.356 1.00 68.50 317 ASP A CA 1
ATOM 2590 C C . ASP A 1 317 ? -20.257 25.119 11.666 1.00 68.50 317 ASP A C 1
ATOM 2592 O O . ASP A 1 317 ? -20.785 24.249 12.361 1.00 68.50 317 ASP A O 1
ATOM 2596 N N . VAL A 1 318 ? -19.104 25.692 12.014 1.00 68.75 318 VAL A N 1
ATOM 2597 C CA . VAL A 1 318 ? -18.370 25.378 13.251 1.00 68.75 318 VAL A CA 1
ATOM 2598 C C . VAL A 1 318 ? -19.232 25.607 14.498 1.00 68.75 318 VAL A C 1
ATOM 2600 O O . VAL A 1 318 ? -19.026 24.945 15.513 1.00 68.75 318 VAL A O 1
ATOM 2603 N N . SER A 1 319 ? -20.206 26.522 14.446 1.00 71.69 319 SER A N 1
ATOM 2604 C CA . SER A 1 319 ? -21.099 26.757 15.581 1.00 71.69 319 SER A CA 1
ATOM 2605 C C . SER A 1 319 ? -22.103 25.619 15.767 1.00 71.69 319 SER A C 1
ATOM 2607 O O . SER A 1 319 ? -22.355 25.228 16.905 1.00 71.69 319 SER A O 1
ATOM 2609 N N . ALA A 1 320 ? -22.574 25.014 14.673 1.00 73.56 320 ALA A N 1
ATOM 2610 C CA . ALA A 1 320 ? -23.409 23.817 14.714 1.00 73.56 320 ALA A CA 1
ATOM 2611 C C . ALA A 1 320 ? -22.637 22.586 15.221 1.00 73.56 320 ALA A C 1
ATOM 2613 O O . ALA A 1 320 ? -23.204 21.773 15.945 1.00 73.56 320 ALA A O 1
ATOM 2614 N N . LEU A 1 321 ? -21.334 22.483 14.919 1.00 74.81 321 LEU A N 1
ATOM 2615 C CA . LEU A 1 321 ? -20.475 21.408 15.439 1.00 74.81 321 LEU A CA 1
ATOM 2616 C C . LEU A 1 321 ? -20.276 21.448 16.957 1.00 74.81 321 LEU A C 1
ATOM 2618 O O . LEU A 1 321 ? -19.882 20.439 17.527 1.00 74.81 321 LEU A O 1
ATOM 2622 N N . MET A 1 322 ? -20.491 22.592 17.611 1.00 81.75 322 MET A N 1
ATOM 2623 C CA . MET A 1 322 ? -20.322 22.738 19.064 1.00 81.75 322 MET A CA 1
ATOM 2624 C C . MET A 1 322 ? -21.624 22.486 19.841 1.00 81.75 322 MET A C 1
ATOM 2626 O O . MET A 1 322 ? -21.602 22.486 21.071 1.00 81.75 322 MET A O 1
ATOM 2630 N N . ASP A 1 323 ? -22.747 22.274 19.148 1.00 87.56 323 ASP A N 1
ATOM 2631 C CA . ASP A 1 323 ? -24.041 21.969 19.758 1.00 87.56 323 ASP A CA 1
ATOM 2632 C C . ASP A 1 323 ? -24.242 20.454 19.857 1.00 87.56 323 ASP A C 1
ATOM 2634 O O . ASP A 1 323 ? -24.535 19.777 18.869 1.00 87.56 323 ASP A O 1
ATOM 2638 N N . TYR A 1 324 ? -24.094 19.919 21.069 1.00 91.50 324 TYR A N 1
ATOM 2639 C CA . TYR A 1 324 ? -24.226 18.485 21.302 1.00 91.50 324 TYR A CA 1
ATOM 2640 C C . TYR A 1 324 ? -25.607 17.938 20.948 1.00 91.50 324 TYR A C 1
ATOM 2642 O O . TYR A 1 324 ? -25.700 16.831 20.428 1.00 91.50 324 TYR A O 1
ATOM 2650 N N . GLU A 1 325 ? -26.681 18.695 21.176 1.00 90.44 325 GLU A N 1
ATOM 2651 C CA . GLU A 1 325 ? -28.035 18.193 20.928 1.00 90.44 325 GLU A CA 1
ATOM 2652 C C . GLU A 1 325 ? -28.280 17.929 19.440 1.00 90.44 325 GLU A C 1
ATOM 2654 O O . GLU A 1 325 ? -29.001 16.995 19.101 1.00 90.44 325 GLU A O 1
ATOM 2659 N N . ASN A 1 326 ? -27.627 18.694 18.560 1.00 87.00 326 ASN A N 1
ATOM 2660 C CA . ASN A 1 326 ? -27.675 18.468 17.113 1.00 87.00 326 ASN A CA 1
ATOM 2661 C C . ASN A 1 326 ? -26.706 17.369 16.654 1.00 87.00 326 ASN A C 1
ATOM 2663 O O . ASN A 1 326 ? -26.906 16.764 15.603 1.00 87.00 326 ASN A O 1
ATOM 2667 N N . MET A 1 327 ? -25.622 17.154 17.401 1.00 90.50 327 MET A N 1
ATOM 2668 C CA . MET A 1 327 ? -24.534 16.258 17.011 1.00 90.50 327 MET A CA 1
ATOM 2669 C C . MET A 1 327 ? -24.687 14.845 17.577 1.00 90.50 327 MET A C 1
ATOM 2671 O O . MET A 1 327 ? -24.167 13.904 16.984 1.00 90.50 327 MET A O 1
ATOM 2675 N N . LYS A 1 328 ? -25.409 14.664 18.688 1.00 92.56 328 LYS A N 1
ATOM 2676 C CA . LYS A 1 328 ? -25.541 13.368 19.366 1.00 92.56 328 LYS A CA 1
ATOM 2677 C C . LYS A 1 328 ? -26.129 12.285 18.464 1.00 92.56 328 LYS A C 1
ATOM 2679 O O . LYS A 1 328 ? -25.617 11.177 18.478 1.00 92.56 328 LYS A O 1
ATOM 2684 N N . GLU A 1 329 ? -27.095 12.617 17.602 1.00 91.62 329 GLU A N 1
ATOM 2685 C CA . GLU A 1 329 ? -27.714 11.681 16.640 1.00 91.62 329 GLU A CA 1
ATOM 2686 C C . GLU A 1 329 ? -26.743 11.202 15.544 1.00 91.62 329 GLU A C 1
ATOM 2688 O O . GLU A 1 329 ? -27.067 10.312 14.769 1.00 91.62 329 GLU A O 1
ATOM 2693 N N . LYS A 1 330 ? -25.544 11.792 15.467 1.00 91.88 330 LYS A N 1
ATOM 2694 C CA . LYS A 1 330 ? -24.459 11.404 14.555 1.00 91.88 330 LYS A CA 1
ATOM 2695 C C . LYS A 1 330 ? -23.334 10.651 15.262 1.00 91.88 330 LYS A C 1
ATOM 2697 O O . LYS A 1 330 ? -22.310 10.351 14.649 1.00 91.88 330 LYS A O 1
ATOM 2702 N N . LEU A 1 331 ? -23.463 10.431 16.565 1.00 94.44 331 LEU A N 1
ATOM 2703 C CA . LEU A 1 331 ? -22.423 9.848 17.392 1.00 94.44 331 LEU A CA 1
ATOM 2704 C C . LEU A 1 331 ? -22.392 8.329 17.209 1.00 94.44 331 LEU A C 1
ATOM 2706 O O . LEU A 1 331 ? -23.389 7.650 17.419 1.00 94.44 331 LEU A O 1
ATOM 2710 N N . SER A 1 332 ? -21.230 7.800 16.849 1.00 94.50 332 SER A N 1
ATOM 2711 C CA . SER A 1 332 ? -20.976 6.371 16.688 1.00 94.50 332 SER A CA 1
ATOM 2712 C C . SER A 1 332 ? -19.724 5.970 17.456 1.00 94.50 332 SER A C 1
ATOM 2714 O O . SER A 1 332 ? -18.806 6.774 17.648 1.00 94.50 332 SER A O 1
ATOM 2716 N N . VAL A 1 333 ? -19.655 4.698 17.836 1.00 95.12 333 VAL A N 1
ATOM 2717 C CA . VAL A 1 333 ? -18.439 4.084 18.368 1.00 95.12 333 VAL A CA 1
ATOM 2718 C C . VAL A 1 333 ? -17.524 3.572 17.257 1.00 95.12 333 VAL A C 1
ATOM 2720 O O . VAL A 1 333 ? -17.960 3.272 16.139 1.00 95.12 333 VAL A O 1
ATOM 2723 N N . GLU A 1 334 ? -16.247 3.473 17.593 1.00 93.56 334 GLU A N 1
ATOM 2724 C CA . GLU A 1 334 ? -15.187 2.840 16.820 1.00 93.56 334 GLU A CA 1
ATOM 2725 C C . GLU A 1 334 ? -14.237 2.130 17.787 1.00 93.56 334 GLU A C 1
ATOM 2727 O O . GLU A 1 334 ? -14.124 2.531 18.946 1.00 93.56 334 GLU A O 1
ATOM 2732 N N . VAL A 1 335 ? -13.579 1.064 17.337 1.00 94.56 335 VAL A N 1
ATOM 2733 C CA . VAL A 1 335 ? -12.668 0.279 18.174 1.00 94.56 335 VAL A CA 1
ATOM 2734 C C . VAL A 1 335 ? -11.265 0.334 17.593 1.00 94.56 335 VAL A C 1
ATOM 2736 O O . VAL A 1 335 ? -11.081 0.161 16.392 1.00 94.56 335 VAL A O 1
ATOM 2739 N N . ILE A 1 336 ? -10.291 0.605 18.460 1.00 94.12 336 ILE A N 1
ATOM 2740 C CA . ILE A 1 336 ? -8.876 0.757 18.112 1.00 94.12 336 ILE A CA 1
ATOM 2741 C C . ILE A 1 336 ? -7.993 -0.044 19.068 1.00 94.12 336 ILE A C 1
ATOM 2743 O O . ILE A 1 336 ? -8.412 -0.382 20.180 1.00 94.12 336 ILE A O 1
ATOM 2747 N N . SER A 1 337 ? -6.749 -0.304 18.661 1.00 93.44 337 SER A N 1
ATOM 2748 C CA . SER A 1 337 ? -5.745 -0.915 19.535 1.00 93.44 337 SER A CA 1
ATOM 2749 C C . SER A 1 337 ? -5.468 0.006 20.716 1.00 93.44 337 SER A C 1
ATOM 2751 O O . SER A 1 337 ? -5.069 1.158 20.528 1.00 93.44 337 SER A O 1
ATOM 2753 N N . ALA A 1 338 ? -5.651 -0.466 21.944 1.00 93.31 338 ALA A N 1
ATOM 2754 C CA . ALA A 1 338 ? -5.458 0.415 23.082 1.00 93.31 338 ALA A CA 1
ATOM 2755 C C . ALA A 1 338 ? -3.979 0.653 23.406 1.00 93.31 338 ALA A C 1
ATOM 2757 O O . ALA A 1 338 ? -3.624 1.711 23.924 1.00 93.31 338 ALA A O 1
ATOM 2758 N N . ASP A 1 339 ? -3.124 -0.313 23.083 1.00 90.00 339 ASP A N 1
ATOM 2759 C CA . ASP A 1 339 ? -1.691 -0.227 23.343 1.00 90.00 339 ASP A CA 1
ATOM 2760 C C . ASP A 1 339 ? -0.986 0.619 22.273 1.00 90.00 339 ASP A C 1
ATOM 2762 O O . ASP A 1 339 ? -0.174 1.477 22.619 1.00 90.00 339 ASP A O 1
ATOM 2766 N N . ALA A 1 340 ? -1.357 0.472 20.993 1.00 88.44 340 ALA A N 1
ATOM 2767 C CA . ALA A 1 340 ? -0.795 1.294 19.916 1.00 88.44 340 ALA A CA 1
ATOM 2768 C C . ALA A 1 340 ? -1.237 2.769 19.985 1.00 88.44 340 ALA A C 1
ATOM 2770 O O . ALA A 1 340 ? -0.549 3.643 19.469 1.00 88.44 340 ALA A O 1
ATOM 2771 N N . ASN A 1 341 ? -2.365 3.059 20.647 1.00 89.88 341 ASN A N 1
ATOM 2772 C CA . ASN A 1 341 ? -2.940 4.406 20.738 1.00 89.88 341 ASN A CA 1
ATOM 2773 C C . ASN A 1 341 ? -2.859 5.010 22.148 1.00 89.88 341 ASN A C 1
ATOM 2775 O O . ASN A 1 341 ? -3.620 5.925 22.458 1.00 89.88 341 ASN A O 1
ATOM 2779 N N . ALA A 1 342 ? -1.965 4.531 23.017 1.00 91.00 342 ALA A N 1
ATOM 2780 C CA . ALA A 1 342 ? -1.897 4.971 24.415 1.00 91.00 342 ALA A CA 1
ATOM 2781 C C . ALA A 1 342 ? -1.796 6.505 24.579 1.00 91.00 342 ALA A C 1
ATOM 2783 O O . ALA A 1 342 ? -2.465 7.074 25.446 1.00 91.00 342 ALA A O 1
ATOM 2784 N N . ASP A 1 343 ? -1.019 7.175 23.721 1.00 88.94 343 ASP A N 1
ATOM 2785 C CA . ASP A 1 343 ? -0.862 8.636 23.740 1.00 88.94 343 ASP A CA 1
ATOM 2786 C C . ASP A 1 343 ? -2.143 9.365 23.295 1.00 88.94 343 ASP A C 1
ATOM 2788 O O . ASP A 1 343 ? -2.590 10.303 23.961 1.00 88.94 343 ASP A O 1
ATOM 2792 N N . LEU A 1 344 ? -2.800 8.885 22.231 1.00 89.25 344 LEU A N 1
ATOM 2793 C CA . LEU A 1 344 ? -4.087 9.413 21.764 1.00 89.25 344 LEU A CA 1
ATOM 2794 C C . LEU A 1 344 ? -5.176 9.243 22.835 1.00 89.25 344 LEU A C 1
ATOM 2796 O O . LEU A 1 344 ? -5.933 10.175 23.117 1.00 89.25 344 LEU A O 1
ATOM 2800 N N . LEU A 1 345 ? -5.230 8.068 23.470 1.00 94.38 345 LEU A N 1
ATOM 2801 C CA . LEU A 1 345 ? -6.204 7.723 24.509 1.00 94.38 345 LEU A CA 1
ATOM 2802 C C . LEU A 1 345 ? -6.093 8.614 25.752 1.00 94.38 345 LEU A C 1
ATOM 2804 O O . LEU A 1 345 ? -7.090 8.821 26.442 1.00 94.38 345 LEU A O 1
ATOM 2808 N N . ALA A 1 346 ? -4.936 9.227 26.016 1.00 93.31 346 ALA A N 1
ATOM 2809 C CA . ALA A 1 346 ? -4.810 10.228 27.076 1.00 93.31 346 ALA A CA 1
ATOM 2810 C C . ALA A 1 346 ? -5.656 11.493 26.810 1.00 93.31 346 ALA A C 1
ATOM 2812 O O . ALA A 1 346 ? -6.013 12.216 27.746 1.00 93.31 346 ALA A O 1
ATOM 2813 N N . ASN A 1 347 ? -6.000 11.755 25.546 1.00 92.69 347 ASN A N 1
ATOM 2814 C CA . ASN A 1 347 ? -6.634 12.989 25.086 1.00 92.69 347 ASN A CA 1
ATOM 2815 C C . ASN A 1 347 ? -8.082 12.811 24.596 1.00 92.69 347 ASN A C 1
ATOM 2817 O O . ASN A 1 347 ? -8.747 13.811 24.297 1.00 92.69 347 ASN A O 1
ATOM 2821 N N . VAL A 1 348 ? -8.598 11.579 24.551 1.00 95.12 348 VAL A N 1
ATOM 2822 C CA . VAL A 1 348 ? -9.961 11.271 24.090 1.00 95.12 348 VAL A CA 1
ATOM 2823 C C . VAL A 1 348 ? -10.750 10.457 25.127 1.00 95.12 348 VAL A C 1
ATOM 2825 O O . VAL A 1 348 ? -10.161 9.618 25.817 1.00 95.12 348 VAL A O 1
ATOM 2828 N N . PRO A 1 349 ? -12.075 10.666 25.255 1.00 96.50 349 PRO A N 1
ATOM 2829 C CA . PRO A 1 349 ? -12.927 9.788 26.046 1.00 96.50 349 PRO A CA 1
ATOM 2830 C C . PRO A 1 349 ? -12.956 8.395 25.416 1.00 96.50 349 PRO A C 1
ATOM 2832 O O . PRO A 1 349 ? -13.126 8.261 24.203 1.00 96.50 349 PRO A O 1
ATOM 2835 N N . HIS A 1 350 ? -12.782 7.363 26.239 1.00 97.31 350 HIS A N 1
ATOM 2836 C CA . HIS A 1 350 ? -12.723 5.985 25.769 1.00 97.31 350 HIS A CA 1
ATOM 2837 C C . HIS A 1 350 ? -13.085 4.986 26.868 1.00 97.31 350 HIS A C 1
ATOM 2839 O O . HIS A 1 350 ? -12.893 5.249 28.056 1.00 97.31 350 HIS A O 1
ATOM 2845 N N . ASP A 1 351 ? -13.545 3.807 26.461 1.00 96.75 351 ASP A N 1
ATOM 2846 C CA . ASP A 1 351 ? -13.758 2.662 27.346 1.00 96.75 351 ASP A CA 1
ATOM 2847 C C . ASP A 1 351 ? -12.817 1.526 26.938 1.00 96.75 351 ASP A C 1
ATOM 2849 O O . ASP A 1 351 ? -12.717 1.177 25.764 1.00 96.75 351 ASP A O 1
ATOM 2853 N N . ARG A 1 352 ? -12.103 0.943 27.907 1.00 95.62 352 ARG A N 1
ATOM 2854 C CA . ARG A 1 352 ? -11.241 -0.220 27.649 1.00 95.62 352 ARG A CA 1
ATOM 2855 C C . ARG A 1 352 ? -12.098 -1.470 27.469 1.00 95.62 352 ARG A C 1
ATOM 2857 O O . ARG A 1 352 ? -12.971 -1.749 28.290 1.00 95.62 352 ARG A O 1
ATOM 2864 N N . MET A 1 353 ? -11.783 -2.240 26.438 1.00 93.94 353 MET A N 1
ATOM 2865 C CA . MET A 1 353 ? -12.369 -3.539 26.133 1.00 93.94 353 MET A CA 1
ATOM 2866 C C . MET A 1 353 ? -11.215 -4.509 25.894 1.00 93.94 353 MET A C 1
ATOM 2868 O O . MET A 1 353 ? -10.666 -4.559 24.804 1.00 93.94 353 MET A O 1
ATOM 2872 N N . GLU A 1 354 ? -10.801 -5.225 26.941 1.00 94.75 354 GLU A N 1
ATOM 2873 C CA . GLU A 1 354 ? -9.560 -6.015 26.931 1.00 94.75 354 GLU A CA 1
ATOM 2874 C C . GLU A 1 354 ? -8.321 -5.149 26.574 1.00 94.75 354 GLU A C 1
ATOM 2876 O O . GLU A 1 354 ? -8.008 -4.157 27.252 1.00 94.75 354 GLU A O 1
ATOM 2881 N N . ASP A 1 355 ? -7.596 -5.524 25.528 1.00 94.75 355 ASP A N 1
ATOM 2882 C CA . ASP A 1 355 ? -6.486 -4.804 24.895 1.00 94.75 355 ASP A CA 1
ATOM 2883 C C . ASP A 1 355 ? -6.945 -3.816 23.802 1.00 94.75 355 ASP A C 1
ATOM 2885 O O . ASP A 1 355 ? -6.123 -3.128 23.197 1.00 94.75 355 ASP A O 1
ATOM 2889 N N . LEU A 1 356 ? -8.256 -3.683 23.592 1.00 95.69 356 LEU A N 1
ATOM 2890 C CA . LEU A 1 356 ? -8.876 -2.709 22.698 1.00 95.69 356 LEU A CA 1
ATOM 2891 C C . LEU A 1 356 ? -9.436 -1.509 23.474 1.00 95.69 356 LEU A C 1
ATOM 2893 O O . LEU A 1 356 ? -9.621 -1.530 24.699 1.00 95.69 356 LEU A O 1
ATOM 2897 N N . ALA A 1 357 ? -9.693 -0.425 22.751 1.00 96.69 357 ALA A N 1
ATOM 2898 C CA . ALA A 1 357 ? -10.347 0.767 23.267 1.00 96.69 357 ALA A CA 1
ATOM 2899 C C . ALA A 1 357 ? -11.499 1.174 22.350 1.00 96.69 357 ALA A C 1
ATOM 2901 O O . ALA A 1 357 ? -11.330 1.300 21.138 1.00 96.69 357 ALA A O 1
ATOM 2902 N N . VAL A 1 358 ? -12.660 1.411 22.954 1.00 96.88 358 VAL A N 1
ATOM 2903 C CA . VAL A 1 358 ? -13.829 1.985 22.295 1.00 96.88 358 VAL A CA 1
ATOM 2904 C C . VAL A 1 358 ? -13.708 3.502 22.360 1.00 96.88 358 VAL A C 1
ATOM 2906 O O . VAL A 1 358 ? -13.656 4.069 23.453 1.00 96.88 358 VAL A O 1
ATOM 2909 N N . VAL A 1 359 ? -13.661 4.151 21.202 1.00 96.12 359 VAL A N 1
ATOM 2910 C CA . VAL A 1 359 ? -13.614 5.609 21.044 1.00 96.12 359 VAL A CA 1
ATOM 2911 C C . VAL A 1 359 ? -14.868 6.115 20.338 1.00 96.12 359 VAL A C 1
ATOM 2913 O O . VAL A 1 359 ? -15.612 5.355 19.720 1.00 96.12 359 VAL A O 1
ATOM 2916 N N . TYR A 1 360 ? -15.105 7.422 20.426 1.00 95.25 360 TYR A N 1
ATOM 2917 C CA . TYR A 1 360 ? -16.350 8.048 19.987 1.00 95.25 360 TYR A CA 1
ATOM 2918 C C . TYR A 1 360 ? -16.107 9.015 18.832 1.00 95.25 360 TYR A C 1
ATOM 2920 O O . TYR A 1 360 ? -15.194 9.844 18.893 1.00 95.25 360 TYR A O 1
ATOM 2928 N N . ARG A 1 361 ? -16.930 8.945 17.781 1.00 92.56 361 ARG A N 1
ATOM 2929 C CA . ARG A 1 361 ? -16.823 9.812 16.599 1.00 92.56 361 ARG A CA 1
ATOM 2930 C C . ARG A 1 361 ? -18.181 10.336 16.152 1.00 92.56 361 ARG A C 1
ATOM 2932 O O . ARG A 1 361 ? -19.162 9.602 16.165 1.00 92.56 361 ARG A O 1
ATOM 2939 N N . PHE A 1 362 ? -18.225 11.577 15.679 1.00 91.00 362 PHE A N 1
ATOM 2940 C CA . PHE A 1 362 ? -19.373 12.092 14.934 1.00 91.00 362 PHE A CA 1
ATOM 2941 C C . PHE A 1 362 ? -19.228 11.746 13.454 1.00 91.00 362 PHE A C 1
ATOM 2943 O O . PHE A 1 362 ? -18.240 12.135 12.829 1.00 91.00 362 PHE A O 1
ATOM 2950 N N . VAL A 1 363 ? -20.202 11.037 12.892 1.00 87.69 363 VAL A N 1
ATOM 2951 C CA . VAL A 1 363 ? -20.265 10.679 11.471 1.00 87.69 363 VAL A CA 1
ATOM 2952 C C . VAL A 1 363 ? -21.011 11.786 10.724 1.00 87.69 363 VAL A C 1
ATOM 2954 O O . VAL A 1 363 ? -22.185 12.035 10.980 1.00 87.69 363 VAL A O 1
ATOM 2957 N N . MET A 1 364 ? -20.318 12.504 9.840 1.00 78.88 364 MET A N 1
ATOM 2958 C CA . MET A 1 364 ? -20.867 13.686 9.166 1.00 78.88 364 MET A CA 1
ATOM 2959 C C . MET A 1 364 ? -21.495 13.331 7.824 1.00 78.88 364 MET A C 1
ATOM 2961 O O . MET A 1 364 ? -22.672 13.616 7.614 1.00 78.88 364 MET A O 1
ATOM 2965 N N . GLU A 1 365 ? -20.706 12.710 6.951 1.00 69.31 365 GLU A N 1
ATOM 2966 C CA . GLU A 1 365 ? -21.107 12.232 5.630 1.00 69.31 365 GLU A CA 1
ATOM 2967 C C . GLU A 1 365 ? -20.378 10.917 5.342 1.00 69.31 365 GLU A C 1
ATOM 2969 O O . GLU A 1 365 ? -19.212 10.746 5.711 1.00 69.31 365 GLU A O 1
ATOM 2974 N N . SER A 1 366 ? -21.073 9.991 4.694 1.00 56.25 366 SER A N 1
ATOM 2975 C CA . SER A 1 366 ? -20.520 8.755 4.150 1.00 56.25 366 SER A CA 1
ATOM 2976 C C . SER A 1 366 ? -20.830 8.715 2.655 1.00 56.25 366 SER A C 1
ATOM 2978 O O . SER A 1 366 ? -21.982 8.866 2.245 1.00 56.25 366 SER A O 1
ATOM 2980 N N . SER A 1 367 ? -19.794 8.564 1.835 1.00 55.09 367 SER A N 1
ATOM 2981 C CA . SER A 1 367 ? -19.895 8.324 0.395 1.00 55.09 367 SER A CA 1
ATOM 2982 C C . SER A 1 367 ? -19.190 7.013 0.040 1.00 55.09 367 SER A C 1
ATOM 2984 O O . SER A 1 367 ? -18.533 6.411 0.888 1.00 55.09 367 SER A O 1
ATOM 2986 N N . GLU A 1 368 ? -19.313 6.571 -1.215 1.00 44.62 368 GLU A N 1
ATOM 2987 C CA . GLU A 1 368 ? -18.532 5.430 -1.727 1.00 44.62 368 GLU A CA 1
ATOM 2988 C C . GLU A 1 368 ? -17.011 5.682 -1.646 1.00 44.62 368 GLU A C 1
ATOM 2990 O O . GLU A 1 368 ? -16.250 4.731 -1.504 1.00 44.62 368 GLU A O 1
ATOM 2995 N N . ASP A 1 369 ? -16.576 6.951 -1.645 1.00 43.66 369 ASP A N 1
ATOM 2996 C CA . ASP A 1 369 ? -15.161 7.357 -1.596 1.00 43.66 369 ASP A CA 1
ATOM 2997 C C . ASP A 1 369 ? -14.594 7.493 -0.164 1.00 43.66 369 ASP A C 1
ATOM 2999 O O . ASP A 1 369 ? -13.403 7.758 0.012 1.00 43.66 369 ASP A O 1
ATOM 3003 N N . GLY A 1 370 ? -15.424 7.355 0.880 1.00 55.47 370 GLY A N 1
ATOM 3004 C CA . GLY A 1 370 ? -14.976 7.400 2.275 1.00 55.47 370 GLY A CA 1
ATOM 3005 C C . GLY A 1 370 ? -15.948 8.056 3.260 1.00 55.47 370 GLY A C 1
ATOM 3006 O O . GLY A 1 370 ? -17.041 8.512 2.924 1.00 55.47 370 GLY A O 1
ATOM 3007 N N . ARG A 1 371 ? -15.531 8.107 4.532 1.00 71.00 371 ARG A N 1
ATOM 3008 C CA . ARG A 1 371 ? -16.346 8.593 5.656 1.00 71.00 371 ARG A CA 1
ATOM 3009 C C . ARG A 1 371 ? -15.742 9.844 6.293 1.00 71.00 371 ARG A C 1
ATOM 3011 O O . ARG A 1 371 ? -14.710 9.781 6.965 1.00 71.00 371 ARG A O 1
ATOM 3018 N N . ALA A 1 372 ? -16.436 10.972 6.174 1.00 75.25 372 ALA A N 1
ATOM 3019 C CA . ALA A 1 372 ? -16.114 12.188 6.909 1.00 75.25 372 ALA A CA 1
ATOM 3020 C C . ALA A 1 372 ? -16.563 12.036 8.368 1.00 75.25 372 ALA A C 1
ATOM 3022 O O . ALA A 1 372 ? -17.757 11.963 8.671 1.00 75.25 372 ALA A O 1
ATOM 3023 N N . SER A 1 373 ? -15.605 11.990 9.296 1.00 82.44 373 SER A N 1
ATOM 3024 C CA . SER A 1 373 ? -15.900 11.843 10.722 1.00 82.44 373 SER A CA 1
ATOM 3025 C C . SER A 1 373 ? -14.987 12.676 11.615 1.00 82.44 373 SER A C 1
ATOM 3027 O O . SER A 1 373 ? -13.825 12.924 11.292 1.00 82.44 373 SER A O 1
ATOM 3029 N N . ILE A 1 374 ? -15.507 13.069 12.777 1.00 85.69 374 ILE A N 1
ATOM 3030 C CA . ILE A 1 374 ? -14.800 13.876 13.775 1.00 85.69 374 ILE A CA 1
ATOM 3031 C C . ILE A 1 374 ? -14.587 13.027 15.026 1.00 85.69 374 ILE A C 1
ATOM 3033 O O . ILE A 1 374 ? -15.559 12.603 15.648 1.00 85.69 374 ILE A O 1
ATOM 3037 N N . LEU A 1 375 ? -13.328 12.803 15.413 1.00 90.00 375 LEU A N 1
ATOM 3038 C CA . LEU A 1 375 ? -12.992 12.154 16.681 1.00 90.00 375 LEU A CA 1
ATOM 3039 C C . LEU A 1 375 ? -13.365 13.068 17.850 1.00 90.00 375 LEU A C 1
ATOM 3041 O O . LEU A 1 375 ? -12.967 14.236 17.893 1.00 90.00 375 LEU A O 1
ATOM 3045 N N . VAL A 1 376 ? -14.119 12.540 18.811 1.00 92.94 376 VAL A N 1
ATOM 3046 C CA . VAL A 1 376 ? -14.452 13.283 20.024 1.00 92.94 376 VAL A CA 1
ATOM 3047 C C . VAL A 1 376 ? -13.215 13.323 20.911 1.00 92.94 376 VAL A C 1
ATOM 3049 O O . VAL A 1 376 ? -12.693 12.290 21.306 1.00 92.94 376 VAL A O 1
ATOM 3052 N N . THR A 1 377 ? -12.736 14.525 21.225 1.00 92.31 377 THR A N 1
ATOM 3053 C CA . THR A 1 377 ? -11.627 14.739 22.168 1.00 92.31 377 THR A CA 1
ATOM 3054 C C . THR A 1 377 ? -12.156 15.168 23.530 1.00 92.31 377 THR A C 1
ATOM 3056 O O . THR A 1 377 ? -13.266 15.699 23.627 1.00 92.31 377 THR A O 1
ATOM 3059 N N . ASN A 1 378 ? -11.342 15.027 24.580 1.00 92.50 378 ASN A N 1
ATOM 3060 C CA . ASN A 1 378 ? -11.682 15.526 25.918 1.00 92.50 378 ASN A CA 1
ATOM 3061 C C . ASN A 1 378 ? -12.034 17.023 25.878 1.00 92.50 378 ASN A C 1
ATOM 3063 O O . ASN A 1 378 ? -13.008 17.452 26.487 1.00 92.50 378 ASN A O 1
ATOM 3067 N N . ASN A 1 379 ? -11.313 17.815 25.073 1.00 89.19 379 ASN A N 1
ATOM 3068 C CA . ASN A 1 379 ? -11.605 19.240 24.920 1.00 89.19 379 ASN A CA 1
ATOM 3069 C C . ASN A 1 379 ? -12.949 19.511 24.230 1.00 89.19 379 ASN A C 1
ATOM 3071 O O . ASN A 1 379 ? -13.645 20.449 24.615 1.00 89.19 379 ASN A O 1
ATOM 3075 N N . LEU A 1 380 ? -13.304 18.727 23.207 1.00 89.69 380 LEU A N 1
ATOM 3076 C CA . LEU A 1 380 ? -14.583 18.875 22.514 1.00 89.69 380 LEU A CA 1
ATOM 3077 C C . LEU A 1 380 ? -15.746 18.498 23.436 1.00 89.69 380 LEU A C 1
ATOM 3079 O O . LEU A 1 380 ? -16.702 19.262 23.544 1.00 89.69 380 LEU A O 1
ATOM 3083 N N . MET A 1 381 ? -15.617 17.380 24.153 1.00 93.44 381 MET A N 1
ATOM 3084 C CA . MET A 1 381 ? -16.583 16.922 25.152 1.00 93.44 381 MET A CA 1
ATOM 3085 C C . MET A 1 381 ? -16.802 17.973 26.255 1.00 93.44 381 MET A C 1
ATOM 3087 O O . MET A 1 381 ? -17.945 18.328 26.549 1.00 93.44 381 MET A O 1
ATOM 3091 N N . ASP A 1 382 ? -15.721 18.552 26.793 1.00 92.00 382 ASP A N 1
ATOM 3092 C CA . ASP A 1 382 ? -15.784 19.619 27.800 1.00 92.00 382 ASP A CA 1
ATOM 3093 C C . ASP A 1 382 ? -16.481 20.883 27.271 1.00 92.00 382 ASP A C 1
ATOM 3095 O O . ASP A 1 382 ? -17.279 21.501 27.978 1.00 92.00 382 ASP A O 1
ATOM 3099 N N . ARG A 1 383 ? -16.199 21.283 26.021 1.00 88.69 383 ARG A N 1
ATOM 3100 C CA . ARG A 1 383 ? -16.836 22.451 25.383 1.00 88.69 383 ARG A CA 1
ATOM 3101 C C . ARG A 1 383 ? -18.319 22.233 25.112 1.00 88.69 383 ARG A C 1
ATOM 3103 O O . ARG A 1 383 ? -19.094 23.174 25.262 1.00 88.69 383 ARG A O 1
ATOM 3110 N N . MET A 1 384 ? -18.688 21.017 24.725 1.00 91.50 384 MET A N 1
ATOM 3111 C CA . MET A 1 384 ? -20.075 20.591 24.546 1.00 91.50 384 MET A CA 1
ATOM 3112 C C . MET A 1 384 ? -20.819 20.455 25.881 1.00 91.50 384 MET A C 1
ATOM 3114 O O . MET A 1 384 ? -22.046 20.487 25.903 1.00 91.50 384 MET A O 1
ATOM 3118 N N . GLY A 1 385 ? -20.094 20.345 27.000 1.00 92.50 385 GLY A N 1
ATOM 3119 C CA . GLY A 1 385 ? -20.672 20.236 28.338 1.00 92.50 385 GLY A CA 1
ATOM 3120 C C . GLY A 1 385 ? -21.274 18.860 28.633 1.00 92.50 385 GLY A C 1
ATOM 3121 O O . GLY A 1 385 ? -22.235 18.769 29.397 1.00 92.50 385 GLY A O 1
ATOM 3122 N N . VAL A 1 386 ? -20.723 17.805 28.031 1.00 95.31 386 VAL A N 1
ATOM 3123 C CA . VAL A 1 386 ? -21.236 16.427 28.106 1.00 95.31 386 VAL A CA 1
ATOM 3124 C C . VAL A 1 386 ? -20.309 15.573 28.962 1.00 95.31 386 VAL A C 1
ATOM 3126 O O . VAL A 1 386 ? -19.098 15.772 28.962 1.00 95.31 386 VAL A O 1
ATOM 3129 N N . SER A 1 387 ? -20.860 14.625 29.719 1.00 95.94 387 SER A N 1
ATOM 3130 C CA . SER A 1 387 ? -20.052 13.650 30.456 1.00 95.94 387 SER A CA 1
ATOM 3131 C C . SER A 1 387 ? -19.701 12.451 29.577 1.00 95.94 387 SER A C 1
ATOM 3133 O O . SER A 1 387 ? -20.465 12.072 28.695 1.00 95.94 387 SER A O 1
ATOM 3135 N N . HIS A 1 388 ? -18.585 11.786 29.871 1.00 96.25 388 HIS A N 1
ATOM 3136 C CA . HIS A 1 388 ? -18.207 10.544 29.185 1.00 96.25 388 HIS A CA 1
ATOM 3137 C C . HIS A 1 388 ? -19.298 9.462 29.292 1.00 96.25 388 HIS A C 1
ATOM 3139 O O . HIS A 1 388 ? -19.592 8.800 28.308 1.00 96.25 388 HIS A O 1
ATOM 3145 N N . GLU A 1 389 ? -19.977 9.339 30.436 1.00 96.44 389 GLU A N 1
ATOM 3146 C CA . GLU A 1 389 ? -21.093 8.392 30.604 1.00 96.44 389 GLU A CA 1
ATOM 3147 C C . GLU A 1 389 ? -22.273 8.692 29.663 1.00 96.44 389 GLU A C 1
ATOM 3149 O O . GLU A 1 389 ? -22.816 7.776 29.046 1.00 96.44 389 GLU A O 1
ATOM 3154 N N . GLN A 1 390 ? -22.633 9.971 29.507 1.00 96.19 390 GLN A N 1
ATOM 3155 C CA . GLN A 1 390 ? -23.689 10.387 28.584 1.00 96.19 390 GLN A CA 1
ATOM 3156 C C . GLN A 1 390 ? -23.269 10.150 27.129 1.00 96.19 390 GLN A C 1
ATOM 3158 O O . GLN A 1 390 ? -24.024 9.555 26.367 1.00 96.19 390 GLN A O 1
ATOM 3163 N N . LEU A 1 391 ? -22.042 10.549 26.774 1.00 96.25 391 LEU A N 1
ATOM 3164 C CA . LEU A 1 391 ? -21.460 10.339 25.448 1.00 96.25 391 LEU A CA 1
ATOM 3165 C C . LEU A 1 391 ? -21.474 8.854 25.066 1.00 96.25 391 LEU A C 1
ATOM 3167 O O . LEU A 1 391 ? -21.889 8.496 23.969 1.00 96.25 391 LEU A O 1
ATOM 3171 N N . ARG A 1 392 ? -21.062 7.987 25.995 1.00 95.94 392 ARG A N 1
ATOM 3172 C CA . ARG A 1 392 ? -21.075 6.535 25.821 1.00 95.94 392 ARG A CA 1
ATOM 3173 C C . ARG A 1 392 ? -22.482 6.007 25.572 1.00 95.94 392 ARG A C 1
ATOM 3175 O O . ARG A 1 392 ? -22.666 5.211 24.657 1.00 95.94 392 ARG A O 1
ATOM 3182 N N . SER A 1 393 ? -23.445 6.410 26.401 1.00 95.62 393 SER A N 1
ATOM 3183 C CA . SER A 1 393 ? -24.832 5.954 26.280 1.00 95.62 393 SER A CA 1
ATOM 3184 C C . SER A 1 393 ? -25.412 6.329 24.919 1.00 95.62 393 SER A C 1
ATOM 3186 O O . SER A 1 393 ? -25.917 5.458 24.219 1.00 95.62 393 SER A O 1
ATOM 3188 N N . ASP A 1 394 ? -25.270 7.596 24.525 1.00 96.38 394 ASP A N 1
ATOM 3189 C CA . ASP A 1 394 ? -25.799 8.103 23.257 1.00 96.38 394 ASP A CA 1
ATOM 3190 C C . ASP A 1 394 ? -25.101 7.433 22.059 1.00 96.38 394 ASP A C 1
ATOM 3192 O O . ASP A 1 394 ? -25.749 7.058 21.086 1.00 96.38 394 ASP A O 1
ATOM 3196 N N . ALA A 1 395 ? -23.782 7.218 22.133 1.00 95.94 395 ALA A N 1
ATOM 3197 C CA . ALA A 1 395 ? -23.037 6.549 21.069 1.00 95.94 395 ALA A CA 1
ATOM 3198 C C . ALA A 1 395 ? -23.484 5.096 20.877 1.00 95.94 395 ALA A C 1
ATOM 3200 O O . ALA A 1 395 ? -23.657 4.656 19.743 1.00 95.94 395 ALA A O 1
ATOM 3201 N N . LEU A 1 396 ? -23.654 4.339 21.963 1.00 94.31 396 LEU A N 1
ATOM 3202 C CA . LEU A 1 396 ? -24.064 2.934 21.893 1.00 94.31 396 LEU A CA 1
ATOM 3203 C C . LEU A 1 396 ? -25.516 2.772 21.427 1.00 94.31 396 LEU A C 1
ATOM 3205 O O . LEU A 1 396 ? -25.809 1.798 20.740 1.00 94.31 396 LEU A O 1
ATOM 3209 N N . GLU A 1 397 ? -26.393 3.722 21.758 1.00 95.00 397 GLU A N 1
ATOM 3210 C CA . GLU A 1 397 ? -27.774 3.761 21.262 1.00 95.00 397 GLU A CA 1
ATOM 3211 C C . GLU A 1 397 ? -27.821 4.050 19.754 1.00 95.00 397 GLU A C 1
ATOM 3213 O O . GLU A 1 397 ? -28.508 3.350 19.014 1.00 95.00 397 GLU A O 1
ATOM 3218 N N . ASN A 1 398 ? -27.037 5.023 19.281 1.00 94.50 398 ASN A N 1
ATOM 3219 C CA . ASN A 1 398 ? -27.111 5.487 17.894 1.00 94.50 398 ASN A CA 1
ATOM 3220 C C . ASN A 1 398 ? -26.291 4.635 16.912 1.00 94.50 398 ASN A C 1
ATOM 3222 O O . ASN A 1 398 ? -26.632 4.558 15.731 1.00 94.50 398 ASN A O 1
ATOM 3226 N N . SER A 1 399 ? -25.211 3.984 17.365 1.00 94.31 399 SER A N 1
ATOM 3227 C CA . SER A 1 399 ? -24.290 3.258 16.473 1.00 94.31 399 SER A CA 1
ATOM 3228 C C . SER A 1 399 ? -24.980 2.216 15.582 1.00 94.31 399 SER A C 1
ATOM 3230 O O . SER A 1 399 ? -24.725 2.254 14.381 1.00 94.31 399 SER A O 1
ATOM 3232 N N . PRO A 1 400 ? -25.881 1.343 16.083 1.00 93.00 400 PRO A N 1
ATOM 3233 C CA . PRO A 1 400 ? -26.555 0.352 15.241 1.00 93.00 400 PRO A CA 1
ATOM 3234 C C . PRO A 1 400 ? -27.507 0.955 14.200 1.00 93.00 400 PRO A C 1
ATOM 3236 O O . PRO A 1 400 ? -27.763 0.323 13.179 1.00 93.00 400 PRO A O 1
ATOM 3239 N N . GLU A 1 401 ? -28.043 2.157 14.438 1.00 92.25 401 GLU A N 1
ATOM 3240 C CA . GLU A 1 401 ? -28.906 2.843 13.469 1.00 92.25 401 GLU A CA 1
ATOM 3241 C C . GLU A 1 401 ? -28.086 3.549 12.382 1.00 92.25 401 GLU A C 1
ATOM 3243 O O . GLU A 1 401 ? -28.416 3.458 11.200 1.00 92.25 401 GLU A O 1
ATOM 3248 N N . ILE A 1 402 ? -27.000 4.229 12.769 1.00 90.25 402 ILE A N 1
ATOM 3249 C CA . ILE A 1 402 ? -26.118 4.952 11.837 1.00 90.25 402 ILE A CA 1
ATOM 3250 C C . ILE A 1 402 ? -25.283 3.964 11.013 1.00 90.25 402 ILE A C 1
ATOM 3252 O O . ILE A 1 402 ? -25.055 4.170 9.821 1.00 90.25 402 ILE A O 1
ATOM 3256 N N . ARG A 1 403 ? -24.782 2.912 11.663 1.00 91.44 403 ARG A N 1
ATOM 3257 C CA . ARG A 1 403 ? -23.816 1.951 11.122 1.00 91.44 403 ARG A CA 1
ATOM 3258 C C . ARG A 1 403 ? -24.279 0.532 11.467 1.00 91.44 403 ARG A C 1
ATOM 3260 O O . ARG A 1 403 ? -23.724 -0.099 12.363 1.00 91.44 403 ARG A O 1
ATOM 3267 N N . PRO A 1 404 ? -25.327 0.033 10.791 1.00 93.50 404 PRO A N 1
ATOM 3268 C CA . PRO A 1 404 ? -25.911 -1.259 11.120 1.00 93.50 404 PRO A CA 1
ATOM 3269 C C . PRO A 1 404 ? -24.902 -2.390 10.940 1.00 93.50 404 PRO A C 1
ATOM 3271 O O . PRO A 1 404 ? -24.086 -2.376 10.021 1.00 93.50 404 PRO A O 1
ATOM 3274 N N . VAL A 1 405 ? -24.986 -3.384 11.822 1.00 95.00 405 VAL A N 1
ATOM 3275 C CA . VAL A 1 405 ? -24.149 -4.583 11.754 1.00 95.00 405 VAL A CA 1
ATOM 3276 C C . VAL A 1 405 ? -24.465 -5.356 10.476 1.00 95.00 405 VAL A C 1
ATOM 3278 O O . VAL A 1 405 ? -25.628 -5.599 10.150 1.00 95.00 405 VAL A O 1
ATOM 3281 N N . VAL A 1 406 ? -23.417 -5.802 9.791 1.00 94.56 406 VAL A N 1
ATOM 3282 C CA . VAL A 1 406 ? -23.484 -6.754 8.685 1.00 94.56 406 VAL A CA 1
ATOM 3283 C C . VAL A 1 406 ? -22.696 -7.996 9.090 1.00 94.56 406 VAL A C 1
ATOM 3285 O O . VAL A 1 406 ? -21.507 -7.889 9.373 1.00 94.56 406 VAL A O 1
ATOM 3288 N N . ILE A 1 407 ? -23.354 -9.161 9.128 1.00 95.31 407 ILE A N 1
ATOM 3289 C CA . ILE A 1 407 ? -22.713 -10.464 9.371 1.00 95.31 407 ILE A CA 1
ATOM 3290 C C . ILE A 1 407 ? -22.969 -11.358 8.162 1.00 95.31 407 ILE A C 1
ATOM 3292 O O . ILE A 1 407 ? -24.112 -11.755 7.917 1.00 95.31 407 ILE A O 1
ATOM 3296 N N . MET A 1 408 ? -21.910 -11.678 7.427 1.00 93.38 408 MET A N 1
ATOM 3297 C CA . MET A 1 408 ? -21.965 -12.478 6.202 1.00 93.38 408 MET A CA 1
ATOM 3298 C C . MET A 1 408 ? -21.137 -13.743 6.369 1.00 93.38 408 MET A C 1
ATOM 3300 O O . MET A 1 408 ? -20.058 -13.706 6.957 1.00 93.38 408 MET A O 1
ATOM 3304 N N . GLY A 1 409 ? -21.636 -14.864 5.861 1.00 92.56 409 GLY A N 1
ATOM 3305 C CA . GLY A 1 409 ? -20.830 -16.077 5.745 1.00 92.56 409 GLY A CA 1
ATOM 3306 C C . GLY A 1 409 ? -19.727 -15.910 4.697 1.00 92.56 409 GLY A C 1
ATOM 3307 O O . GLY A 1 409 ? -19.869 -15.123 3.759 1.00 92.56 409 GLY A O 1
ATOM 3308 N N . MET A 1 410 ? -18.613 -16.629 4.828 1.00 88.69 410 MET A N 1
ATOM 3309 C CA . MET A 1 410 ? -17.519 -16.528 3.857 1.00 88.69 410 MET A CA 1
ATOM 3310 C C . MET A 1 410 ? -17.955 -16.981 2.454 1.00 88.69 410 MET A C 1
ATOM 3312 O O . MET A 1 410 ? -17.517 -16.407 1.455 1.00 88.69 410 MET A O 1
ATOM 3316 N N . ASN A 1 411 ? -18.864 -17.956 2.353 1.00 86.69 411 ASN A N 1
ATOM 3317 C CA . ASN A 1 411 ? -19.441 -18.334 1.063 1.00 86.69 411 ASN A CA 1
ATOM 3318 C C . ASN A 1 411 ? -20.300 -17.211 0.471 1.00 86.69 411 ASN A C 1
ATOM 3320 O O . ASN A 1 411 ? -20.224 -16.962 -0.733 1.00 86.69 411 ASN A O 1
ATOM 3324 N N . GLU A 1 412 ? -21.075 -16.504 1.302 1.00 87.50 412 GLU A N 1
ATOM 3325 C CA . GLU A 1 412 ? -21.847 -15.325 0.883 1.00 87.50 412 GLU A CA 1
ATOM 3326 C C . GLU A 1 412 ? -20.918 -14.226 0.329 1.00 87.50 412 GLU A C 1
ATOM 3328 O O . GLU A 1 412 ? -21.165 -13.720 -0.768 1.00 87.50 412 GLU A O 1
ATOM 3333 N N . VAL A 1 413 ? -19.806 -13.932 1.017 1.00 86.38 413 VAL A N 1
ATOM 3334 C CA . VAL A 1 413 ? -18.799 -12.945 0.576 1.00 86.38 413 VAL A CA 1
ATOM 3335 C C . VAL A 1 413 ? -18.140 -13.357 -0.745 1.00 86.38 413 VAL A C 1
ATOM 3337 O O . VAL A 1 413 ? -18.073 -12.556 -1.679 1.00 86.38 413 VAL A O 1
ATOM 3340 N N . MET A 1 414 ? -17.697 -14.614 -0.874 1.00 84.50 414 MET A N 1
ATOM 3341 C CA . MET A 1 414 ? -17.098 -15.121 -2.117 1.00 84.50 414 MET A CA 1
ATOM 3342 C C . MET A 1 414 ? -18.071 -15.043 -3.299 1.00 84.50 414 MET A C 1
ATOM 3344 O O . MET A 1 414 ? -17.678 -14.669 -4.407 1.00 84.50 414 MET A O 1
ATOM 3348 N N . LYS A 1 415 ? -19.350 -15.359 -3.069 1.00 84.50 415 LYS A N 1
ATOM 3349 C CA . LYS A 1 415 ? -20.403 -15.284 -4.087 1.00 84.50 415 LYS A CA 1
ATOM 3350 C C . LYS A 1 415 ? -20.667 -13.846 -4.536 1.00 84.50 415 LYS A C 1
ATOM 3352 O O . LYS A 1 415 ? -20.907 -13.627 -5.724 1.00 84.50 415 LYS A O 1
ATOM 3357 N N . GLU A 1 416 ? -20.600 -12.877 -3.624 1.00 84.38 416 GLU A N 1
ATOM 3358 C CA . GLU A 1 416 ? -20.723 -11.451 -3.946 1.00 84.38 416 GLU A CA 1
ATOM 3359 C C . GLU A 1 416 ? -19.523 -10.943 -4.761 1.00 84.38 416 GLU A C 1
ATOM 3361 O O . GLU A 1 416 ? -19.717 -10.256 -5.762 1.00 84.38 416 GLU A O 1
ATOM 3366 N N . MET A 1 417 ? -18.296 -11.332 -4.394 1.00 79.25 417 MET A N 1
ATOM 3367 C CA . MET A 1 417 ? -17.071 -10.885 -5.073 1.00 79.25 417 MET A CA 1
ATOM 3368 C C . MET A 1 417 ? -16.877 -11.501 -6.465 1.00 79.25 417 MET A C 1
ATOM 3370 O O . MET A 1 417 ? -16.498 -10.799 -7.399 1.00 79.25 417 MET A O 1
ATOM 3374 N N . MET A 1 418 ? -17.105 -12.808 -6.617 1.00 81.12 418 MET A N 1
ATOM 3375 C CA . MET A 1 418 ? -16.861 -13.524 -7.880 1.00 81.12 418 MET A CA 1
ATOM 3376 C C . MET A 1 418 ? -18.070 -13.508 -8.826 1.00 81.12 418 MET A C 1
ATOM 3378 O O . MET A 1 418 ? -17.938 -13.793 -10.016 1.00 81.12 418 MET A O 1
ATOM 3382 N N . GLY A 1 419 ? -19.253 -13.181 -8.303 1.00 84.00 419 GLY A N 1
ATOM 3383 C CA . GLY A 1 419 ? -20.521 -13.302 -9.006 1.00 84.00 419 GLY A CA 1
ATOM 3384 C C . GLY A 1 419 ? -21.070 -14.740 -9.008 1.00 84.00 419 GLY A C 1
ATOM 3385 O O . GLY A 1 419 ? -20.318 -15.717 -8.939 1.00 84.00 419 GLY A O 1
ATOM 3386 N N . PRO A 1 420 ? -22.402 -14.903 -9.115 1.00 79.56 420 PRO A N 1
ATOM 3387 C CA . PRO A 1 420 ? -23.063 -16.197 -8.935 1.00 79.56 420 PRO A CA 1
ATOM 3388 C C . PRO A 1 420 ? -22.657 -17.246 -9.980 1.00 79.56 420 PRO A C 1
ATOM 3390 O O . PRO A 1 420 ? -22.547 -18.420 -9.645 1.00 79.56 420 PRO A O 1
ATOM 3393 N N . GLU A 1 421 ? -22.389 -16.832 -11.222 1.00 79.81 421 GLU A N 1
ATOM 3394 C CA . GLU A 1 421 ? -22.019 -17.740 -12.320 1.00 79.81 421 GLU A CA 1
ATOM 3395 C C . GLU A 1 421 ? -20.646 -18.395 -12.102 1.00 79.81 421 GLU A C 1
ATOM 3397 O O . GLU A 1 421 ? -20.479 -19.590 -12.342 1.00 79.81 421 GLU A O 1
ATOM 3402 N N . VAL A 1 422 ? -19.665 -17.623 -11.619 1.00 77.81 422 VAL A N 1
ATOM 3403 C CA . VAL A 1 422 ? -18.311 -18.120 -11.325 1.00 77.81 422 VAL A CA 1
ATOM 3404 C C . VAL A 1 422 ? -18.321 -18.959 -10.049 1.00 77.81 422 VAL A C 1
ATOM 3406 O O . VAL A 1 422 ? -17.688 -20.010 -10.004 1.00 77.81 422 VAL A O 1
ATOM 3409 N N . TYR A 1 423 ? -19.089 -18.547 -9.037 1.00 79.44 423 TYR A N 1
ATOM 3410 C CA . TYR A 1 423 ? -19.226 -19.289 -7.784 1.00 79.44 423 TYR A CA 1
ATOM 3411 C C . TYR A 1 423 ? -19.815 -20.697 -7.994 1.00 79.44 423 TYR A C 1
ATOM 3413 O O . TYR A 1 423 ? -19.283 -21.673 -7.465 1.00 79.44 423 TYR A O 1
ATOM 3421 N N . GLU A 1 424 ? -20.849 -20.843 -8.834 1.00 77.88 424 GLU A N 1
ATOM 3422 C CA . GLU A 1 424 ? -21.421 -22.158 -9.176 1.00 77.88 424 GLU A CA 1
ATOM 3423 C C . GLU A 1 424 ? -20.388 -23.108 -9.817 1.00 77.88 424 GLU A C 1
ATOM 3425 O O . GLU A 1 424 ? -20.468 -24.328 -9.646 1.00 77.88 424 GLU A O 1
ATOM 3430 N N . MET A 1 425 ? -19.376 -22.571 -10.508 1.00 81.38 425 MET A N 1
ATOM 3431 C CA . MET A 1 425 ? -18.315 -23.356 -11.146 1.00 81.38 425 MET A CA 1
ATOM 3432 C C . MET A 1 425 ? -17.350 -24.006 -10.138 1.00 81.38 425 MET A C 1
ATOM 3434 O O . MET A 1 425 ? -16.757 -25.038 -10.457 1.00 81.38 425 MET A O 1
ATOM 3438 N N . PHE A 1 426 ? -17.236 -23.472 -8.915 1.00 78.44 426 PHE A N 1
ATOM 3439 C CA . PHE A 1 426 ? -16.457 -24.085 -7.828 1.00 78.44 426 PHE A CA 1
ATOM 3440 C C . PHE A 1 426 ? -17.125 -25.339 -7.242 1.00 78.44 426 PHE A C 1
ATOM 3442 O O . PHE A 1 426 ? -16.484 -26.094 -6.511 1.00 78.44 426 PHE A O 1
ATOM 3449 N N . GLY A 1 427 ? -18.399 -25.595 -7.568 1.00 77.81 427 GLY A N 1
ATOM 3450 C CA . GLY A 1 427 ? -19.119 -26.790 -7.126 1.00 77.81 427 GLY A CA 1
ATOM 3451 C C . GLY A 1 427 ? -19.391 -26.841 -5.619 1.00 77.81 427 GLY A C 1
ATOM 3452 O O . GLY A 1 427 ? -19.650 -27.927 -5.096 1.00 77.81 427 GLY A O 1
ATOM 3453 N N . ILE A 1 428 ? -19.328 -25.699 -4.924 1.00 75.75 428 ILE A N 1
ATOM 3454 C CA . ILE A 1 428 ? -19.701 -25.588 -3.510 1.00 75.75 428 ILE A CA 1
ATOM 3455 C C . ILE A 1 428 ? -21.236 -25.640 -3.422 1.00 75.75 428 ILE A C 1
ATOM 3457 O O . ILE A 1 428 ? -21.906 -24.853 -4.093 1.00 75.75 428 ILE A O 1
ATOM 3461 N N . PRO A 1 429 ? -21.821 -26.572 -2.650 1.00 75.12 429 PRO A N 1
ATOM 3462 C CA . PRO A 1 429 ? -23.268 -26.628 -2.462 1.00 75.12 429 PRO A CA 1
ATOM 3463 C C . PRO A 1 429 ? -23.806 -25.348 -1.807 1.00 75.12 429 PRO A C 1
ATOM 3465 O O . PRO A 1 429 ? -23.218 -24.866 -0.844 1.00 75.12 429 PRO A O 1
ATOM 3468 N N . ASP A 1 430 ? -24.960 -24.845 -2.263 1.00 70.94 430 ASP A N 1
ATOM 3469 C CA . ASP A 1 430 ? -25.635 -23.682 -1.649 1.00 70.94 430 ASP A CA 1
ATOM 3470 C C . ASP A 1 430 ? -26.031 -23.920 -0.169 1.00 70.94 430 ASP A C 1
ATOM 3472 O O . ASP A 1 430 ? -26.362 -22.973 0.539 1.00 70.94 430 ASP A O 1
ATOM 3476 N N . ASP A 1 431 ? -26.043 -25.174 0.297 1.00 75.44 431 ASP A N 1
ATOM 3477 C CA . ASP A 1 431 ? -26.338 -25.585 1.675 1.00 75.44 431 ASP A CA 1
ATOM 3478 C C . ASP A 1 431 ? -25.091 -25.979 2.487 1.00 75.44 431 ASP A C 1
ATOM 3480 O O . ASP A 1 431 ? -25.223 -26.574 3.559 1.00 75.44 431 ASP A O 1
ATOM 3484 N N . ALA A 1 432 ? -23.887 -25.672 1.993 1.00 77.38 432 ALA A N 1
ATOM 3485 C CA . ALA A 1 432 ? -22.655 -25.894 2.739 1.00 77.38 432 ALA A CA 1
ATOM 3486 C C . ALA A 1 432 ? -22.658 -25.100 4.058 1.00 77.38 432 ALA A C 1
ATOM 3488 O O . ALA A 1 432 ? -23.002 -23.918 4.086 1.00 77.38 432 ALA A O 1
ATOM 3489 N N . GLU A 1 433 ? -22.264 -25.752 5.156 1.00 79.12 433 GLU A N 1
ATOM 3490 C CA . GLU A 1 433 ? -22.107 -25.074 6.445 1.00 79.12 433 GLU A CA 1
ATOM 3491 C C . GLU A 1 433 ? -20.978 -24.037 6.364 1.00 79.12 433 GLU A C 1
ATOM 3493 O O . GLU A 1 433 ? -19.875 -24.326 5.897 1.00 79.12 433 GLU A O 1
ATOM 3498 N N . GLU A 1 434 ? -21.266 -22.824 6.829 1.00 85.12 434 GLU A N 1
ATOM 3499 C CA . GLU A 1 434 ? -20.295 -21.736 6.905 1.00 85.12 434 GLU A CA 1
ATOM 3500 C C . GLU A 1 434 ? -19.289 -22.010 8.026 1.00 85.12 434 GLU A C 1
ATOM 3502 O O . GLU A 1 434 ? -19.653 -22.159 9.195 1.00 85.12 434 GLU A O 1
ATOM 3507 N N . THR A 1 435 ? -18.007 -22.047 7.676 1.00 85.75 435 THR A N 1
ATOM 3508 C CA . THR A 1 435 ? -16.912 -22.281 8.630 1.00 85.75 435 THR A CA 1
ATOM 3509 C C . THR A 1 435 ? -16.372 -20.990 9.240 1.00 85.75 435 THR A C 1
ATOM 3511 O O . THR A 1 435 ? -15.611 -21.030 10.202 1.00 85.75 435 THR A O 1
ATOM 3514 N N . MET A 1 436 ? -16.716 -19.842 8.658 1.00 92.12 436 MET A N 1
ATOM 3515 C CA . MET A 1 436 ? -16.238 -18.526 9.062 1.00 92.12 436 MET A CA 1
ATOM 3516 C C . MET A 1 436 ? -17.226 -17.462 8.595 1.00 92.12 436 MET A C 1
ATOM 3518 O O . MET A 1 436 ? -17.810 -17.580 7.518 1.00 92.12 436 MET A O 1
ATOM 3522 N N . TYR A 1 437 ? -17.373 -16.411 9.392 1.00 95.75 437 TYR A N 1
ATOM 3523 C CA . TYR A 1 437 ? -18.217 -15.266 9.082 1.00 95.75 437 TYR A CA 1
ATOM 3524 C C . TYR A 1 437 ? -17.402 -13.980 9.172 1.00 95.75 437 TYR A C 1
ATOM 3526 O O . TYR A 1 437 ? -16.485 -13.873 9.983 1.00 95.75 437 TYR A O 1
ATOM 3534 N N . VAL A 1 438 ? -17.768 -12.994 8.367 1.00 96.19 438 VAL A N 1
ATOM 3535 C CA . VAL A 1 438 ? -17.225 -11.639 8.400 1.00 96.19 438 VAL A CA 1
ATOM 3536 C C . VAL A 1 438 ? -18.260 -10.732 9.051 1.00 96.19 438 VAL A C 1
ATOM 3538 O O . VAL A 1 438 ? -19.420 -10.717 8.633 1.00 96.19 438 VAL A O 1
ATOM 3541 N N . ALA A 1 439 ? -17.848 -9.974 10.065 1.00 96.81 439 ALA A N 1
ATOM 3542 C CA . ALA A 1 439 ? -18.660 -8.938 10.683 1.00 96.81 439 ALA A CA 1
ATOM 3543 C C . ALA A 1 439 ? -18.059 -7.548 10.424 1.00 96.81 439 ALA A C 1
ATOM 3545 O O . ALA A 1 439 ? -16.897 -7.277 10.737 1.00 96.81 439 ALA A O 1
ATOM 3546 N N . THR A 1 440 ? -18.869 -6.668 9.841 1.00 95.06 440 THR A N 1
ATOM 3547 C CA . THR A 1 440 ? -18.491 -5.305 9.443 1.00 95.06 440 THR A CA 1
ATOM 3548 C C . THR A 1 440 ? -19.731 -4.394 9.398 1.00 95.06 440 THR A C 1
ATOM 3550 O O . THR A 1 440 ? -20.776 -4.716 9.969 1.00 95.06 440 THR A O 1
ATOM 3553 N N . VAL A 1 441 ? -19.624 -3.246 8.733 1.00 92.56 441 VAL A N 1
ATOM 3554 C CA . VAL A 1 441 ? -20.701 -2.287 8.447 1.00 92.56 441 VAL A CA 1
ATOM 3555 C C . VAL A 1 441 ? -20.804 -2.052 6.927 1.00 92.56 441 VAL A C 1
ATOM 3557 O O . VAL A 1 441 ? -19.862 -2.379 6.204 1.00 92.56 441 VAL A O 1
ATOM 3560 N N . PRO A 1 442 ? -21.897 -1.463 6.399 1.00 88.75 442 PRO A N 1
ATOM 3561 C CA . PRO A 1 442 ? -22.110 -1.353 4.952 1.00 88.75 442 PRO A CA 1
ATOM 3562 C C . PRO A 1 442 ? -21.025 -0.590 4.181 1.00 88.75 442 PRO A C 1
ATOM 3564 O O . PRO A 1 442 ? -20.734 -0.947 3.045 1.00 88.75 442 PRO A O 1
ATOM 3567 N N . ASP A 1 443 ? -20.426 0.442 4.787 1.00 83.88 443 ASP A N 1
ATOM 3568 C CA . ASP A 1 443 ? -19.356 1.240 4.167 1.00 83.88 443 ASP A CA 1
ATOM 3569 C C . ASP A 1 443 ? -17.961 0.601 4.298 1.00 83.88 443 ASP A C 1
ATOM 3571 O O . ASP A 1 443 ? -16.988 1.160 3.798 1.00 83.88 443 ASP A O 1
ATOM 3575 N N . LYS A 1 444 ? -17.860 -0.562 4.965 1.00 87.19 444 LYS A N 1
ATOM 3576 C CA . LYS A 1 444 ? -16.627 -1.335 5.201 1.00 87.19 444 LYS A CA 1
ATOM 3577 C C . LYS A 1 444 ? -15.474 -0.519 5.806 1.00 87.19 444 LYS A C 1
ATOM 3579 O O . LYS A 1 444 ? -14.324 -0.931 5.732 1.00 87.19 444 LYS A O 1
ATOM 3584 N N . ASN A 1 445 ? -15.759 0.626 6.426 1.00 85.38 445 ASN A N 1
ATOM 3585 C CA . ASN A 1 445 ? -14.754 1.520 6.997 1.00 85.38 445 ASN A CA 1
ATOM 3586 C C . ASN A 1 445 ? -14.855 1.480 8.517 1.00 85.38 445 ASN A C 1
ATOM 3588 O O . ASN A 1 445 ? -15.920 1.781 9.036 1.00 85.38 445 ASN A O 1
ATOM 3592 N N . SER A 1 446 ? -13.793 1.138 9.250 1.00 88.38 446 SER A N 1
ATOM 3593 C CA . SER A 1 446 ? -13.803 1.010 10.721 1.00 88.38 446 SER A CA 1
ATOM 3594 C C . SER A 1 446 ? -14.950 0.125 11.258 1.00 88.38 446 SER A C 1
ATOM 3596 O O . SER A 1 446 ? -15.618 0.469 12.246 1.00 88.38 446 SER A O 1
ATOM 3598 N N . GLY A 1 447 ? -15.289 -0.952 10.544 1.00 91.62 447 GLY A N 1
ATOM 3599 C CA . GLY A 1 447 ? -16.422 -1.830 10.842 1.00 91.62 447 GLY A CA 1
ATOM 3600 C C . GLY A 1 447 ? -16.186 -2.809 11.986 1.00 91.62 447 GLY A C 1
ATOM 3601 O O . GLY A 1 447 ? -17.159 -3.263 12.579 1.00 91.62 447 GLY A O 1
ATOM 3602 N N . ALA A 1 448 ? -14.940 -3.043 12.410 1.00 94.50 448 ALA A N 1
ATOM 3603 C CA . ALA A 1 448 ? -14.648 -3.854 13.596 1.00 94.50 448 ALA A CA 1
ATOM 3604 C C . ALA A 1 448 ? -15.293 -3.291 14.879 1.00 94.50 448 ALA A C 1
ATOM 3606 O O . ALA A 1 448 ? -15.501 -4.014 15.853 1.00 94.50 448 ALA A O 1
ATOM 3607 N N . GLY A 1 449 ? -15.681 -2.009 14.864 1.00 93.00 449 GLY A N 1
ATOM 3608 C CA . GLY A 1 449 ? -16.392 -1.350 15.957 1.00 93.00 449 GLY A CA 1
ATOM 3609 C C . GLY A 1 449 ? -17.739 -1.974 16.335 1.00 93.00 449 GLY A C 1
ATOM 3610 O O . GLY A 1 449 ? -18.214 -1.715 17.441 1.00 93.00 449 GLY A O 1
ATOM 3611 N N . VAL A 1 450 ? -18.328 -2.829 15.486 1.00 96.00 450 VAL A N 1
ATOM 3612 C CA . VAL A 1 450 ? -19.549 -3.591 15.818 1.00 96.00 450 VAL A CA 1
ATOM 3613 C C . VAL A 1 450 ? -19.384 -4.448 17.074 1.00 96.00 450 VAL A C 1
ATOM 3615 O O . VAL A 1 450 ? -20.357 -4.669 17.788 1.00 96.00 450 VAL A O 1
ATOM 3618 N N . ILE A 1 451 ? -18.150 -4.844 17.411 1.00 95.56 451 ILE A N 1
ATOM 3619 C CA . ILE A 1 451 ? -17.830 -5.616 18.618 1.00 95.56 451 ILE A CA 1
ATOM 3620 C C . ILE A 1 451 ? -18.266 -4.917 19.916 1.00 95.56 451 ILE A C 1
ATOM 3622 O O . ILE A 1 451 ? -18.551 -5.577 20.912 1.00 95.56 451 ILE A O 1
ATOM 3626 N N . ALA A 1 452 ? -18.338 -3.583 19.905 1.00 95.12 452 ALA A N 1
ATOM 3627 C CA . ALA A 1 452 ? -18.739 -2.782 21.055 1.00 95.12 452 ALA A CA 1
ATOM 3628 C C . ALA A 1 452 ? -20.266 -2.625 21.182 1.00 95.12 452 ALA A C 1
ATOM 3630 O O . ALA A 1 452 ? -20.737 -2.049 22.164 1.00 95.12 452 ALA A O 1
ATOM 3631 N N . TYR A 1 453 ? -21.050 -3.086 20.201 1.00 95.06 453 TYR A N 1
ATOM 3632 C CA . TYR A 1 453 ? -22.499 -2.895 20.205 1.00 95.06 453 TYR A CA 1
ATOM 3633 C C . TYR A 1 453 ? -23.141 -3.848 21.208 1.00 95.06 453 TYR A C 1
ATOM 3635 O O . TYR A 1 453 ? -22.782 -5.020 21.302 1.00 95.06 453 TYR A O 1
ATOM 3643 N N . GLN A 1 454 ? -24.136 -3.347 21.938 1.00 88.81 454 GLN A N 1
ATOM 3644 C CA . GLN A 1 454 ? -24.698 -4.050 23.090 1.00 88.81 454 GLN A CA 1
ATOM 3645 C C . GLN A 1 454 ? -25.293 -5.426 22.747 1.00 88.81 454 GLN A C 1
ATOM 3647 O O . GLN A 1 454 ? -25.167 -6.349 23.544 1.00 88.81 454 GLN A O 1
ATOM 3652 N N . GLU A 1 455 ? -25.919 -5.564 21.578 1.00 91.12 455 GLU A N 1
ATOM 3653 C CA . GLU A 1 455 ? -26.580 -6.805 21.145 1.00 91.12 455 GLU A CA 1
ATOM 3654 C C . GLU A 1 455 ? -25.771 -7.593 20.106 1.00 91.12 455 GLU A C 1
ATOM 3656 O O . GLU A 1 455 ? -26.203 -8.658 19.670 1.00 91.12 455 GLU A O 1
ATOM 3661 N N . PHE A 1 456 ? -24.599 -7.098 19.692 1.00 95.75 456 PHE A N 1
ATOM 3662 C CA . PHE A 1 456 ? -23.843 -7.708 18.597 1.00 95.75 456 PHE A CA 1
ATOM 3663 C C . PHE A 1 456 ? -23.448 -9.151 18.898 1.00 95.75 456 PHE A C 1
ATOM 3665 O O . PHE A 1 456 ? -23.626 -10.016 18.048 1.00 95.75 456 PHE A O 1
ATOM 3672 N N . MET A 1 457 ? -22.949 -9.422 20.105 1.00 95.81 457 MET A N 1
ATOM 3673 C CA . MET A 1 457 ? -22.465 -10.760 20.448 1.00 95.81 457 MET A CA 1
ATOM 3674 C C . MET A 1 457 ? -23.583 -11.807 20.440 1.00 95.81 457 MET A C 1
ATOM 3676 O O . MET A 1 457 ? -23.379 -12.917 19.957 1.00 95.81 457 MET A O 1
ATOM 3680 N N . ASP A 1 458 ? -24.776 -11.440 20.914 1.00 93.50 458 ASP A N 1
ATOM 3681 C CA . ASP A 1 458 ? -25.944 -12.321 20.893 1.00 93.50 458 ASP A CA 1
ATOM 3682 C C . ASP A 1 458 ? -26.441 -12.546 19.455 1.00 93.50 458 ASP A C 1
ATOM 3684 O O . ASP A 1 458 ? -26.695 -13.682 19.056 1.00 93.50 458 ASP A O 1
ATOM 3688 N N . GLN A 1 459 ? -26.502 -11.487 18.639 1.00 94.00 459 GLN A N 1
ATOM 3689 C CA . GLN A 1 459 ? -26.863 -11.584 17.217 1.00 94.00 459 GLN A CA 1
ATOM 3690 C C . GLN A 1 459 ? -25.860 -12.442 16.429 1.00 94.00 459 GLN A C 1
ATOM 3692 O O . GLN A 1 459 ? -26.246 -13.266 15.597 1.00 94.00 459 GLN A O 1
ATOM 3697 N N . ALA A 1 460 ? -24.568 -12.284 16.718 1.00 95.94 460 ALA A N 1
ATOM 3698 C CA . ALA A 1 460 ? -23.502 -13.098 16.160 1.00 95.94 460 ALA A CA 1
ATOM 3699 C C . ALA A 1 460 ? -23.632 -14.561 16.601 1.00 95.94 460 ALA A C 1
ATOM 3701 O O . ALA A 1 460 ? -23.560 -15.446 15.754 1.00 95.94 460 ALA A O 1
ATOM 3702 N N . ALA A 1 461 ? -23.914 -14.832 17.878 1.00 95.62 461 ALA A N 1
ATOM 3703 C CA . ALA A 1 461 ? -24.124 -16.191 18.379 1.00 95.62 461 ALA A CA 1
ATOM 3704 C C . ALA A 1 461 ? -25.321 -16.877 17.703 1.00 95.62 461 ALA A C 1
ATOM 3706 O O . ALA A 1 461 ? -25.241 -18.060 17.368 1.00 95.62 461 ALA A O 1
ATOM 3707 N N . GLU A 1 462 ? -26.414 -16.147 17.453 1.00 93.38 462 GLU A N 1
ATOM 3708 C CA . GLU A 1 462 ? -27.573 -16.660 16.713 1.00 93.38 462 GLU A CA 1
ATOM 3709 C C . GLU A 1 462 ? -27.231 -17.009 15.258 1.00 93.38 462 GLU A C 1
ATOM 3711 O O . GLU A 1 462 ? -27.714 -18.019 14.742 1.00 93.38 462 GLU A O 1
ATOM 3716 N N . ARG A 1 463 ? -26.393 -16.197 14.600 1.00 92.00 463 ARG A N 1
ATOM 3717 C CA . ARG A 1 463 ? -25.975 -16.413 13.207 1.00 92.00 463 ARG A CA 1
ATOM 3718 C C . ARG A 1 463 ? -24.947 -17.537 13.075 1.00 92.00 463 ARG A C 1
ATOM 3720 O O . ARG A 1 463 ? -25.081 -18.358 12.175 1.00 92.00 463 ARG A O 1
ATOM 3727 N N . VAL A 1 464 ? -23.960 -17.572 13.969 1.00 93.25 464 VAL A N 1
ATOM 3728 C CA . VAL A 1 464 ? -22.871 -18.561 14.005 1.00 93.25 464 VAL A CA 1
ATOM 3729 C C . VAL A 1 464 ? -23.355 -19.914 14.540 1.00 93.25 464 VAL A C 1
ATOM 3731 O O . VAL A 1 464 ? -22.849 -20.958 14.137 1.00 93.25 464 VAL A O 1
ATOM 3734 N N . GLY A 1 465 ? -24.365 -19.916 15.415 1.00 91.06 465 GLY A N 1
ATOM 3735 C CA . GLY A 1 465 ? -24.972 -21.126 15.970 1.00 91.06 465 GLY A CA 1
ATOM 3736 C C . GLY A 1 465 ? -24.401 -21.582 17.318 1.00 91.06 465 GLY A C 1
ATOM 3737 O O . GLY A 1 465 ? -24.528 -22.762 17.652 1.00 91.06 465 GLY A O 1
ATOM 3738 N N . GLY A 1 466 ? -23.798 -20.688 18.110 1.00 93.50 466 GLY A N 1
ATOM 3739 C CA . GLY A 1 466 ? -23.278 -21.020 19.441 1.00 93.50 466 GLY A CA 1
ATOM 3740 C C . GLY A 1 466 ? -22.132 -20.130 19.919 1.00 93.50 466 GLY A C 1
ATOM 3741 O O . GLY A 1 466 ? -22.123 -18.930 19.662 1.00 93.50 466 GLY A O 1
ATOM 3742 N N . ASP A 1 467 ? -21.194 -20.744 20.646 1.00 95.94 467 ASP A N 1
ATOM 3743 C CA . ASP A 1 467 ? -19.948 -20.116 21.101 1.00 95.94 467 ASP A CA 1
ATOM 3744 C C . ASP A 1 467 ? -19.013 -19.899 19.892 1.00 95.94 467 ASP A C 1
ATOM 3746 O O . ASP A 1 467 ? -19.026 -20.694 18.946 1.00 95.94 467 ASP A O 1
ATOM 3750 N N . PHE A 1 468 ? -18.214 -18.831 19.893 1.00 97.12 468 PHE A N 1
ATOM 3751 C CA . PHE A 1 468 ? -17.330 -18.510 18.766 1.00 97.12 468 PHE A CA 1
ATOM 3752 C C . PHE A 1 468 ? -16.091 -17.719 19.179 1.00 97.12 468 PHE A C 1
ATOM 3754 O O . PHE A 1 468 ? -16.080 -16.998 20.178 1.00 97.12 468 PHE A O 1
ATOM 3761 N N . PHE A 1 469 ? -15.047 -17.830 18.363 1.00 97.88 469 PHE A N 1
ATOM 3762 C CA . PHE A 1 469 ? -13.867 -16.982 18.422 1.00 97.88 469 PHE A CA 1
ATOM 3763 C C . PHE A 1 469 ? -14.072 -15.717 17.591 1.00 97.88 469 PHE A C 1
ATOM 3765 O O . PHE A 1 469 ? -14.676 -15.759 16.518 1.00 97.88 469 PHE A O 1
ATOM 3772 N N . VAL A 1 470 ? -13.521 -14.604 18.070 1.00 98.00 470 VAL A N 1
ATOM 3773 C CA . VAL A 1 470 ? -13.443 -13.337 17.338 1.00 98.00 470 VAL A CA 1
ATOM 3774 C C . VAL A 1 470 ? -11.986 -13.061 17.011 1.00 98.00 470 VAL A C 1
ATOM 3776 O O . VAL A 1 470 ? -11.145 -12.957 17.908 1.00 98.00 470 VAL A O 1
ATOM 3779 N N . LEU A 1 471 ? -11.696 -12.949 15.721 1.00 97.31 471 LEU A N 1
ATOM 3780 C CA . LEU A 1 471 ? -10.375 -12.668 15.183 1.00 97.31 471 LEU A CA 1
ATOM 3781 C C . LEU A 1 471 ? -10.382 -11.250 14.596 1.00 97.31 471 LEU A C 1
ATOM 3783 O O . LEU A 1 471 ? -11.156 -10.978 13.673 1.00 97.31 471 LEU A O 1
ATOM 3787 N N . PRO A 1 472 ? -9.537 -10.339 15.094 1.00 94.38 472 PRO A N 1
ATOM 3788 C CA . PRO A 1 472 ? -9.331 -9.040 14.467 1.00 94.38 472 PRO A CA 1
ATOM 3789 C C . PRO A 1 472 ? -8.653 -9.231 13.110 1.00 94.38 472 PRO A C 1
ATOM 3791 O O . PRO A 1 472 ? -7.472 -9.556 13.063 1.00 94.38 472 PRO A O 1
ATOM 3794 N N . SER A 1 473 ? -9.399 -9.048 12.019 1.00 92.44 473 SER A N 1
ATOM 3795 C CA . SER A 1 473 ? -8.817 -9.047 10.669 1.00 92.44 473 SER A CA 1
ATOM 3796 C C . SER A 1 473 ? -8.132 -7.708 10.403 1.00 92.44 473 SER A C 1
ATOM 3798 O O . SER A 1 473 ? -6.975 -7.643 10.007 1.00 92.44 473 SER A O 1
ATOM 3800 N N . SER A 1 474 ? -8.848 -6.618 10.688 1.00 92.50 474 SER A N 1
ATOM 3801 C CA . SER A 1 474 ? -8.357 -5.244 10.598 1.00 92.50 474 SER A CA 1
ATOM 3802 C C . SER A 1 474 ? -9.251 -4.316 11.429 1.00 92.50 474 SER A C 1
ATOM 3804 O O . SER A 1 474 ? -10.196 -4.754 12.087 1.00 92.50 474 SER A O 1
ATOM 3806 N N . ILE A 1 475 ? -9.008 -3.006 11.384 1.00 91.56 475 ILE A N 1
ATOM 3807 C CA . ILE A 1 475 ? -9.961 -2.005 11.892 1.00 91.56 475 ILE A CA 1
ATOM 3808 C C . ILE A 1 475 ? -11.303 -2.035 11.137 1.00 91.56 475 ILE A C 1
ATOM 3810 O O . ILE A 1 475 ? -12.332 -1.618 11.675 1.00 91.56 475 ILE A O 1
ATOM 3814 N N . ASN A 1 476 ? -11.317 -2.529 9.896 1.00 92.06 476 ASN A N 1
ATOM 3815 C CA . ASN A 1 476 ? -12.472 -2.478 9.004 1.00 92.06 476 ASN A CA 1
ATOM 3816 C C . ASN A 1 476 ? -13.447 -3.642 9.221 1.00 92.06 476 ASN A C 1
ATOM 3818 O O . ASN A 1 476 ? -14.644 -3.483 8.981 1.00 92.06 476 ASN A O 1
ATOM 3822 N N . GLU A 1 477 ? -12.977 -4.780 9.726 1.00 94.75 477 GLU A N 1
ATOM 3823 C CA . GLU A 1 477 ? -13.798 -5.977 9.915 1.00 94.75 477 GLU A CA 1
ATOM 3824 C C . GLU A 1 477 ? -13.186 -6.961 10.921 1.00 94.75 477 GLU A C 1
ATOM 3826 O O . GLU A 1 477 ? -11.976 -6.985 11.161 1.00 94.75 477 GLU A O 1
ATOM 3831 N N . ILE A 1 478 ? -14.040 -7.809 11.492 1.00 97.06 478 ILE A N 1
ATOM 3832 C CA . ILE A 1 478 ? -13.639 -8.938 12.338 1.00 97.06 478 ILE A CA 1
ATOM 3833 C C . ILE A 1 478 ? -14.158 -10.243 11.747 1.00 97.06 478 ILE A C 1
ATOM 3835 O O . ILE A 1 478 ? -15.231 -10.285 11.142 1.00 97.06 478 ILE A O 1
ATOM 3839 N N . LEU A 1 479 ? -13.409 -11.319 11.959 1.00 97.06 479 LEU A N 1
ATOM 3840 C CA . LEU A 1 479 ? -13.816 -12.665 11.581 1.00 97.06 479 LEU A CA 1
ATOM 3841 C C . LEU A 1 479 ? -14.393 -13.380 12.798 1.00 97.06 479 LEU A C 1
ATOM 3843 O O . LEU A 1 479 ? -13.843 -13.313 13.898 1.00 97.06 479 LEU A O 1
ATOM 3847 N N . LEU A 1 480 ? -15.500 -14.082 12.589 1.00 97.25 480 LEU A N 1
ATOM 3848 C CA . LEU A 1 480 ? -16.148 -14.923 13.583 1.00 97.25 480 LEU A CA 1
ATOM 3849 C C . LEU A 1 480 ? -15.965 -16.380 13.165 1.00 97.25 480 LEU A C 1
ATOM 3851 O O . LEU A 1 480 ? -16.369 -16.773 12.068 1.00 97.25 480 LEU A O 1
ATOM 3855 N N . VAL A 1 481 ? -15.357 -17.178 14.036 1.00 95.94 481 VAL A N 1
ATOM 3856 C CA . VAL A 1 481 ? -15.090 -18.600 13.789 1.00 95.94 481 VAL A CA 1
ATOM 3857 C C . VAL A 1 481 ? -15.864 -19.422 14.821 1.00 95.94 481 VAL A C 1
ATOM 3859 O O . VAL A 1 481 ? -15.622 -19.234 16.014 1.00 95.94 481 VAL A O 1
ATOM 3862 N N . PRO A 1 482 ? -16.787 -20.313 14.412 1.00 95.12 482 PRO A N 1
ATOM 3863 C CA . PRO A 1 482 ? -17.517 -21.165 15.347 1.00 95.12 482 PRO A CA 1
ATOM 3864 C C . PRO A 1 482 ? -16.567 -21.960 16.254 1.00 95.12 482 PRO A C 1
ATOM 3866 O O . PRO A 1 482 ? -15.610 -22.568 15.776 1.00 95.12 482 PRO A O 1
ATOM 3869 N N . ASP A 1 483 ? -16.851 -22.013 17.556 1.00 94.12 483 ASP A N 1
ATOM 3870 C CA . ASP A 1 483 ? -16.112 -22.863 18.494 1.00 94.12 483 ASP A CA 1
ATOM 3871 C C . ASP A 1 483 ? -16.739 -24.264 18.536 1.00 94.12 483 ASP A C 1
ATOM 3873 O O . ASP A 1 483 ? -17.550 -24.612 19.399 1.00 94.12 483 ASP A O 1
ATOM 3877 N N . ASN A 1 484 ? -16.387 -25.073 17.539 1.00 89.75 484 ASN A N 1
ATOM 3878 C CA . ASN A 1 484 ? -16.801 -26.471 17.411 1.00 89.75 484 ASN A CA 1
ATOM 3879 C C . ASN A 1 484 ? -15.728 -27.468 17.909 1.00 89.75 484 ASN A C 1
ATOM 3881 O O . ASN A 1 484 ? -15.943 -28.682 17.866 1.00 89.75 484 ASN A O 1
ATOM 3885 N N . GLY A 1 485 ? -14.596 -26.960 18.410 1.00 85.81 485 GLY A N 1
ATOM 3886 C CA . GLY A 1 485 ? -13.445 -27.742 18.864 1.00 85.81 485 GLY A CA 1
ATOM 3887 C C . GLY A 1 485 ? -12.451 -28.158 17.773 1.00 85.81 485 GLY A C 1
ATOM 3888 O O . GLY A 1 485 ? -11.493 -28.864 18.095 1.00 85.81 485 GLY A O 1
ATOM 3889 N N . ASP A 1 486 ? -12.638 -27.737 16.517 1.00 85.19 486 ASP A N 1
ATOM 3890 C CA . ASP A 1 486 ? -11.716 -28.055 15.417 1.00 85.19 486 ASP A CA 1
ATOM 3891 C C . ASP A 1 486 ? -10.428 -27.217 15.464 1.00 85.19 486 ASP A C 1
ATOM 3893 O O . ASP A 1 486 ? -9.365 -27.681 15.046 1.00 85.19 486 ASP A O 1
ATOM 3897 N N . MET A 1 487 ? -10.508 -25.994 15.995 1.00 87.88 487 MET A N 1
ATOM 3898 C CA . MET A 1 487 ? -9.386 -25.061 16.109 1.00 87.88 487 MET A CA 1
ATOM 3899 C C . MET A 1 487 ? -9.135 -24.675 17.566 1.00 87.88 487 MET A C 1
ATOM 3901 O O . MET A 1 487 ? -10.063 -24.548 18.361 1.00 87.88 487 MET A O 1
ATOM 3905 N N . THR A 1 488 ? -7.864 -24.487 17.924 1.00 91.06 488 THR A N 1
ATOM 3906 C CA . THR A 1 488 ? -7.469 -24.009 19.255 1.00 91.06 488 THR A CA 1
ATOM 3907 C C . THR A 1 488 ? -7.239 -22.502 19.244 1.00 91.06 488 THR A C 1
ATOM 3909 O O . THR A 1 488 ? -6.856 -21.934 18.217 1.00 91.06 488 THR A O 1
ATOM 3912 N N . ALA A 1 489 ? -7.401 -21.859 20.404 1.00 92.31 489 ALA A N 1
ATOM 3913 C CA . ALA A 1 489 ? -7.136 -20.431 20.565 1.00 92.31 489 ALA A CA 1
ATOM 3914 C C . ALA A 1 489 ? -5.704 -20.055 20.148 1.00 92.31 489 ALA A C 1
ATOM 3916 O O . ALA A 1 489 ? -5.508 -19.067 19.444 1.00 92.31 489 ALA A O 1
ATOM 3917 N N . ASP A 1 490 ? -4.713 -20.870 20.526 1.00 93.06 490 ASP A N 1
ATOM 3918 C CA . ASP A 1 490 ? -3.310 -20.659 20.153 1.00 93.06 490 ASP A CA 1
ATOM 3919 C C . ASP A 1 490 ? -3.095 -20.707 18.634 1.00 93.06 490 ASP A C 1
ATOM 3921 O O . ASP A 1 490 ? -2.423 -19.835 18.088 1.00 93.06 490 ASP A O 1
ATOM 3925 N N . ALA A 1 491 ? -3.698 -21.679 17.938 1.00 93.44 491 ALA A N 1
ATOM 3926 C CA . ALA A 1 491 ? -3.560 -21.800 16.487 1.00 93.44 491 ALA A CA 1
ATOM 3927 C C . ALA A 1 491 ? -4.181 -20.598 15.761 1.00 93.44 491 ALA A C 1
ATOM 3929 O O . ALA A 1 491 ? -3.572 -20.045 14.847 1.00 93.44 491 ALA A O 1
ATOM 3930 N N . LEU A 1 492 ? -5.364 -20.158 16.203 1.00 95.00 492 LEU A N 1
ATOM 3931 C CA . LEU A 1 492 ? -6.015 -18.958 15.674 1.00 95.00 492 LEU A CA 1
ATOM 3932 C C . LEU A 1 492 ? -5.178 -17.703 15.949 1.00 95.00 492 LEU A C 1
ATOM 3934 O O . LEU A 1 492 ? -5.046 -16.850 15.076 1.00 95.00 492 LEU A O 1
ATOM 3938 N N . ARG A 1 493 ? -4.568 -17.593 17.135 1.00 95.56 493 ARG A N 1
ATOM 3939 C CA . ARG A 1 493 ? -3.718 -16.448 17.487 1.00 95.56 493 ARG A CA 1
ATOM 3940 C C . ARG A 1 493 ? -2.453 -16.389 16.643 1.00 95.56 493 ARG A C 1
ATOM 3942 O O . ARG A 1 493 ? -2.057 -15.307 16.221 1.00 95.56 493 ARG A O 1
ATOM 3949 N N . ASP A 1 494 ? -1.827 -17.532 16.389 1.00 94.50 494 ASP A N 1
ATOM 3950 C CA . ASP A 1 494 ? -0.653 -17.601 15.522 1.00 94.50 494 ASP A CA 1
ATOM 3951 C C . ASP A 1 494 ? -1.012 -17.234 14.072 1.00 94.50 494 ASP A C 1
ATOM 3953 O O . ASP A 1 494 ? -0.245 -16.525 13.424 1.00 94.50 494 ASP A O 1
ATOM 3957 N N . MET A 1 495 ? -2.205 -17.616 13.594 1.00 93.25 495 MET A N 1
ATOM 3958 C CA . MET A 1 495 ? -2.716 -17.171 12.292 1.00 93.25 495 MET A CA 1
ATOM 3959 C C . MET A 1 495 ? -2.916 -15.653 12.229 1.00 93.25 495 MET A C 1
ATOM 3961 O O . MET A 1 495 ? -2.430 -15.029 11.290 1.00 93.25 495 MET A O 1
ATOM 3965 N N . VAL A 1 496 ? -3.583 -15.049 13.222 1.00 95.06 496 VAL A N 1
ATOM 3966 C CA . VAL A 1 496 ? -3.797 -13.588 13.265 1.00 95.06 496 VAL A CA 1
ATOM 3967 C C . VAL A 1 496 ? -2.460 -12.846 13.241 1.00 95.06 496 VAL A C 1
ATOM 3969 O O . VAL A 1 496 ? -2.286 -11.918 12.457 1.00 95.06 496 VAL A O 1
ATOM 3972 N N . LYS A 1 497 ? -1.479 -13.294 14.033 1.00 93.75 497 LYS A N 1
ATOM 3973 C CA . LYS A 1 497 ? -0.135 -12.697 14.061 1.00 93.75 497 LYS A CA 1
ATOM 3974 C C . LYS A 1 497 ? 0.592 -12.782 12.725 1.00 93.75 497 LYS A C 1
ATOM 3976 O O . LYS A 1 497 ? 1.241 -11.817 12.331 1.00 93.75 497 LYS A O 1
ATOM 3981 N N . ASP A 1 498 ? 0.523 -13.929 12.053 1.00 93.06 498 ASP A N 1
ATOM 3982 C CA . ASP A 1 498 ? 1.202 -14.129 10.770 1.00 93.06 498 ASP A CA 1
ATOM 3983 C C . ASP A 1 498 ? 0.598 -13.239 9.675 1.00 93.06 498 ASP A C 1
ATOM 3985 O O . ASP A 1 498 ? 1.335 -12.561 8.959 1.00 93.06 498 ASP A O 1
ATOM 3989 N N . VAL A 1 499 ? -0.737 -13.171 9.608 1.00 91.38 499 VAL A N 1
ATOM 3990 C CA . VAL A 1 499 ? -1.466 -12.309 8.664 1.00 91.38 499 VAL A CA 1
ATOM 3991 C C . VAL A 1 499 ? -1.194 -10.834 8.954 1.00 91.38 499 VAL A C 1
ATOM 3993 O O . VAL A 1 499 ? -0.812 -10.098 8.046 1.00 91.38 499 VAL A O 1
ATOM 3996 N N . ASN A 1 500 ? -1.285 -10.405 10.218 1.00 90.31 500 ASN A N 1
ATOM 3997 C CA . ASN A 1 500 ? -0.968 -9.030 10.603 1.00 90.31 500 ASN A CA 1
ATOM 3998 C C . ASN A 1 500 ? 0.460 -8.643 10.208 1.00 90.31 500 ASN A C 1
ATOM 4000 O O . ASN A 1 500 ? 0.686 -7.525 9.756 1.00 90.31 500 ASN A O 1
ATOM 4004 N N . ALA A 1 501 ? 1.431 -9.545 10.370 1.00 89.31 501 ALA A N 1
ATOM 4005 C CA . ALA A 1 501 ? 2.829 -9.259 10.074 1.00 89.31 501 ALA A CA 1
ATOM 4006 C C . ALA A 1 501 ? 3.131 -9.131 8.572 1.00 89.31 501 ALA A C 1
ATOM 4008 O O . ALA A 1 501 ? 4.026 -8.360 8.221 1.00 89.31 501 ALA A O 1
ATOM 4009 N N . LYS A 1 502 ? 2.425 -9.879 7.715 1.00 88.44 502 LYS A N 1
ATOM 4010 C CA . LYS A 1 502 ? 2.733 -9.997 6.280 1.00 88.44 502 LYS A CA 1
ATOM 4011 C C . LYS A 1 502 ? 1.808 -9.191 5.375 1.00 88.44 502 LYS A C 1
ATOM 4013 O O . LYS A 1 502 ? 2.288 -8.604 4.415 1.00 88.44 502 LYS A O 1
ATOM 4018 N N . GLU A 1 503 ? 0.518 -9.150 5.697 1.00 88.31 503 GLU A N 1
ATOM 4019 C CA . GLU A 1 503 ? -0.527 -8.713 4.760 1.00 88.31 503 GLU A CA 1
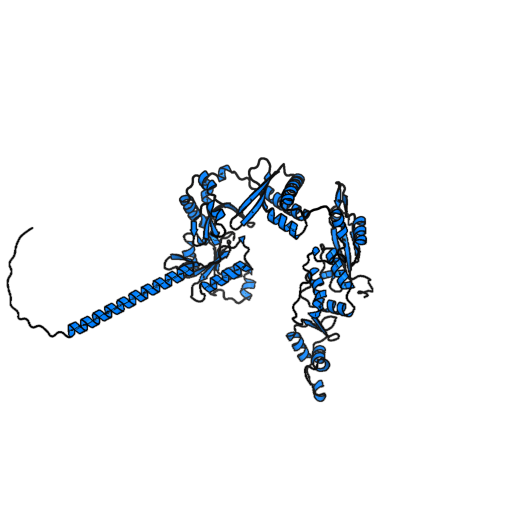ATOM 4020 C C . GLU A 1 503 ? -1.274 -7.451 5.220 1.00 88.31 503 GLU A C 1
ATOM 4022 O O . GLU A 1 503 ? -1.849 -6.748 4.396 1.00 88.31 503 GLU A O 1
ATOM 4027 N N . VAL A 1 504 ? -1.276 -7.135 6.523 1.00 85.38 504 VAL A N 1
ATOM 4028 C CA . VAL A 1 504 ? -2.024 -5.982 7.062 1.00 85.38 504 VAL A CA 1
ATOM 4029 C C . VAL A 1 504 ? -1.089 -4.802 7.310 1.00 85.38 504 VAL A C 1
ATOM 4031 O O . VAL A 1 504 ? -0.082 -4.928 8.020 1.00 85.38 504 VAL A O 1
ATOM 4034 N N . SER A 1 505 ? -1.435 -3.631 6.771 1.00 85.06 505 SER A N 1
ATOM 4035 C CA . SER A 1 505 ? -0.687 -2.389 6.995 1.00 85.06 505 SER A CA 1
ATOM 4036 C C . SER A 1 505 ? -0.710 -1.990 8.483 1.00 85.06 505 SER A C 1
ATOM 4038 O O . SER A 1 505 ? -1.709 -2.235 9.167 1.00 85.06 505 SER A O 1
ATOM 4040 N N . PRO A 1 506 ? 0.372 -1.414 9.047 1.00 84.12 506 PRO A N 1
ATOM 4041 C CA . PRO A 1 506 ? 0.429 -1.051 10.467 1.00 84.12 506 PRO A CA 1
ATOM 4042 C C . PRO A 1 506 ? -0.761 -0.217 10.966 1.00 84.12 506 PRO A C 1
ATOM 4044 O O . PRO A 1 506 ? -1.213 -0.406 12.095 1.00 84.12 506 PRO A O 1
ATOM 4047 N N . GLU A 1 507 ? -1.288 0.668 10.125 1.00 81.81 507 GLU A N 1
ATOM 4048 C CA . GLU A 1 507 ? -2.433 1.533 10.402 1.00 81.81 507 GLU A CA 1
ATOM 4049 C C . GLU A 1 507 ? -3.779 0.793 10.466 1.00 81.81 507 GLU A C 1
ATOM 4051 O O . GLU A 1 507 ? -4.695 1.240 11.160 1.00 81.81 507 GLU A O 1
ATOM 4056 N N . GLU A 1 508 ? -3.909 -0.354 9.800 1.00 87.19 508 GLU A N 1
ATOM 4057 C CA . GLU A 1 508 ? -5.135 -1.157 9.782 1.00 87.19 508 GLU A CA 1
ATOM 4058 C C . GLU A 1 508 ? -5.144 -2.269 10.837 1.00 87.19 508 GLU A C 1
ATOM 4060 O O . GLU A 1 508 ? -6.179 -2.903 11.058 1.00 87.19 508 GLU A O 1
ATOM 4065 N N . ARG A 1 509 ? -4.027 -2.491 11.537 1.00 91.38 509 ARG A N 1
ATOM 4066 C CA . ARG A 1 509 ? -3.919 -3.518 12.582 1.00 91.38 509 ARG A CA 1
ATOM 4067 C C . ARG A 1 509 ? -4.720 -3.135 13.822 1.00 91.38 509 ARG A C 1
ATOM 4069 O O . ARG A 1 509 ? -4.590 -2.035 14.364 1.00 91.38 509 ARG A O 1
ATOM 4076 N N . LEU A 1 510 ? -5.519 -4.083 14.309 1.00 92.06 510 LEU A N 1
ATOM 4077 C CA . LEU A 1 510 ? -6.347 -3.893 15.500 1.00 92.06 510 LEU A CA 1
ATOM 4078 C C . LEU A 1 510 ? -5.774 -4.596 16.739 1.00 92.06 510 LEU A C 1
ATOM 4080 O O . LEU A 1 510 ? -5.552 -3.950 17.762 1.00 92.06 510 LEU A O 1
ATOM 4084 N N . SER A 1 511 ? -5.514 -5.901 16.658 1.00 94.44 511 SER A N 1
ATOM 4085 C CA . SER A 1 511 ? -4.815 -6.663 17.697 1.00 94.44 511 SER A CA 1
ATOM 4086 C C . SER A 1 511 ? -4.258 -7.974 17.134 1.00 94.44 511 SER A C 1
ATOM 4088 O O . SER A 1 511 ? -4.783 -8.515 16.165 1.00 94.44 511 SER A O 1
ATOM 4090 N N . ASP A 1 512 ? -3.202 -8.479 17.772 1.00 95.19 512 ASP A N 1
ATOM 4091 C CA . ASP A 1 512 ? -2.617 -9.808 17.548 1.00 95.19 512 ASP A CA 1
ATOM 4092 C C . ASP A 1 512 ? -3.269 -10.904 18.412 1.00 95.19 512 ASP A C 1
ATOM 4094 O O . ASP A 1 512 ? -2.831 -12.060 18.413 1.00 95.19 512 ASP A O 1
ATOM 4098 N N . ASN A 1 513 ? -4.258 -10.537 19.227 1.00 95.88 513 ASN A N 1
ATOM 4099 C CA . ASN A 1 513 ? -4.950 -11.444 20.127 1.00 95.88 513 ASN A CA 1
ATOM 4100 C C . ASN A 1 513 ? -6.245 -11.976 19.514 1.00 95.88 513 ASN A C 1
ATOM 4102 O O . ASN A 1 513 ? -6.853 -11.371 18.635 1.00 95.88 513 ASN A O 1
ATOM 4106 N N . VAL A 1 514 ? -6.674 -13.124 20.033 1.00 97.00 514 VAL A N 1
ATOM 4107 C CA . VAL A 1 514 ? -7.957 -13.747 19.705 1.00 97.00 514 VAL A CA 1
ATOM 4108 C C . VAL A 1 514 ? -8.852 -13.664 20.925 1.00 97.00 514 VAL A C 1
ATOM 4110 O O . VAL A 1 514 ? -8.404 -13.874 22.058 1.00 97.00 514 VAL A O 1
ATOM 4113 N N . TYR A 1 515 ? -10.123 -13.379 20.687 1.00 97.88 515 TYR A N 1
ATOM 4114 C CA . TYR A 1 515 ? -11.145 -13.306 21.720 1.00 97.88 515 TYR A CA 1
ATOM 4115 C C . TYR A 1 515 ? -12.115 -14.466 21.574 1.00 97.88 515 TYR A C 1
ATOM 4117 O O . TYR A 1 515 ? -12.178 -15.127 20.538 1.00 97.88 515 TYR A O 1
ATOM 4125 N N . HIS A 1 516 ? -12.883 -14.704 22.622 1.00 97.62 516 HIS A N 1
ATOM 4126 C CA . HIS A 1 516 ? -13.916 -15.721 22.655 1.00 97.62 516 HIS A CA 1
ATOM 4127 C C . HIS A 1 516 ? -15.199 -15.132 23.227 1.00 97.62 516 HIS A C 1
ATOM 4129 O O . HIS A 1 516 ? -15.162 -14.322 24.161 1.00 97.62 516 HIS A O 1
ATOM 4135 N N . TYR A 1 517 ? -16.324 -15.532 22.643 1.00 97.44 517 TYR A N 1
ATOM 4136 C CA . TYR A 1 517 ? -17.644 -15.257 23.174 1.00 97.44 517 TYR A CA 1
ATOM 4137 C C . TYR A 1 517 ? -18.323 -16.547 23.642 1.00 97.44 517 TYR A C 1
ATOM 4139 O O . TYR A 1 517 ? -18.618 -17.453 22.858 1.00 97.44 517 TYR A O 1
ATOM 4147 N N . ASP A 1 518 ? -18.608 -16.596 24.943 1.00 95.19 518 ASP A N 1
ATOM 4148 C CA . ASP A 1 518 ? -19.372 -17.655 25.596 1.00 95.19 518 ASP A CA 1
ATOM 4149 C C . ASP A 1 518 ? -20.858 -17.286 25.571 1.00 95.19 518 ASP A C 1
ATOM 4151 O O . ASP A 1 518 ? -21.324 -16.490 26.393 1.00 95.19 518 ASP A O 1
ATOM 4155 N N . SER A 1 519 ? -21.606 -17.886 24.645 1.00 93.94 519 SER A N 1
ATOM 4156 C CA . SER A 1 519 ? -23.038 -17.630 24.443 1.00 93.94 519 SER A CA 1
ATOM 4157 C C . SER A 1 519 ? -23.904 -18.084 25.620 1.00 93.94 519 SER A C 1
ATOM 4159 O O . SER A 1 519 ? -25.043 -17.646 25.764 1.00 93.94 519 SER A O 1
ATOM 4161 N N . LYS A 1 520 ? -23.388 -18.966 26.488 1.00 91.62 520 LYS A N 1
ATOM 4162 C CA . LYS A 1 520 ? -24.131 -19.475 27.650 1.00 91.62 520 LYS A CA 1
ATOM 4163 C C . LYS A 1 520 ? -24.050 -18.520 28.830 1.00 91.62 520 LYS A C 1
ATOM 4165 O O . LYS A 1 520 ? -25.040 -18.338 29.537 1.00 91.62 520 LYS A O 1
ATOM 4170 N N . ASP A 1 521 ? -22.869 -17.953 29.055 1.00 91.94 521 ASP A N 1
ATOM 4171 C CA . ASP A 1 521 ? -22.629 -17.011 30.149 1.00 91.94 521 ASP A CA 1
ATOM 4172 C C . ASP A 1 521 ? -22.719 -15.540 29.708 1.00 91.94 521 ASP A C 1
ATOM 4174 O O . ASP A 1 521 ? -22.665 -14.655 30.562 1.00 91.94 521 ASP A O 1
ATOM 4178 N N . HIS A 1 522 ? -22.879 -15.284 28.404 1.00 93.75 522 HIS A N 1
ATOM 4179 C CA . HIS A 1 522 ? -22.851 -13.967 27.762 1.00 93.75 522 HIS A CA 1
ATOM 4180 C C . HIS A 1 522 ? -21.579 -13.174 28.101 1.00 93.75 522 HIS A C 1
ATOM 4182 O O . HIS A 1 522 ? -21.634 -12.008 28.499 1.00 93.75 522 HIS A O 1
ATOM 4188 N N . VAL A 1 523 ? -20.417 -13.824 27.976 1.00 94.81 523 VAL A N 1
ATOM 4189 C CA . VAL A 1 523 ? -19.108 -13.239 28.308 1.00 94.81 523 VAL A CA 1
ATOM 4190 C C . VAL A 1 523 ? -18.242 -13.155 27.060 1.00 94.81 523 VAL A C 1
ATOM 4192 O O . VAL A 1 523 ? -17.946 -14.175 26.447 1.00 94.81 523 VAL A O 1
ATOM 4195 N N . PHE A 1 524 ? -17.807 -11.937 26.739 1.00 95.88 524 PHE A N 1
ATOM 4196 C CA . PHE A 1 524 ? -16.730 -11.665 25.791 1.00 95.88 524 PHE A CA 1
ATOM 4197 C C . PHE A 1 524 ? -15.428 -11.419 26.557 1.00 95.88 524 PHE A C 1
ATOM 4199 O O . PHE A 1 524 ? -15.399 -10.587 27.466 1.00 95.88 524 PHE A O 1
ATOM 4206 N N . GLU A 1 525 ? -14.362 -12.125 26.195 1.00 96.88 525 GLU A N 1
ATOM 4207 C CA . GLU A 1 525 ? -13.045 -12.008 26.827 1.00 96.88 525 GLU A CA 1
ATOM 4208 C C . GLU A 1 525 ? -11.933 -12.500 25.888 1.00 96.88 525 GLU A C 1
ATOM 4210 O O . GLU A 1 525 ? -12.198 -13.113 24.855 1.00 96.88 525 GLU A O 1
ATOM 4215 N N . LEU A 1 526 ? -10.668 -12.262 26.241 1.00 97.06 526 LEU A N 1
ATOM 4216 C CA . LEU A 1 526 ? -9.535 -12.888 25.549 1.00 97.06 526 LEU A CA 1
ATOM 4217 C C . LEU A 1 526 ? -9.650 -14.418 25.593 1.00 97.06 526 LEU A C 1
ATOM 4219 O O . LEU A 1 526 ? -9.981 -14.988 26.635 1.00 97.06 526 LEU A O 1
ATOM 4223 N N . ALA A 1 527 ? -9.298 -15.098 24.502 1.00 95.38 527 ALA A N 1
ATOM 4224 C CA . ALA A 1 527 ? -9.419 -16.552 24.417 1.00 95.38 527 ALA A CA 1
ATOM 4225 C C . ALA A 1 527 ? -8.598 -17.277 25.506 1.00 95.38 527 ALA A C 1
ATOM 4227 O O . ALA A 1 527 ? -9.065 -18.251 26.090 1.00 95.38 527 ALA A O 1
ATOM 4228 N N . GLU A 1 528 ? -7.432 -16.741 25.885 1.00 93.88 528 GLU A N 1
ATOM 4229 C CA . GLU A 1 528 ? -6.637 -17.251 27.016 1.00 93.88 528 GLU A CA 1
ATOM 4230 C C . GLU A 1 528 ? -7.365 -17.145 28.373 1.00 93.88 528 GLU A C 1
ATOM 4232 O O . GLU A 1 528 ? -7.235 -18.025 29.229 1.00 93.88 528 GLU A O 1
ATOM 4237 N N . LYS A 1 529 ? -8.171 -16.093 28.579 1.00 95.38 529 LYS A N 1
ATOM 4238 C CA . LYS A 1 529 ? -8.981 -15.919 29.794 1.00 95.38 529 LYS A CA 1
ATOM 4239 C C . LYS A 1 529 ? -10.158 -16.880 29.807 1.00 95.38 529 LYS A C 1
ATOM 4241 O O . LYS A 1 529 ? -10.440 -17.465 30.853 1.00 95.38 529 LYS A O 1
ATOM 4246 N N . PHE A 1 530 ? -10.785 -17.093 28.652 1.00 94.50 530 PHE A N 1
ATOM 4247 C CA . PHE A 1 530 ? -11.819 -18.107 28.497 1.00 94.50 530 PHE A CA 1
ATOM 4248 C C . PHE A 1 530 ? -11.286 -19.496 28.859 1.00 94.50 530 PHE A C 1
ATOM 4250 O O . PHE A 1 530 ? -11.867 -20.176 29.709 1.00 94.50 530 PHE A O 1
ATOM 4257 N N . GLU A 1 531 ? -10.142 -19.901 28.303 1.00 91.88 531 GLU A N 1
ATOM 4258 C CA . GLU A 1 531 ? -9.520 -21.190 28.619 1.00 91.88 531 GLU A CA 1
ATOM 4259 C C . GLU A 1 531 ? -9.216 -21.332 30.116 1.00 91.88 531 GLU A C 1
ATOM 4261 O O . GLU A 1 531 ? -9.545 -22.360 30.720 1.00 91.88 531 GLU A O 1
ATOM 4266 N N . ALA A 1 532 ? -8.661 -20.291 30.746 1.00 92.25 532 ALA A N 1
ATOM 4267 C CA . ALA A 1 532 ? -8.421 -20.268 32.187 1.00 92.25 532 ALA A CA 1
ATOM 4268 C C . ALA A 1 532 ? -9.729 -20.422 32.988 1.00 92.25 532 ALA A C 1
ATOM 4270 O O . ALA A 1 532 ? -9.814 -21.270 33.880 1.00 92.25 532 ALA A O 1
ATOM 4271 N N . ARG A 1 533 ? -10.786 -19.684 32.623 1.00 93.75 533 ARG A N 1
ATOM 4272 C CA . ARG A 1 533 ? -12.112 -19.754 33.260 1.00 93.75 533 ARG A CA 1
ATOM 4273 C C . ARG A 1 533 ? -12.739 -21.144 33.126 1.00 93.75 533 ARG A C 1
ATOM 4275 O O . ARG A 1 533 ? -13.332 -21.647 34.085 1.00 93.75 533 ARG A O 1
ATOM 4282 N N . GLN A 1 534 ? -12.601 -21.802 31.975 1.00 89.94 534 GLN A N 1
ATOM 4283 C CA . GLN A 1 534 ? -13.100 -23.169 31.778 1.00 89.94 534 GLN A CA 1
ATOM 4284 C C . GLN A 1 534 ? -12.297 -24.201 32.586 1.00 89.94 534 GLN A C 1
ATOM 4286 O O . GLN A 1 534 ? -12.882 -25.133 33.149 1.00 89.94 534 GLN A O 1
ATOM 4291 N N . GLN A 1 535 ? -10.977 -24.031 32.708 1.00 88.31 535 GLN A N 1
ATOM 4292 C CA . GLN A 1 535 ? -10.137 -24.880 33.561 1.00 88.31 535 GLN A CA 1
ATOM 4293 C C . GLN A 1 535 ? -10.494 -24.736 35.046 1.00 88.31 535 GLN A C 1
ATOM 4295 O O . GLN A 1 535 ? -10.604 -25.745 35.749 1.00 88.31 535 GLN A O 1
ATOM 4300 N N . GLU A 1 536 ? -10.740 -23.515 35.521 1.00 88.69 536 GLU A N 1
ATOM 4301 C CA . GLU A 1 536 ? -11.193 -23.256 36.891 1.00 88.69 536 GLU A CA 1
ATOM 4302 C C . GLU A 1 536 ? -12.558 -23.899 37.161 1.00 88.69 536 GLU A C 1
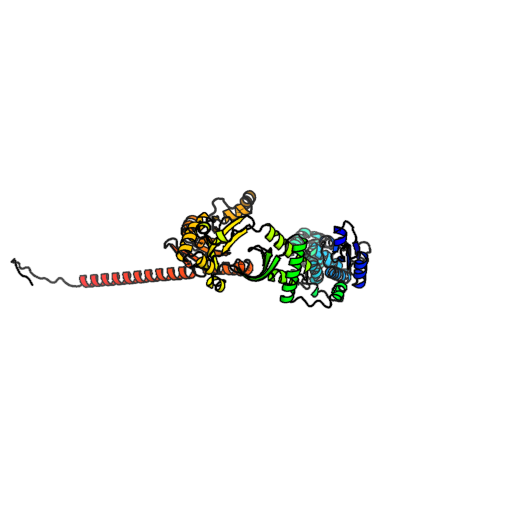ATOM 4304 O O . GLU A 1 536 ? -12.699 -24.658 38.122 1.00 88.69 536 GLU A O 1
ATOM 4309 N N . LYS A 1 537 ? -13.542 -23.709 36.269 1.00 87.69 537 LYS A N 1
ATOM 4310 C CA . LYS A 1 537 ? -14.860 -24.363 36.375 1.00 87.69 537 LYS A CA 1
ATOM 4311 C C . LYS A 1 537 ? -14.745 -25.883 36.429 1.00 87.69 537 LYS A C 1
ATOM 4313 O O . LYS A 1 537 ? -15.421 -26.522 37.236 1.00 87.69 537 LYS A O 1
ATOM 4318 N N . LYS A 1 538 ? -13.898 -26.477 35.586 1.00 84.94 538 LYS A N 1
ATOM 4319 C CA . LYS A 1 538 ? -13.663 -27.925 35.578 1.00 84.94 538 LYS A CA 1
ATOM 4320 C C . LYS A 1 538 ? -13.042 -28.395 36.894 1.00 84.94 538 LYS A C 1
ATOM 4322 O O . LYS A 1 538 ? -13.523 -29.368 37.466 1.00 84.94 538 LYS A O 1
ATOM 4327 N N . THR A 1 539 ? -12.055 -27.663 37.405 1.00 83.31 539 THR A N 1
ATOM 4328 C CA . THR A 1 539 ? -11.407 -27.953 38.693 1.00 83.31 539 THR A CA 1
ATOM 4329 C C . THR A 1 539 ? -12.410 -27.874 39.845 1.00 83.31 539 THR A C 1
ATOM 4331 O O . THR A 1 539 ? -12.485 -28.797 40.650 1.00 83.31 539 THR A O 1
ATOM 4334 N N . GLU A 1 540 ? -13.268 -26.851 39.884 1.00 80.94 540 GLU A N 1
ATOM 4335 C CA . GLU A 1 540 ? -14.329 -26.751 40.894 1.00 80.94 540 GLU A CA 1
ATOM 4336 C C . GLU A 1 540 ? -15.349 -27.896 40.815 1.00 80.94 540 GLU A C 1
ATOM 4338 O O . GLU A 1 540 ? -15.877 -28.344 41.839 1.00 80.94 540 GLU A O 1
ATOM 4343 N N . ILE A 1 541 ? -15.693 -28.342 39.603 1.00 80.06 541 ILE A N 1
ATOM 4344 C CA . ILE A 1 541 ? -16.606 -29.472 39.398 1.00 80.06 541 ILE A CA 1
ATOM 4345 C C . ILE A 1 541 ? -15.957 -30.763 39.899 1.00 80.06 541 ILE A C 1
ATOM 4347 O O . ILE A 1 541 ? -16.625 -31.533 40.596 1.00 80.06 541 ILE A O 1
ATOM 4351 N N . ASP A 1 542 ? -14.677 -30.973 39.594 1.00 76.00 542 ASP A N 1
ATOM 4352 C CA . ASP A 1 542 ? -13.907 -32.134 40.033 1.00 76.00 542 ASP A CA 1
ATOM 4353 C C . ASP A 1 542 ? -13.760 -32.147 41.567 1.00 76.00 542 ASP A C 1
ATOM 4355 O O . ASP A 1 542 ? -14.068 -33.159 42.201 1.00 76.00 542 ASP A O 1
ATOM 4359 N N . GLU A 1 543 ? -13.454 -31.008 42.199 1.00 75.00 543 GLU A N 1
ATOM 4360 C CA . GLU A 1 543 ? -13.412 -30.867 43.663 1.00 75.00 543 GLU A CA 1
ATOM 4361 C C . GLU A 1 543 ? -14.778 -31.148 44.316 1.00 75.00 543 GLU A C 1
ATOM 4363 O O . GLU A 1 543 ? -14.878 -31.918 45.279 1.00 75.00 543 GLU A O 1
ATOM 4368 N N . LYS A 1 544 ? -15.873 -30.600 43.765 1.00 71.94 544 LYS A N 1
ATOM 4369 C CA . LYS A 1 544 ? -17.244 -30.863 44.249 1.00 71.94 544 LYS A CA 1
ATOM 4370 C C . LYS A 1 544 ? -17.660 -32.324 44.039 1.00 71.94 544 LYS A C 1
ATOM 4372 O O . LYS A 1 544 ? -18.469 -32.853 44.815 1.00 71.94 544 LYS A O 1
ATOM 4377 N N . ALA A 1 545 ? -17.162 -32.990 42.998 1.00 68.44 545 ALA A N 1
ATOM 4378 C CA . ALA A 1 545 ? -17.406 -34.407 42.743 1.00 68.44 545 ALA A CA 1
ATOM 4379 C C . ALA A 1 545 ? -16.635 -35.299 43.731 1.00 68.44 545 ALA A C 1
ATOM 4381 O O . ALA A 1 545 ? -17.218 -36.247 44.274 1.00 68.44 545 ALA A O 1
ATOM 4382 N N . GLU A 1 546 ? -15.378 -34.968 44.033 1.00 66.38 546 GLU A N 1
ATOM 4383 C CA . GLU A 1 546 ? -14.570 -35.647 45.051 1.00 66.38 546 GLU A CA 1
ATOM 4384 C C . GLU A 1 546 ? -15.160 -35.485 46.459 1.00 66.38 546 GLU A C 1
ATOM 4386 O O . GLU A 1 546 ? -15.298 -36.474 47.189 1.00 66.38 546 GLU A O 1
ATOM 4391 N N . GLU A 1 547 ? -15.609 -34.281 46.826 1.00 67.19 547 GLU A N 1
ATOM 4392 C CA . GLU A 1 547 ? -16.242 -34.021 48.123 1.00 67.19 547 GLU A CA 1
ATOM 4393 C C . GLU A 1 547 ? -17.544 -34.827 48.280 1.00 67.19 547 GLU A C 1
ATOM 4395 O O . GLU A 1 547 ? -17.747 -35.514 49.288 1.00 67.19 547 GLU A O 1
ATOM 4400 N N . LYS A 1 548 ? -18.401 -34.861 47.247 1.00 64.31 548 LYS A N 1
ATOM 4401 C CA . LYS A 1 548 ? -19.608 -35.712 47.233 1.00 64.31 548 LYS A CA 1
ATOM 4402 C C . LYS A 1 548 ? -19.272 -37.202 47.329 1.00 64.31 548 LYS A C 1
ATOM 4404 O O . LYS A 1 548 ? -19.976 -37.940 48.027 1.00 64.31 548 LYS A O 1
ATOM 4409 N N . GLY A 1 549 ? -18.212 -37.655 46.657 1.00 64.44 549 GLY A N 1
ATOM 4410 C CA . GLY A 1 549 ? -17.715 -39.030 46.739 1.00 64.44 549 GLY A CA 1
ATOM 4411 C C . GLY A 1 549 ? -17.256 -39.406 48.151 1.00 64.44 549 GLY A C 1
ATOM 4412 O O . GLY A 1 549 ? -17.598 -40.485 48.647 1.00 64.44 549 GLY A O 1
ATOM 4413 N N . SER A 1 550 ? -16.556 -38.490 48.825 1.00 68.62 550 SER A N 1
ATOM 4414 C CA . SER A 1 550 ? -16.104 -38.628 50.213 1.00 68.62 550 SER A CA 1
ATOM 4415 C C . SER A 1 550 ? -17.281 -38.707 51.195 1.00 68.62 550 SER A C 1
ATOM 4417 O O . SER A 1 550 ? -17.392 -39.663 51.965 1.00 68.62 550 SER A O 1
ATOM 4419 N N . VAL A 1 551 ? -18.259 -37.801 51.081 1.00 64.94 551 VAL A N 1
ATOM 4420 C CA . VAL A 1 551 ? -19.463 -37.785 51.935 1.00 64.94 551 VAL A CA 1
ATOM 4421 C C . VAL A 1 551 ? -20.299 -39.063 51.775 1.00 64.94 551 VAL A C 1
ATOM 4423 O O . VAL A 1 551 ? -20.798 -39.615 52.759 1.00 64.94 551 VAL A O 1
ATOM 4426 N N . LEU A 1 552 ? -20.437 -39.585 50.551 1.00 62.34 552 LEU A N 1
ATOM 4427 C CA . LEU A 1 552 ? -21.133 -40.852 50.283 1.00 62.34 552 LEU A CA 1
ATOM 4428 C C . LEU A 1 552 ? -20.411 -42.064 50.885 1.00 62.34 552 LEU A C 1
ATOM 4430 O O . LEU A 1 552 ? -21.067 -43.018 51.319 1.00 62.34 552 LEU A O 1
ATOM 4434 N N . LYS A 1 553 ? -19.076 -42.041 50.912 1.00 71.38 553 LYS A N 1
ATOM 4435 C CA . LYS A 1 553 ? -18.255 -43.073 51.549 1.00 71.38 553 LYS A CA 1
ATOM 4436 C C . LYS A 1 553 ? -18.429 -43.041 53.068 1.00 71.38 553 LYS A C 1
ATOM 4438 O O . LYS A 1 553 ? -18.780 -44.069 53.646 1.00 71.38 553 LYS A O 1
ATOM 4443 N N . ASP A 1 554 ? -18.353 -41.860 53.676 1.00 72.56 554 ASP A N 1
ATOM 4444 C CA . ASP A 1 554 ? -18.569 -41.658 55.114 1.00 72.56 554 ASP A CA 1
ATOM 4445 C C . ASP A 1 554 ? -19.978 -42.073 55.568 1.00 72.56 554 ASP A C 1
ATOM 4447 O O . ASP A 1 554 ? -20.159 -42.664 56.636 1.00 72.56 554 ASP A O 1
ATOM 4451 N N . LEU A 1 555 ? -21.001 -41.813 54.747 1.00 66.06 555 LEU A N 1
ATOM 4452 C CA . LEU A 1 555 ? -22.377 -42.260 54.993 1.00 66.06 555 LEU A CA 1
ATOM 4453 C C . LEU A 1 555 ? -22.517 -43.785 54.932 1.00 66.06 555 LEU A C 1
ATOM 4455 O O . LEU A 1 555 ? -23.195 -44.370 55.782 1.00 66.06 555 LEU A O 1
ATOM 4459 N N . LYS A 1 556 ? -21.878 -44.445 53.958 1.00 69.19 556 LYS A N 1
ATOM 4460 C CA . LYS A 1 556 ? -21.882 -45.914 53.843 1.00 69.19 556 LYS A CA 1
ATOM 4461 C C . LYS A 1 556 ? -21.133 -46.577 54.995 1.00 69.19 556 LYS A C 1
ATOM 4463 O O . LYS A 1 556 ? -21.595 -47.601 55.503 1.00 69.19 556 LYS A O 1
ATOM 4468 N N . ASP A 1 557 ? -20.025 -45.991 55.432 1.00 73.62 557 ASP A N 1
ATOM 4469 C CA . ASP A 1 557 ? -19.244 -46.508 56.552 1.00 73.62 557 ASP A CA 1
ATOM 4470 C C . ASP A 1 557 ? -20.000 -46.328 57.879 1.00 73.62 557 ASP A C 1
ATOM 4472 O O . ASP A 1 557 ? -20.138 -47.295 58.633 1.00 73.62 557 ASP A O 1
ATOM 4476 N N . LYS A 1 558 ? -20.659 -45.179 58.102 1.00 72.50 558 LYS A N 1
ATOM 4477 C CA . LYS A 1 558 ? -21.575 -44.982 59.245 1.00 72.50 558 LYS A CA 1
ATOM 4478 C C . LYS A 1 558 ? -22.790 -45.912 59.221 1.00 72.50 558 LYS A C 1
ATOM 4480 O O . LYS A 1 558 ? -23.226 -46.367 60.277 1.00 72.50 558 LYS A O 1
ATOM 4485 N N . GLN A 1 559 ? -23.346 -46.233 58.050 1.00 65.25 559 GLN A N 1
ATOM 4486 C CA . GLN A 1 559 ? -24.439 -47.210 57.937 1.00 65.25 559 GLN A CA 1
ATOM 4487 C C . GLN A 1 559 ? -23.985 -48.634 58.283 1.00 65.25 559 GLN A C 1
ATOM 4489 O O . GLN A 1 559 ? -24.713 -49.353 58.970 1.00 65.25 559 GLN A O 1
ATOM 4494 N N . LYS A 1 560 ? -22.777 -49.038 57.871 1.00 69.44 560 LYS A N 1
ATOM 4495 C CA . LYS A 1 560 ? -22.185 -50.324 58.277 1.00 69.44 560 LYS A CA 1
ATOM 4496 C C . LYS A 1 560 ? -21.909 -50.375 59.779 1.00 69.44 560 LYS A C 1
ATOM 4498 O O . LYS A 1 560 ? -22.167 -51.398 60.408 1.00 69.44 560 LYS A O 1
ATOM 4503 N N . GLU A 1 561 ? -21.445 -49.274 60.360 1.00 65.81 561 GLU A N 1
ATOM 4504 C CA . GLU A 1 561 ? -21.177 -49.168 61.796 1.00 65.81 561 GLU A CA 1
ATOM 4505 C C . GLU A 1 561 ? -22.472 -49.179 62.634 1.00 65.81 561 GLU A C 1
ATOM 4507 O O . GLU A 1 561 ? -22.531 -49.801 63.697 1.00 65.81 561 GLU A O 1
ATOM 4512 N N . ALA A 1 562 ? -23.551 -48.570 62.127 1.00 59.50 562 ALA A N 1
ATOM 4513 C CA . ALA A 1 562 ? -24.880 -48.612 62.737 1.00 59.50 562 ALA A CA 1
ATOM 4514 C C . ALA A 1 562 ? -25.537 -50.003 62.643 1.00 59.50 562 ALA A C 1
ATOM 4516 O O . ALA A 1 562 ? -26.199 -50.428 63.589 1.00 59.50 562 ALA A O 1
ATOM 4517 N N . ALA A 1 563 ? -25.317 -50.739 61.549 1.00 58.84 563 ALA A N 1
ATOM 4518 C CA . ALA A 1 563 ? -25.810 -52.108 61.375 1.00 58.84 563 ALA A CA 1
ATOM 4519 C C . ALA A 1 563 ? -25.057 -53.150 62.231 1.00 58.84 563 ALA A C 1
ATOM 4521 O O . ALA A 1 563 ? -25.560 -54.254 62.436 1.00 58.84 563 ALA A O 1
ATOM 4522 N N . ALA A 1 564 ? -23.872 -52.808 62.750 1.00 58.25 564 ALA A N 1
ATOM 4523 C CA . ALA A 1 564 ? -23.042 -53.687 63.576 1.00 58.25 564 ALA A CA 1
ATOM 4524 C C . ALA A 1 564 ? -23.299 -53.567 65.096 1.00 58.25 564 ALA A C 1
ATOM 4526 O O . ALA A 1 564 ? -22.725 -54.336 65.871 1.00 58.25 564 ALA A O 1
ATOM 4527 N N . LYS A 1 565 ? -24.153 -52.638 65.556 1.00 53.16 565 LYS A N 1
ATOM 4528 C CA . LYS A 1 565 ? -24.502 -52.511 66.985 1.00 53.16 565 LYS A CA 1
ATOM 4529 C C . LYS A 1 565 ? -25.717 -53.388 67.348 1.00 53.16 565 LYS A C 1
ATOM 4531 O O . LYS A 1 565 ? -26.762 -53.262 66.712 1.00 53.16 565 LYS A O 1
ATOM 4536 N N . PRO A 1 566 ? -25.626 -54.263 68.371 1.00 48.03 566 PRO A N 1
ATOM 4537 C CA . PRO A 1 566 ? -26.724 -55.148 68.757 1.00 48.03 566 PRO A CA 1
ATOM 4538 C C . PRO A 1 566 ? -27.858 -54.373 69.457 1.00 48.03 566 PRO A C 1
ATOM 4540 O O . PRO A 1 566 ? -27.601 -53.340 70.081 1.00 48.03 566 PRO A O 1
ATOM 4543 N N . PRO A 1 567 ? -29.115 -54.858 69.392 1.00 42.16 567 PRO A N 1
ATOM 4544 C CA . PRO A 1 567 ? -30.265 -54.113 69.885 1.00 42.16 567 PRO A CA 1
ATOM 4545 C C . PRO A 1 567 ? -30.244 -54.042 71.414 1.00 42.16 567 PRO A C 1
ATOM 4547 O O . PRO A 1 567 ? -30.260 -55.064 72.105 1.00 42.16 567 PRO A O 1
ATOM 4550 N N . VAL A 1 568 ? -30.243 -52.819 71.943 1.00 45.22 568 VAL A N 1
ATOM 4551 C CA . VAL A 1 568 ? -30.474 -52.554 73.364 1.00 45.22 568 VAL A CA 1
ATOM 4552 C C . VAL A 1 568 ? -31.952 -52.818 73.650 1.00 45.22 568 VAL A C 1
ATOM 4554 O O . VAL A 1 568 ? -32.834 -52.142 73.124 1.00 45.22 568 VAL A O 1
ATOM 4557 N N . LYS A 1 569 ? -32.220 -53.849 74.457 1.00 44.12 569 LYS A N 1
ATOM 4558 C CA . LYS A 1 569 ? -33.509 -54.048 75.124 1.00 44.12 569 LYS A CA 1
ATOM 4559 C C . LYS A 1 569 ? -33.721 -52.894 76.093 1.00 44.12 569 LYS A C 1
ATOM 4561 O O . LYS A 1 569 ? -32.885 -52.729 76.972 1.00 44.12 569 LYS A O 1
ATOM 4566 N N . ASP A 1 570 ? -34.869 -52.231 76.027 1.00 38.50 570 ASP A N 1
ATOM 4567 C CA . ASP A 1 570 ? -35.440 -51.665 77.242 1.00 38.50 570 ASP A CA 1
ATOM 4568 C C . ASP A 1 570 ? -36.958 -51.801 77.299 1.00 38.50 570 ASP A C 1
ATOM 4570 O O . ASP A 1 570 ? -37.682 -51.673 76.309 1.00 38.50 570 ASP A O 1
ATOM 4574 N N . ALA A 1 571 ? -37.392 -52.183 78.495 1.00 34.84 571 ALA A N 1
ATOM 4575 C CA . ALA A 1 571 ? -38.749 -52.514 78.864 1.00 34.84 571 ALA A CA 1
ATOM 4576 C C . ALA A 1 571 ? -39.611 -51.255 78.999 1.00 34.84 571 ALA A C 1
ATOM 4578 O O . ALA A 1 571 ? -39.162 -50.190 79.412 1.00 34.84 571 ALA A O 1
ATOM 4579 N N . ALA A 1 572 ? -40.886 -51.417 78.665 1.00 38.53 572 ALA A N 1
ATOM 4580 C CA . ALA A 1 572 ? -41.917 -50.419 78.866 1.00 38.53 572 ALA A CA 1
ATOM 4581 C C . ALA A 1 572 ? -42.162 -50.151 80.358 1.00 38.53 572 ALA A C 1
ATOM 4583 O O . ALA A 1 572 ? -42.362 -51.102 81.108 1.00 38.53 572 ALA A O 1
ATOM 4584 N N . GLU A 1 573 ? -42.345 -48.884 80.740 1.00 33.22 573 GLU A N 1
ATOM 4585 C CA . GLU A 1 573 ? -43.431 -48.539 81.658 1.00 33.22 573 GLU A CA 1
ATOM 4586 C C . GLU A 1 573 ? -43.936 -47.098 81.487 1.00 33.22 573 GLU A C 1
ATOM 4588 O O . GLU A 1 573 ? -43.235 -46.186 81.061 1.00 33.22 573 GLU A O 1
ATOM 4593 N N . LYS A 1 574 ? -45.242 -46.968 81.720 1.00 35.03 574 LYS A N 1
ATOM 4594 C CA . LYS A 1 574 ? -46.155 -45.881 81.354 1.00 35.03 574 LYS A CA 1
ATOM 4595 C C . LYS A 1 574 ? -46.267 -44.794 82.433 1.00 35.03 574 LYS A C 1
ATOM 4597 O O . LYS A 1 574 ? -46.169 -45.086 83.616 1.00 35.03 574 LYS A O 1
ATOM 4602 N N . ALA A 1 575 ? -46.802 -43.655 81.968 1.00 33.53 575 ALA A N 1
ATOM 4603 C CA . ALA A 1 575 ? -47.624 -42.658 82.683 1.00 33.53 575 ALA A CA 1
ATOM 4604 C C . ALA A 1 575 ? -46.841 -41.593 83.487 1.00 33.53 575 ALA A C 1
ATOM 4606 O O . ALA A 1 575 ? -45.794 -41.875 84.034 1.00 33.53 575 ALA A O 1
ATOM 4607 N N . ALA A 1 576 ? -47.263 -40.329 83.601 1.00 33.28 576 ALA A N 1
ATOM 4608 C CA . ALA A 1 576 ? -48.555 -39.696 83.360 1.00 33.28 576 ALA A CA 1
ATOM 4609 C C . ALA A 1 576 ? -48.395 -38.190 83.039 1.00 33.28 576 ALA A C 1
ATOM 4611 O O . ALA A 1 576 ? -47.370 -37.573 83.306 1.00 33.28 576 ALA A O 1
ATOM 4612 N N . LYS A 1 577 ? -49.472 -37.606 82.502 1.00 42.12 577 LYS A N 1
ATOM 4613 C CA . LYS A 1 577 ? -49.696 -36.168 82.278 1.00 42.12 577 LYS A CA 1
ATOM 4614 C C . LYS A 1 577 ? -49.655 -35.336 83.576 1.00 42.12 577 LYS A C 1
ATOM 4616 O O . LYS A 1 577 ? -50.369 -35.686 84.507 1.00 42.12 577 LYS A O 1
ATOM 4621 N N . SER A 1 578 ? -49.085 -34.128 83.515 1.00 33.47 578 SER A N 1
ATOM 4622 C CA . SER A 1 578 ? -49.730 -32.872 83.975 1.00 33.47 578 SER A CA 1
ATOM 4623 C C . SER A 1 578 ? -48.946 -31.644 83.478 1.00 33.47 578 SER A C 1
ATOM 4625 O O . SER A 1 578 ? -47.777 -31.488 83.796 1.00 33.47 578 SER A O 1
ATOM 4627 N N . LYS A 1 579 ? -49.503 -30.848 82.557 1.00 37.75 579 LYS A N 1
ATOM 4628 C CA . LYS A 1 579 ? -49.941 -29.452 82.785 1.00 37.75 579 LYS A CA 1
ATOM 4629 C C . LYS A 1 579 ? -49.074 -28.606 83.741 1.00 37.75 579 LYS A C 1
ATOM 4631 O O . LYS A 1 579 ? -49.220 -28.732 84.948 1.00 37.75 579 LYS A O 1
ATOM 4636 N N . GLY A 1 580 ? -48.444 -27.580 83.162 1.00 32.59 580 GLY A N 1
ATOM 4637 C CA . GLY A 1 580 ? -48.731 -26.185 83.519 1.00 32.59 580 GLY A CA 1
ATOM 4638 C C . GLY A 1 580 ? -47.576 -25.356 84.084 1.00 32.59 580 GLY A C 1
ATOM 4639 O O . GLY A 1 580 ? -47.033 -25.729 85.113 1.00 32.59 580 GLY A O 1
ATOM 4640 N N . ARG A 1 581 ? -47.407 -24.158 83.481 1.00 33.12 581 ARG A N 1
ATOM 4641 C CA . ARG A 1 581 ? -46.833 -22.914 84.052 1.00 33.12 581 ARG A CA 1
ATOM 4642 C C . ARG A 1 581 ? -45.328 -22.969 84.384 1.00 33.12 581 ARG A C 1
ATOM 4644 O O . ARG A 1 581 ? -44.816 -24.013 84.728 1.00 33.12 581 ARG A O 1
ATOM 4651 N N . GLU A 1 582 ? -44.528 -21.913 84.295 1.00 34.84 582 GLU A N 1
ATOM 4652 C CA . GLU A 1 582 ? -44.735 -20.471 84.171 1.00 34.84 582 GLU A CA 1
ATOM 4653 C C . GLU A 1 582 ? -43.397 -19.860 83.698 1.00 34.84 582 GLU A C 1
ATOM 4655 O O . GLU A 1 582 ? -42.335 -20.362 84.052 1.00 34.84 582 GLU A O 1
ATOM 4660 N N . VAL A 1 583 ? -43.496 -18.824 82.865 1.00 42.41 583 VAL A N 1
ATOM 4661 C CA . VAL A 1 583 ? -42.686 -17.591 82.793 1.00 42.41 583 VAL A CA 1
ATOM 4662 C C . VAL A 1 583 ? -41.375 -17.540 83.608 1.00 42.41 583 VAL A C 1
ATOM 4664 O O . VAL A 1 583 ? -41.416 -17.567 84.836 1.00 42.41 583 VAL A O 1
ATOM 4667 N N . LEU A 1 584 ? -40.246 -17.304 82.928 1.00 45.50 584 LEU A N 1
ATOM 4668 C CA . LEU A 1 584 ? -39.525 -16.013 82.902 1.00 45.50 584 LEU A CA 1
ATOM 4669 C C . LEU A 1 584 ? -38.430 -16.020 81.833 1.00 45.50 584 LEU A C 1
ATOM 4671 O O . LEU A 1 584 ? -37.675 -17.015 81.778 1.00 45.50 584 LEU A O 1
#

Sequence (584 aa):
MAYEYDHDCPFEAFITNLGKYNEGELVGEWVKFPTTSEELQKVFERIGIGSKDDFGNPYEEWFISDYDCYVDGLYEKLGEYENLDELNYLASKLDELDDHDYNHFQAAMQISDYTGSIKDVINLIDNLDKYEIYPGVESNADLGHYYIEELGMMEVPDYLADYIDYEAYGRDVAINEMGQFTDYGYVRDTQESFTEYYDGDRENIPDEYRVMDFMVSGEKERKTMNYETFKQEFAEDIKEKLYERGYDDVRISFNNVEKTNQNYEAMSVVPEGNNVGVNFNIENAFASYEHTDDYAGVLASATMVIADGLDRAPAIDVSALMDYENMKEKLSVEVISADANADLLANVPHDRMEDLAVVYRFVMESSEDGRASILVTNNLMDRMGVSHEQLRSDALENSPEIRPVVIMGMNEVMKEMMGPEVYEMFGIPDDAEETMYVATVPDKNSGAGVIAYQEFMDQAAERVGGDFFVLPSSINEILLVPDNGDMTADALRDMVKDVNAKEVSPEERLSDNVYHYDSKDHVFELAEKFEARQQEKKTEIDEKAEEKGSVLKDLKDKQKEAAAKPPVKDAAEKAAKSKGREVL